Protein AF-A0A7T1HP18-F1 (afdb_monomer_lite)

Structure (mmCIF, N/CA/C/O backbone):
data_AF-A0A7T1HP18-F1
#
_entry.id   AF-A0A7T1HP18-F1
#
loop_
_atom_site.group_PDB
_atom_site.id
_atom_site.type_symbol
_atom_site.label_atom_id
_atom_site.label_alt_id
_atom_site.label_comp_id
_atom_site.label_asym_id
_atom_site.label_entity_id
_atom_site.label_seq_id
_atom_site.pdbx_PDB_ins_code
_atom_site.Cartn_x
_atom_site.Cartn_y
_atom_site.Cartn_z
_atom_site.occupancy
_atom_site.B_iso_or_equiv
_atom_site.auth_seq_id
_atom_site.auth_comp_id
_atom_site.auth_asym_id
_atom_site.auth_atom_id
_atom_site.pdbx_PDB_model_num
ATOM 1 N N . MET A 1 1 ? -36.687 12.611 22.194 1.00 41.66 1 MET A N 1
ATOM 2 C CA . MET A 1 1 ? -35.554 13.126 21.393 1.00 41.66 1 MET A CA 1
ATOM 3 C C . MET A 1 1 ? -35.924 12.974 19.929 1.00 41.66 1 MET A C 1
ATOM 5 O O . MET A 1 1 ? -36.266 11.857 19.557 1.00 41.66 1 MET A O 1
ATOM 9 N N . PRO A 1 2 ? -35.950 14.054 19.133 1.00 37.31 2 PRO A N 1
ATOM 10 C CA . PRO A 1 2 ? -36.311 13.960 17.723 1.00 37.31 2 PRO A CA 1
ATOM 11 C C . PRO A 1 2 ? -35.287 13.084 16.993 1.00 37.31 2 PRO A C 1
ATOM 13 O O . PRO A 1 2 ? -34.086 13.194 17.244 1.00 37.31 2 PRO A O 1
ATOM 16 N N . ALA A 1 3 ? -35.771 12.188 16.131 1.00 38.75 3 ALA A N 1
ATOM 17 C CA . ALA A 1 3 ? -34.933 11.403 15.236 1.00 38.75 3 ALA A CA 1
ATOM 18 C C . ALA A 1 3 ? -34.070 12.380 14.432 1.00 38.75 3 ALA A C 1
ATOM 20 O O . ALA A 1 3 ? -34.610 13.190 13.679 1.00 38.75 3 ALA A O 1
ATOM 21 N N . SER A 1 4 ? -32.748 12.368 14.642 1.00 44.75 4 SER A N 1
ATOM 22 C CA . SER A 1 4 ? -31.863 13.233 13.868 1.00 44.75 4 SER A CA 1
ATOM 23 C C . SER A 1 4 ? -32.033 12.839 12.408 1.00 44.75 4 SER A C 1
ATOM 25 O O . SER A 1 4 ? -31.750 11.691 12.048 1.00 44.75 4 SER A O 1
ATOM 27 N N . SER A 1 5 ? -32.545 13.760 11.595 1.00 47.03 5 SER A N 1
ATOM 28 C CA . SER A 1 5 ? -32.627 13.591 10.152 1.00 47.03 5 SER A CA 1
ATOM 29 C C . SER A 1 5 ? -31.270 13.105 9.657 1.00 47.03 5 SER A C 1
ATOM 31 O O . SER A 1 5 ? -30.233 13.679 9.999 1.00 47.03 5 SER A O 1
ATOM 33 N N . ALA A 1 6 ? -31.269 11.984 8.928 1.00 51.12 6 ALA A N 1
ATOM 34 C CA . ALA A 1 6 ? -30.048 11.459 8.339 1.00 51.12 6 ALA A CA 1
ATOM 35 C C . ALA A 1 6 ? -29.370 12.617 7.588 1.00 51.12 6 ALA A C 1
ATOM 37 O O . ALA A 1 6 ? -30.062 13.301 6.825 1.00 51.12 6 ALA A O 1
ATOM 38 N N . PRO A 1 7 ? -28.077 12.898 7.843 1.00 51.09 7 PRO A N 1
ATOM 39 C CA . PRO A 1 7 ? -27.404 14.030 7.230 1.00 51.09 7 PRO A CA 1
ATOM 40 C C . PRO A 1 7 ? -27.630 13.953 5.724 1.00 51.09 7 PRO A C 1
ATOM 42 O O . PRO A 1 7 ? -27.369 12.913 5.113 1.00 51.09 7 PRO A O 1
ATOM 45 N N . ALA A 1 8 ? -28.195 15.023 5.154 1.00 47.91 8 ALA A N 1
ATOM 46 C CA . ALA A 1 8 ? -28.461 15.105 3.728 1.00 47.91 8 ALA A CA 1
ATOM 47 C C . ALA A 1 8 ? -27.184 14.688 2.995 1.00 47.91 8 ALA A C 1
ATOM 49 O O . ALA A 1 8 ? -26.127 15.285 3.221 1.00 47.91 8 ALA A O 1
ATOM 50 N N . ARG A 1 9 ? -27.269 13.627 2.179 1.00 52.62 9 ARG A N 1
ATOM 51 C CA . ARG A 1 9 ? -26.153 13.151 1.359 1.00 52.62 9 ARG A CA 1
ATOM 52 C C . ARG A 1 9 ? -25.784 14.278 0.404 1.00 52.62 9 ARG A C 1
ATOM 54 O O . ARG A 1 9 ? -26.354 14.384 -0.676 1.00 52.62 9 ARG A O 1
ATOM 61 N N . LYS A 1 10 ? -24.864 15.151 0.806 1.00 51.88 10 LYS A N 1
ATOM 62 C CA . LYS A 1 10 ? -24.228 16.057 -0.141 1.00 51.88 10 LYS A CA 1
ATOM 63 C C . LYS A 1 10 ? -23.482 15.165 -1.119 1.00 51.88 10 LYS A C 1
ATOM 65 O O . LYS A 1 10 ? -22.699 14.314 -0.703 1.00 51.88 10 LYS A O 1
ATOM 70 N N . GLU A 1 11 ? -23.789 15.292 -2.404 1.00 58.47 11 GLU A N 1
ATOM 71 C CA . GLU A 1 11 ? -23.031 14.577 -3.417 1.00 58.47 11 GLU A CA 1
ATOM 72 C C . GLU A 1 11 ? -21.574 15.033 -3.302 1.00 58.47 11 GLU A C 1
ATOM 74 O O . GLU A 1 11 ? -21.262 16.220 -3.403 1.00 58.47 11 GLU A O 1
ATOM 79 N N . PHE A 1 12 ? -20.687 14.094 -2.980 1.00 59.53 12 PHE A N 1
ATOM 80 C CA . PHE A 1 12 ? -19.258 14.359 -2.950 1.00 59.53 12 PHE A CA 1
ATOM 81 C C . PHE A 1 12 ? -18.812 14.856 -4.338 1.00 59.53 12 PHE A C 1
ATOM 83 O O . PHE A 1 12 ? -19.384 14.422 -5.345 1.00 59.53 12 PHE A O 1
ATOM 90 N N . PRO A 1 13 ? -17.779 15.712 -4.437 1.00 70.69 13 PRO A N 1
ATOM 91 C CA . PRO A 1 13 ? -17.281 16.218 -5.711 1.00 70.69 13 PRO A CA 1
ATOM 92 C C . PRO A 1 13 ? -16.495 15.161 -6.515 1.00 70.69 13 PRO A C 1
ATOM 94 O O . PRO A 1 13 ? -15.445 15.474 -7.068 1.00 70.69 13 PRO A O 1
ATOM 97 N N . TYR A 1 14 ? -16.999 13.923 -6.634 1.00 81.12 14 TYR A N 1
ATOM 98 C CA . TYR A 1 14 ? -16.489 12.930 -7.592 1.00 81.12 14 TYR A CA 1
ATOM 99 C C . TYR A 1 14 ? -16.456 13.538 -8.995 1.00 81.12 14 TYR A C 1
ATOM 101 O O . TYR A 1 14 ? -15.504 13.361 -9.739 1.00 81.12 14 TYR A O 1
ATOM 109 N N . THR A 1 15 ? -17.458 14.354 -9.323 1.00 84.50 15 THR A N 1
ATOM 110 C CA . THR A 1 15 ? -17.498 15.121 -10.566 1.00 84.50 15 THR A CA 1
ATOM 111 C C . THR A 1 15 ? -16.289 16.046 -10.712 1.00 84.50 15 THR A C 1
ATOM 113 O O . THR A 1 15 ? -15.718 16.116 -11.791 1.00 84.50 15 THR A O 1
ATOM 116 N N . VAL A 1 16 ? -15.843 16.718 -9.644 1.00 85.75 16 VAL A N 1
ATOM 117 C CA . VAL A 1 16 ? -14.675 17.615 -9.710 1.00 85.75 16 VAL A CA 1
ATOM 118 C C . VAL A 1 16 ? -13.391 16.821 -9.910 1.00 85.75 16 VAL A C 1
ATOM 120 O O . VAL A 1 16 ? -12.572 17.224 -10.728 1.00 85.75 16 VAL A O 1
ATOM 123 N N . SER A 1 17 ? -13.204 15.694 -9.212 1.00 88.75 17 SER A N 1
ATOM 124 C CA . SER A 1 17 ? -12.006 14.869 -9.420 1.00 88.75 17 SER A CA 1
ATOM 125 C C . SER A 1 17 ? -11.976 14.245 -10.816 1.00 88.75 17 SER A C 1
ATOM 127 O O . SER A 1 17 ? -10.918 14.211 -11.438 1.00 88.75 17 SER A O 1
ATOM 129 N N . LEU A 1 18 ? -13.131 13.829 -11.345 1.00 93.00 18 LEU A N 1
ATOM 130 C CA . LEU A 1 18 ? -13.265 13.339 -12.717 1.00 93.00 18 LEU A CA 1
ATOM 131 C C . LEU A 1 18 ? -12.980 14.422 -13.756 1.00 93.00 18 LEU A C 1
ATOM 133 O O . LEU A 1 18 ? -12.258 14.154 -14.711 1.00 93.00 18 LEU A O 1
ATOM 137 N N . ILE A 1 19 ? -13.499 15.638 -13.567 1.00 93.06 19 ILE A N 1
ATOM 138 C CA . ILE A 1 19 ? -13.196 16.775 -14.447 1.00 93.06 19 ILE A CA 1
ATOM 139 C C . ILE A 1 19 ? -11.701 17.090 -14.393 1.00 93.06 19 ILE A C 1
ATOM 141 O O . ILE A 1 19 ? -11.073 17.247 -15.433 1.00 93.06 19 ILE A O 1
ATOM 145 N N . LEU A 1 20 ? -11.109 17.134 -13.198 1.00 92.69 20 LEU A N 1
ATOM 146 C CA . LEU A 1 20 ? -9.689 17.429 -13.032 1.00 92.69 20 LEU A CA 1
ATOM 147 C C . LEU A 1 20 ? -8.801 16.383 -13.724 1.00 92.69 20 LEU A C 1
ATOM 149 O O . LEU A 1 20 ? -7.872 16.748 -14.437 1.00 92.69 20 LEU A O 1
ATOM 153 N N . LEU A 1 21 ? -9.092 15.089 -13.561 1.00 94.75 21 LEU A N 1
ATOM 154 C CA . LEU A 1 21 ? -8.345 14.037 -14.257 1.00 94.75 21 LEU A CA 1
ATOM 155 C C . LEU A 1 21 ? -8.610 14.025 -15.764 1.00 94.75 21 LEU A C 1
ATOM 157 O O . LEU A 1 21 ? -7.696 13.706 -16.515 1.00 94.75 21 LEU A O 1
ATOM 161 N N . ALA A 1 22 ? -9.804 14.416 -16.219 1.00 97.12 22 ALA A N 1
ATOM 162 C CA . ALA A 1 22 ? -10.066 14.611 -17.644 1.00 97.12 22 ALA A CA 1
ATOM 163 C C . ALA A 1 22 ? -9.205 15.749 -18.213 1.00 97.12 22 ALA A C 1
ATOM 165 O O . ALA A 1 22 ? -8.637 15.601 -19.290 1.00 97.12 22 ALA A O 1
ATOM 166 N N . VAL A 1 23 ? -9.040 16.851 -17.471 1.00 96.75 23 VAL A N 1
ATOM 167 C CA . VAL A 1 23 ? -8.113 17.931 -17.845 1.00 96.75 23 VAL A CA 1
ATOM 168 C C . VAL A 1 23 ? -6.679 17.407 -17.917 1.00 96.75 23 VAL A C 1
ATOM 170 O O . VAL A 1 23 ? -6.012 17.650 -18.916 1.00 96.75 23 VAL A O 1
ATOM 173 N N . PHE A 1 24 ? -6.208 16.646 -16.923 1.00 97.25 24 PHE A N 1
ATOM 174 C CA . PHE A 1 24 ? -4.862 16.060 -16.974 1.00 97.25 24 PHE A CA 1
ATOM 175 C C . PHE A 1 24 ? -4.678 15.086 -18.144 1.00 97.25 24 PHE A C 1
ATOM 177 O O . PHE A 1 24 ? -3.639 15.125 -18.794 1.00 97.25 24 PHE A O 1
ATOM 184 N N . LEU A 1 25 ? -5.687 14.271 -18.468 1.00 97.62 25 LEU A N 1
ATOM 185 C CA . LEU A 1 25 ? -5.686 13.429 -19.668 1.00 97.62 25 LEU A CA 1
ATOM 186 C C . LEU A 1 25 ? -5.551 14.270 -20.940 1.00 97.62 25 LEU A C 1
ATOM 188 O O . LEU A 1 25 ? -4.722 13.957 -21.790 1.00 97.62 25 LEU A O 1
ATOM 192 N N . ILE A 1 26 ? -6.331 15.347 -21.068 1.00 98.12 26 ILE A N 1
ATOM 193 C CA . ILE A 1 26 ? -6.270 16.226 -22.242 1.00 98.12 26 ILE A CA 1
ATOM 194 C C . ILE A 1 26 ? -4.887 16.869 -22.345 1.00 98.12 26 ILE A C 1
ATOM 196 O O . ILE A 1 26 ? -4.305 16.861 -23.423 1.00 98.12 26 ILE A O 1
ATOM 200 N N . VAL A 1 27 ? -4.327 17.373 -21.242 1.00 98.00 27 VAL A N 1
ATOM 201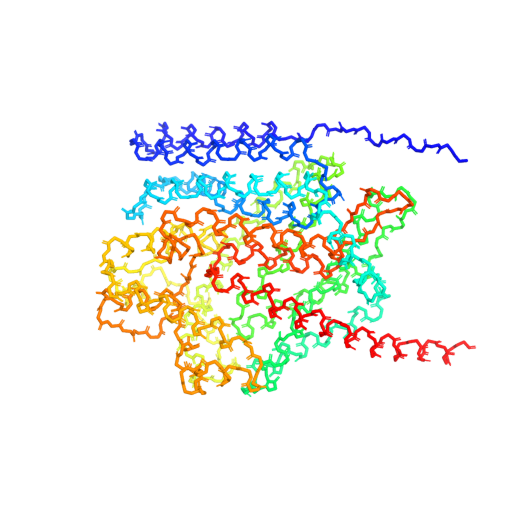 C CA . VAL A 1 27 ? -2.980 17.967 -21.230 1.00 98.00 27 VAL A CA 1
ATOM 202 C C . VAL A 1 27 ? -1.913 16.930 -21.603 1.00 98.00 27 VAL A C 1
ATOM 204 O O . VAL A 1 27 ? -1.035 17.241 -22.405 1.00 98.00 27 VAL A O 1
ATOM 207 N N . GLN A 1 28 ? -2.005 15.694 -21.100 1.00 97.75 28 GLN A N 1
ATOM 208 C CA . GLN A 1 28 ? -1.088 14.609 -21.476 1.00 97.75 28 GLN A CA 1
ATOM 209 C C . GLN A 1 28 ? -1.071 14.360 -22.980 1.00 97.75 28 GLN A C 1
ATOM 211 O O . GLN A 1 28 ? -0.004 14.316 -23.584 1.00 97.75 28 GLN A O 1
ATOM 216 N N . VAL A 1 29 ? -2.250 14.225 -23.583 1.00 97.75 29 VAL A N 1
ATOM 217 C CA . VAL A 1 29 ? -2.377 13.847 -24.994 1.00 97.75 29 VAL A CA 1
ATOM 218 C C . VAL A 1 29 ? -2.134 15.032 -25.928 1.00 97.75 29 VAL A C 1
ATOM 220 O O . VAL A 1 29 ? -1.494 14.877 -26.965 1.00 97.75 29 VAL A O 1
ATOM 223 N N . ALA A 1 30 ? -2.661 16.210 -25.594 1.00 97.44 30 ALA A N 1
ATOM 224 C CA . ALA A 1 30 ? -2.660 17.366 -26.487 1.00 97.44 30 ALA A CA 1
ATOM 225 C C . ALA A 1 30 ? -1.433 18.270 -26.319 1.00 97.44 30 ALA A C 1
ATOM 227 O O . ALA A 1 30 ? -1.046 18.934 -27.276 1.00 97.44 30 ALA A O 1
ATOM 228 N N . SER A 1 31 ? -0.849 18.346 -25.118 1.00 97.50 31 SER A N 1
ATOM 229 C CA . SER A 1 31 ? 0.230 19.299 -24.817 1.00 97.50 31 SER A CA 1
ATOM 230 C C . SER A 1 31 ? 1.579 18.645 -24.535 1.00 97.50 31 SER A C 1
ATOM 232 O O . SER A 1 31 ? 2.595 19.278 -24.798 1.00 97.50 31 SER A O 1
ATOM 234 N N . ILE A 1 32 ? 1.604 17.423 -23.994 1.00 97.56 32 ILE A N 1
ATOM 235 C CA . ILE A 1 32 ? 2.852 16.735 -23.629 1.00 97.56 32 ILE A CA 1
ATOM 236 C C . ILE A 1 32 ? 3.291 15.783 -24.743 1.00 97.56 32 ILE A C 1
ATOM 238 O O . ILE A 1 32 ? 4.333 16.004 -25.351 1.00 97.56 32 ILE A O 1
ATOM 242 N N . GLU A 1 33 ? 2.505 14.745 -25.043 1.00 97.56 33 GLU A N 1
ATOM 243 C CA . GLU A 1 33 ? 2.848 13.780 -26.091 1.00 97.56 33 GLU A CA 1
ATOM 244 C C . GLU A 1 33 ? 1.598 13.122 -26.698 1.00 97.56 33 GLU A C 1
ATOM 246 O O . GLU A 1 33 ? 0.823 12.460 -26.006 1.00 97.56 33 GLU A O 1
ATOM 251 N N . SER A 1 34 ? 1.430 13.240 -28.018 1.00 97.12 34 SER A N 1
ATOM 252 C CA . SER A 1 34 ? 0.269 12.705 -28.752 1.00 97.12 34 SER A CA 1
ATOM 253 C C . SER A 1 34 ? 0.467 11.287 -29.308 1.00 97.12 34 SER A C 1
ATOM 255 O O . SER A 1 34 ? -0.241 10.883 -30.232 1.00 97.12 34 SER A O 1
ATOM 257 N N . SER A 1 35 ? 1.434 10.520 -28.797 1.00 98.06 35 SER A N 1
ATOM 258 C CA . SER A 1 35 ? 1.666 9.149 -29.262 1.00 98.06 35 SER A CA 1
ATOM 259 C C . SER A 1 35 ? 0.503 8.220 -28.898 1.00 98.06 35 SER A C 1
ATOM 261 O O . SER A 1 35 ? -0.188 8.404 -27.892 1.00 98.06 35 SER A O 1
ATOM 263 N N . PHE A 1 36 ? 0.290 7.176 -29.709 1.00 98.00 36 PHE A N 1
ATOM 264 C CA . PHE A 1 36 ? -0.759 6.183 -29.454 1.00 98.00 36 PHE A CA 1
ATOM 265 C C . PHE A 1 36 ? -0.595 5.510 -28.084 1.00 98.00 36 PHE A C 1
ATOM 267 O O . PHE A 1 36 ? -1.580 5.306 -27.376 1.00 98.00 36 PHE A O 1
ATOM 274 N N . GLN A 1 37 ? 0.646 5.209 -27.685 1.00 98.25 37 GLN A N 1
ATOM 275 C CA . GLN A 1 37 ? 0.932 4.586 -26.394 1.00 98.25 37 GLN A CA 1
ATOM 276 C C . GLN A 1 37 ? 0.555 5.513 -25.230 1.00 98.25 37 GLN A C 1
ATOM 278 O O . GLN A 1 37 ? -0.096 5.057 -24.291 1.00 98.25 37 GLN A O 1
ATOM 283 N N . ASN A 1 38 ? 0.890 6.808 -25.312 1.00 98.31 38 ASN A N 1
ATOM 284 C CA . ASN A 1 38 ? 0.537 7.780 -24.276 1.00 98.31 38 ASN A CA 1
ATOM 285 C C . ASN A 1 38 ? -0.979 8.015 -24.200 1.00 98.31 38 ASN A C 1
ATOM 287 O O . ASN A 1 38 ? -1.551 8.017 -23.110 1.00 98.31 38 ASN A O 1
ATOM 291 N N . LEU A 1 39 ? -1.652 8.134 -25.351 1.00 98.31 39 LEU A N 1
ATOM 292 C CA . LEU A 1 39 ? -3.112 8.231 -25.423 1.00 98.31 39 LEU A CA 1
ATOM 293 C C . LEU A 1 39 ? -3.789 7.020 -24.778 1.00 98.31 39 LEU A C 1
ATOM 295 O O . LEU A 1 39 ? -4.707 7.186 -23.969 1.00 98.31 39 LEU A O 1
ATOM 299 N N . LEU A 1 40 ? -3.345 5.810 -25.122 1.00 98.44 40 LEU A N 1
ATOM 300 C CA . LEU A 1 40 ? -3.902 4.577 -24.577 1.00 98.44 40 LEU A CA 1
ATOM 301 C C . LEU A 1 40 ? -3.658 4.488 -23.066 1.00 98.44 40 LEU A C 1
ATOM 303 O O . LEU A 1 40 ? -4.603 4.248 -22.319 1.00 98.44 40 LEU A O 1
ATOM 307 N N . ALA A 1 41 ? -2.431 4.752 -22.610 1.00 98.38 41 ALA A N 1
ATOM 308 C CA . ALA A 1 41 ? -2.072 4.794 -21.195 1.00 98.38 41 ALA A CA 1
ATOM 309 C C . ALA A 1 41 ? -2.957 5.770 -20.405 1.00 98.38 41 ALA A C 1
ATOM 311 O O . ALA A 1 41 ? -3.615 5.374 -19.440 1.00 98.38 41 ALA A O 1
ATOM 312 N N . ALA A 1 42 ? -3.035 7.031 -20.846 1.00 98.31 42 ALA A N 1
ATOM 313 C CA . ALA A 1 42 ? -3.842 8.063 -20.199 1.00 98.31 42 ALA A CA 1
ATOM 314 C C . ALA A 1 42 ? -5.327 7.675 -20.155 1.00 98.31 42 ALA A C 1
ATOM 316 O O . ALA A 1 42 ? -5.979 7.818 -19.117 1.00 98.31 42 ALA A O 1
ATOM 317 N N . SER A 1 43 ? -5.847 7.135 -21.261 1.00 98.56 43 SER A N 1
ATOM 318 C CA . SER A 1 43 ? -7.242 6.703 -21.371 1.00 98.56 43 SER A CA 1
ATOM 319 C C . SER A 1 43 ? -7.553 5.542 -20.430 1.00 98.56 43 SER A C 1
ATOM 321 O O . SER A 1 43 ? -8.550 5.597 -19.715 1.00 98.56 43 SER A O 1
ATOM 323 N N . LEU A 1 44 ? -6.697 4.518 -20.369 1.00 98.56 44 LEU A N 1
ATOM 324 C CA . LEU A 1 44 ? -6.878 3.371 -19.476 1.00 98.56 44 LEU A CA 1
ATOM 325 C C . LEU A 1 44 ? -6.904 3.801 -18.005 1.00 98.56 44 LEU A C 1
ATOM 327 O O . LEU A 1 44 ? -7.814 3.408 -17.271 1.00 98.56 44 LEU A O 1
ATOM 331 N N . LEU A 1 45 ? -5.969 4.659 -17.581 1.00 98.25 45 LEU A N 1
ATOM 332 C CA . LEU A 1 45 ? -5.948 5.182 -16.212 1.00 98.25 45 LEU A CA 1
ATOM 333 C C . LEU A 1 45 ? -7.197 6.012 -15.889 1.00 98.25 45 LEU A C 1
ATOM 335 O O . LEU A 1 45 ? -7.792 5.853 -14.818 1.00 98.25 45 LEU A O 1
ATOM 339 N N . TYR A 1 46 ? -7.623 6.873 -16.817 1.00 98.31 46 TYR A N 1
ATOM 340 C CA . TYR A 1 46 ? -8.829 7.679 -16.651 1.00 98.31 46 TYR A CA 1
ATOM 341 C C . TYR A 1 46 ? -10.089 6.813 -16.559 1.00 98.31 46 TYR A C 1
ATOM 343 O O . TYR A 1 46 ? -10.895 7.006 -15.651 1.00 98.31 46 TYR A O 1
ATOM 351 N N . ILE A 1 47 ? -10.249 5.829 -17.448 1.00 98.44 47 ILE A N 1
ATOM 352 C CA . ILE A 1 47 ? -11.410 4.931 -17.465 1.00 98.44 47 ILE A CA 1
ATOM 353 C C . ILE A 1 47 ? -11.447 4.078 -16.187 1.00 98.44 47 ILE A C 1
ATOM 355 O O . ILE A 1 47 ? -12.507 3.960 -15.565 1.00 98.44 47 ILE A O 1
ATOM 359 N N . ALA A 1 48 ? -10.309 3.535 -15.736 1.00 98.12 48 ALA A N 1
ATOM 360 C CA . ALA A 1 48 ? -10.220 2.817 -14.460 1.00 98.12 48 ALA A CA 1
ATOM 361 C C . ALA A 1 48 ? -10.660 3.697 -13.279 1.00 98.12 48 ALA A C 1
ATOM 363 O O . ALA A 1 48 ? -11.464 3.278 -12.436 1.00 98.12 48 ALA A O 1
ATOM 364 N N . TYR A 1 49 ? -10.184 4.944 -13.230 1.00 97.38 49 TYR A N 1
ATOM 365 C CA . TYR A 1 49 ? -10.576 5.899 -12.196 1.00 97.38 49 TYR A CA 1
ATOM 366 C C . TYR A 1 49 ? -12.058 6.296 -12.295 1.00 97.38 49 TYR A C 1
ATOM 368 O O . TYR A 1 49 ? -12.735 6.439 -11.271 1.00 97.38 49 TYR A O 1
ATOM 376 N N . PHE A 1 50 ? -12.589 6.442 -13.511 1.00 97.25 50 PHE A N 1
ATOM 377 C CA . PHE A 1 50 ? -13.997 6.730 -13.768 1.00 97.25 50 PHE A CA 1
ATOM 378 C C . PHE A 1 50 ? -14.904 5.631 -13.209 1.00 97.25 50 PHE A C 1
ATOM 380 O O . PHE A 1 50 ? -15.779 5.923 -12.389 1.00 97.25 50 PHE A O 1
ATOM 387 N N . PHE A 1 51 ? -14.646 4.365 -13.554 1.00 97.62 51 PHE A N 1
ATOM 388 C CA . PHE A 1 51 ? -15.398 3.234 -13.004 1.00 97.62 51 PHE A CA 1
ATOM 389 C C . PHE A 1 51 ? -15.269 3.137 -11.483 1.00 97.62 51 PHE A C 1
ATOM 391 O O . PHE A 1 51 ? -16.269 2.924 -10.794 1.00 97.62 51 PHE A O 1
ATOM 398 N N . SER A 1 52 ? -14.071 3.373 -10.944 1.00 96.25 52 SER A N 1
ATOM 399 C CA . SER A 1 52 ? -13.845 3.408 -9.496 1.00 96.25 52 SER A CA 1
ATOM 400 C C . SER A 1 52 ? -14.681 4.494 -8.813 1.00 96.25 52 SER A C 1
ATOM 402 O O . SER A 1 52 ? -15.307 4.247 -7.785 1.00 96.25 52 SER A O 1
ATOM 404 N N . SER A 1 53 ? -14.761 5.686 -9.408 1.00 93.19 53 SER A N 1
ATOM 405 C CA . SER A 1 53 ? -15.541 6.812 -8.881 1.00 93.19 53 SER A CA 1
ATOM 406 C C . SER A 1 53 ? -17.046 6.546 -8.920 1.00 93.19 53 SER A C 1
ATOM 408 O O . SER A 1 53 ? -17.744 6.824 -7.942 1.00 93.19 53 SER A O 1
ATOM 410 N N . LEU A 1 54 ? -17.553 5.962 -10.012 1.00 93.44 54 LEU A N 1
ATOM 411 C CA . LEU A 1 54 ? -18.948 5.520 -10.099 1.00 93.44 54 LEU A CA 1
ATOM 412 C C . LEU A 1 54 ? -19.264 4.471 -9.029 1.00 93.44 54 LEU A C 1
ATOM 414 O O . LEU A 1 54 ? -20.281 4.568 -8.335 1.00 93.44 54 LEU A O 1
ATOM 418 N N . TYR A 1 55 ? -18.365 3.503 -8.852 1.00 94.50 55 TYR A N 1
ATOM 419 C CA . TYR A 1 55 ? -18.508 2.471 -7.838 1.00 94.50 55 TYR A CA 1
ATOM 420 C C . TYR A 1 55 ? -18.530 3.066 -6.424 1.00 94.50 55 TYR A C 1
ATOM 422 O O . TYR A 1 55 ? -19.472 2.813 -5.669 1.00 94.50 55 TYR A O 1
ATOM 430 N N . PHE A 1 56 ? -17.574 3.936 -6.083 1.00 91.25 56 PHE A N 1
ATOM 431 C CA . PHE A 1 56 ? -17.520 4.616 -4.787 1.00 91.25 56 PHE A CA 1
ATOM 432 C C . PHE A 1 56 ? -18.736 5.507 -4.519 1.00 91.25 56 PHE A C 1
ATOM 434 O O . PHE A 1 56 ? -19.206 5.548 -3.382 1.00 91.25 56 PHE A O 1
ATOM 441 N N . LYS A 1 57 ? -19.310 6.157 -5.545 1.00 88.12 57 LYS A N 1
ATOM 442 C CA . LYS A 1 57 ? -20.568 6.915 -5.411 1.00 88.12 57 LYS A CA 1
ATOM 443 C C . LYS A 1 57 ? -21.733 6.014 -4.978 1.00 88.12 57 LYS A C 1
ATOM 445 O O . LYS A 1 57 ? -22.589 6.447 -4.207 1.00 88.12 57 LYS A O 1
ATOM 450 N N . SER A 1 58 ? -21.769 4.769 -5.454 1.00 87.12 58 SER A N 1
ATOM 451 C CA . SER A 1 58 ? -22.817 3.797 -5.110 1.00 87.12 58 SER A CA 1
ATOM 452 C C . SER A 1 58 ? -22.584 3.067 -3.777 1.00 87.12 58 SER A C 1
ATOM 454 O O . SER A 1 58 ? -23.524 2.527 -3.184 1.00 87.12 58 SER A O 1
ATOM 456 N N . LEU A 1 59 ? -21.340 3.055 -3.290 1.00 87.31 59 LEU A N 1
ATOM 457 C CA . LEU A 1 59 ? -20.917 2.276 -2.133 1.00 87.31 59 LEU A CA 1
ATOM 458 C C . LEU A 1 59 ? -21.378 2.902 -0.809 1.00 87.31 59 LEU A C 1
ATOM 460 O O . LEU A 1 59 ? -21.274 4.105 -0.568 1.00 87.31 59 LEU A O 1
ATOM 464 N N . ARG A 1 60 ? -21.813 2.054 0.128 1.00 87.12 60 ARG A N 1
ATOM 465 C CA . ARG A 1 60 ? -22.015 2.449 1.529 1.00 87.12 60 ARG A CA 1
ATOM 466 C C . ARG A 1 60 ? -20.676 2.404 2.271 1.00 87.12 60 ARG A C 1
ATOM 468 O O . ARG A 1 60 ? -20.381 1.414 2.931 1.00 87.12 60 ARG A O 1
ATOM 475 N N . ILE A 1 61 ? -19.879 3.471 2.175 1.00 86.88 61 ILE A N 1
ATOM 476 C CA . ILE A 1 61 ? -18.507 3.540 2.726 1.00 86.88 61 ILE A CA 1
ATOM 477 C C . ILE A 1 61 ? -18.439 3.125 4.209 1.00 86.88 61 ILE A C 1
ATOM 479 O O . ILE A 1 61 ? -17.584 2.333 4.591 1.00 86.88 61 ILE A O 1
ATOM 483 N N . PHE A 1 62 ? -19.377 3.579 5.048 1.00 86.50 62 PHE A N 1
ATOM 484 C CA . PHE A 1 62 ? -19.413 3.214 6.475 1.00 86.50 62 PHE A CA 1
ATOM 485 C C . PHE A 1 62 ? -19.714 1.742 6.756 1.00 86.50 62 PHE A C 1
ATOM 487 O O . PHE A 1 62 ? -19.454 1.279 7.862 1.00 86.50 62 PHE A O 1
ATOM 494 N N . ALA A 1 63 ? -20.276 1.005 5.800 1.00 88.62 63 ALA A N 1
ATOM 495 C CA . ALA A 1 63 ? -20.504 -0.422 5.974 1.00 88.62 63 ALA A CA 1
ATOM 496 C C . ALA A 1 63 ? -19.219 -1.232 5.741 1.00 88.62 63 ALA A C 1
ATOM 498 O O . ALA A 1 63 ? -19.105 -2.325 6.293 1.00 88.62 63 ALA A O 1
ATOM 499 N N . TYR A 1 64 ? -18.261 -0.698 4.975 1.00 91.81 64 TYR A N 1
ATOM 500 C CA . TYR A 1 64 ? -17.052 -1.391 4.508 1.00 91.81 64 TYR A CA 1
ATOM 501 C C . TYR A 1 64 ? -15.836 -0.444 4.525 1.00 91.81 64 TYR A C 1
ATOM 503 O O . TYR A 1 64 ? -15.298 -0.088 3.476 1.00 91.81 64 TYR A O 1
ATOM 511 N N . PRO A 1 65 ? -15.452 0.083 5.702 1.00 91.12 65 PRO A N 1
ATOM 512 C CA . PRO A 1 65 ? -14.558 1.230 5.770 1.00 91.12 65 PRO A CA 1
ATOM 513 C C . PRO A 1 65 ? -13.095 0.894 5.448 1.00 91.12 65 PRO A C 1
ATOM 515 O O . PRO A 1 65 ? -12.415 1.713 4.834 1.00 91.12 65 PRO A O 1
ATOM 518 N N . ASN A 1 66 ? -12.592 -0.279 5.848 1.00 91.50 66 ASN A N 1
ATOM 519 C CA . ASN A 1 66 ? -11.182 -0.628 5.664 1.00 91.50 66 ASN A CA 1
ATOM 520 C C . ASN A 1 66 ? -10.937 -1.109 4.233 1.00 91.50 66 ASN A C 1
ATOM 522 O O . ASN A 1 66 ? -10.017 -0.626 3.582 1.00 91.50 66 ASN A O 1
ATOM 526 N N . SER A 1 67 ? -11.792 -1.989 3.713 1.00 94.12 67 SER A N 1
ATOM 527 C CA . SER A 1 67 ? -11.744 -2.427 2.310 1.00 94.12 67 SER A CA 1
ATOM 528 C C . SER A 1 67 ? -11.889 -1.259 1.326 1.00 94.12 67 SER A C 1
ATOM 530 O O . SER A 1 67 ? -11.152 -1.191 0.342 1.00 94.12 67 SER A O 1
ATOM 532 N N . PHE A 1 68 ? -12.748 -0.279 1.635 1.00 93.44 68 PHE A N 1
ATOM 533 C CA . PHE A 1 68 ? -12.831 0.973 0.884 1.00 93.44 68 PHE A CA 1
ATOM 534 C C . PHE A 1 68 ? -11.504 1.738 0.873 1.00 93.44 68 PHE A C 1
ATOM 536 O O . PHE A 1 68 ? -11.070 2.164 -0.191 1.00 93.44 68 PHE A O 1
ATOM 543 N N . LEU A 1 69 ? -10.852 1.917 2.028 1.00 91.88 69 LEU A N 1
ATOM 544 C CA . LEU A 1 69 ? -9.572 2.630 2.115 1.00 91.88 69 LEU A CA 1
ATOM 545 C C . LEU A 1 69 ? -8.462 1.928 1.333 1.00 91.88 69 LEU A C 1
ATOM 547 O O . LEU A 1 69 ? -7.664 2.592 0.676 1.00 91.88 69 LEU A O 1
ATOM 551 N N . ILE A 1 70 ? -8.448 0.598 1.372 1.00 92.56 70 ILE A N 1
ATOM 552 C CA . ILE A 1 70 ? -7.527 -0.227 0.591 1.00 92.56 70 ILE A CA 1
ATOM 553 C C . ILE A 1 70 ? -7.724 0.026 -0.907 1.00 92.56 70 ILE A C 1
ATOM 555 O O . ILE A 1 70 ? -6.781 0.390 -1.609 1.00 92.56 70 ILE A O 1
ATOM 559 N N . LEU A 1 71 ? -8.965 -0.106 -1.380 1.00 94.69 71 LEU A N 1
ATOM 560 C CA . LEU A 1 71 ? -9.315 0.088 -2.784 1.00 94.69 71 LEU A CA 1
ATOM 561 C C . LEU A 1 71 ? -9.067 1.534 -3.237 1.00 94.69 71 LEU A C 1
ATOM 563 O O . LEU A 1 71 ? -8.582 1.767 -4.340 1.00 94.69 71 LEU A O 1
ATOM 567 N N . LEU A 1 72 ? -9.347 2.512 -2.374 1.00 93.06 72 LEU A N 1
ATOM 568 C CA . LEU A 1 72 ? -9.062 3.920 -2.625 1.00 93.06 72 LEU A CA 1
ATOM 569 C C . LEU A 1 72 ? -7.559 4.166 -2.776 1.00 93.06 72 LEU A C 1
ATOM 571 O O . LEU A 1 72 ? -7.155 4.846 -3.714 1.00 93.06 72 LEU A O 1
ATOM 575 N N . GLY A 1 73 ? -6.733 3.615 -1.884 1.00 91.69 73 GLY A N 1
ATOM 576 C CA . GLY A 1 73 ? -5.279 3.727 -1.984 1.00 91.69 73 GLY A CA 1
ATOM 577 C C . GLY A 1 73 ? -4.740 3.101 -3.266 1.00 91.69 73 GLY A C 1
ATOM 578 O O . GLY A 1 73 ? -3.911 3.719 -3.927 1.00 91.69 73 GLY A O 1
ATOM 579 N N . PHE A 1 74 ? -5.274 1.943 -3.666 1.00 93.25 74 PHE A N 1
ATOM 580 C CA . PHE A 1 74 ? -4.926 1.295 -4.930 1.00 93.25 74 PHE A CA 1
ATOM 581 C C . PHE A 1 74 ? -5.258 2.178 -6.145 1.00 93.25 74 PHE A C 1
ATOM 583 O O . PHE A 1 74 ? -4.388 2.467 -6.965 1.00 93.25 74 PHE A O 1
ATOM 590 N N . VAL A 1 75 ? -6.488 2.697 -6.220 1.00 95.25 75 VAL A N 1
ATOM 591 C CA . VAL A 1 75 ? -6.938 3.579 -7.313 1.00 95.25 75 VAL A CA 1
ATOM 592 C C . VAL A 1 75 ? -6.147 4.889 -7.345 1.00 95.25 75 VAL A C 1
ATOM 594 O O . VAL A 1 75 ? -5.799 5.385 -8.416 1.00 95.25 75 VAL A O 1
ATOM 597 N N . ILE A 1 76 ? -5.837 5.471 -6.186 1.00 92.81 76 ILE A N 1
ATOM 598 C CA . ILE A 1 76 ? -5.040 6.698 -6.128 1.00 92.81 76 ILE A CA 1
ATOM 599 C C . ILE A 1 76 ? -3.606 6.421 -6.582 1.00 92.81 76 ILE A C 1
ATOM 601 O O . ILE A 1 76 ? -3.133 7.122 -7.472 1.00 92.81 76 ILE A O 1
ATOM 605 N N . GLY A 1 77 ? -2.944 5.405 -6.026 1.00 92.25 77 GLY A N 1
ATOM 606 C CA . GLY A 1 77 ? -1.543 5.096 -6.314 1.00 92.25 77 GLY A CA 1
ATOM 607 C C . GLY A 1 77 ? -1.292 4.656 -7.756 1.00 92.25 77 GLY A C 1
ATOM 608 O O . GLY A 1 77 ? -0.312 5.088 -8.350 1.00 92.25 77 GLY A O 1
ATOM 609 N N . PHE A 1 78 ? -2.192 3.860 -8.347 1.00 95.12 78 PHE A N 1
ATOM 610 C CA . PHE A 1 78 ? -1.992 3.295 -9.688 1.00 95.12 78 PHE A CA 1
ATOM 611 C C . PHE A 1 78 ? -2.760 3.993 -10.813 1.00 95.12 78 PHE A C 1
ATOM 613 O O . PHE A 1 78 ? -2.358 3.867 -11.963 1.00 95.12 78 PHE A O 1
ATOM 620 N N . CYS A 1 79 ? -3.845 4.724 -10.528 1.00 95.81 79 CYS A N 1
ATOM 621 C CA . CYS A 1 79 ? -4.625 5.400 -11.575 1.00 95.81 79 CYS A CA 1
ATOM 622 C C . CYS A 1 79 ? -4.490 6.921 -11.519 1.00 95.81 79 CYS A C 1
ATOM 624 O O . CYS A 1 79 ? -4.097 7.548 -12.501 1.00 95.81 79 CYS A O 1
ATOM 626 N N . ALA A 1 80 ? -4.796 7.535 -10.373 1.00 95.50 80 ALA A N 1
ATOM 627 C CA . ALA A 1 80 ? -4.827 8.994 -10.278 1.00 95.50 80 ALA A CA 1
ATOM 628 C C . ALA A 1 80 ? -3.421 9.611 -10.241 1.00 95.50 80 ALA A C 1
ATOM 630 O O . ALA A 1 80 ? -3.134 10.546 -10.986 1.00 95.50 80 ALA A O 1
ATOM 631 N N . MET A 1 81 ? -2.538 9.101 -9.377 1.00 93.94 81 MET A N 1
ATOM 632 C CA . MET A 1 81 ? -1.209 9.674 -9.160 1.00 93.94 81 MET A CA 1
ATOM 633 C C . MET A 1 81 ? -0.324 9.646 -10.407 1.00 93.94 81 MET A C 1
ATOM 635 O O . MET A 1 81 ? 0.281 10.683 -10.670 1.00 93.94 81 MET A O 1
ATOM 639 N N . PRO A 1 82 ? -0.256 8.570 -11.217 1.00 95.94 82 PRO A N 1
ATOM 640 C CA . PRO A 1 82 ? 0.548 8.601 -12.431 1.00 95.94 82 PRO A CA 1
ATOM 641 C C . PRO A 1 82 ? 0.123 9.685 -13.399 1.00 95.94 82 PRO A C 1
ATOM 643 O O . PRO A 1 82 ? 0.979 10.435 -13.861 1.00 95.94 82 PRO A O 1
ATOM 646 N N . LEU A 1 83 ? -1.185 9.817 -13.626 1.00 96.19 83 LEU A N 1
ATOM 647 C CA . LEU A 1 83 ? -1.732 10.826 -14.519 1.00 96.19 83 LEU A CA 1
ATOM 648 C C . LEU A 1 83 ? -1.450 12.242 -14.004 1.00 96.19 83 LEU A C 1
ATOM 650 O O . LEU A 1 83 ? -0.971 13.085 -14.755 1.00 96.19 83 LEU A O 1
ATOM 654 N N . VAL A 1 84 ? -1.676 12.508 -12.715 1.00 95.38 84 VAL A N 1
ATOM 655 C CA . VAL A 1 84 ? -1.432 13.834 -12.124 1.00 95.38 84 VAL A CA 1
ATOM 656 C C . VAL A 1 84 ? 0.058 14.172 -12.117 1.00 95.38 84 VAL A C 1
ATOM 658 O O . VAL A 1 84 ? 0.457 15.215 -12.627 1.00 95.38 84 VAL A O 1
ATOM 661 N N . LEU A 1 85 ? 0.893 13.301 -11.549 1.00 94.19 85 LEU A N 1
ATOM 662 C CA . LEU A 1 85 ? 2.303 13.598 -11.306 1.00 94.19 85 LEU A CA 1
ATOM 663 C C . LEU A 1 85 ? 3.099 13.719 -12.603 1.00 94.19 85 LEU A C 1
ATOM 665 O O . LEU A 1 85 ? 3.873 14.662 -12.730 1.00 94.19 85 LEU A O 1
ATOM 669 N N . ARG A 1 86 ? 2.871 12.843 -13.593 1.00 95.50 86 ARG A N 1
ATOM 670 C CA . ARG A 1 86 ? 3.534 12.979 -14.899 1.00 95.50 86 ARG A CA 1
ATOM 671 C C . ARG A 1 86 ? 3.165 14.275 -15.600 1.00 95.50 86 ARG A C 1
ATOM 673 O O . ARG A 1 86 ? 4.036 14.947 -16.144 1.00 95.50 86 ARG A O 1
ATOM 680 N N . THR A 1 87 ? 1.896 14.669 -15.514 1.00 96.44 87 THR A N 1
ATOM 681 C CA . THR A 1 87 ? 1.440 15.917 -16.133 1.00 96.44 87 THR A CA 1
ATOM 682 C C . THR A 1 87 ? 2.057 17.136 -15.469 1.00 96.44 87 THR A C 1
ATOM 684 O O . THR A 1 87 ? 2.499 18.045 -16.162 1.00 96.44 87 THR A O 1
ATOM 687 N N . LEU A 1 88 ? 2.142 17.142 -14.136 1.00 93.62 88 LEU A N 1
ATOM 688 C CA . LEU A 1 88 ? 2.804 18.217 -13.394 1.00 93.62 88 LEU A CA 1
ATOM 689 C C . LEU A 1 88 ? 4.314 18.280 -13.664 1.00 93.62 88 LEU A C 1
ATOM 691 O O . LEU A 1 88 ? 4.890 19.362 -13.617 1.00 93.62 88 LEU A O 1
ATOM 695 N N . GLU A 1 89 ? 4.951 17.147 -13.963 1.00 92.44 89 GLU A N 1
ATOM 696 C CA . GLU A 1 89 ? 6.351 17.094 -14.399 1.00 92.44 89 GLU A CA 1
ATOM 697 C C . GLU A 1 89 ? 6.551 17.505 -15.865 1.00 92.44 89 GLU A C 1
ATOM 699 O O . GLU A 1 89 ? 7.697 17.661 -16.285 1.00 92.44 89 GLU A O 1
ATOM 704 N N . GLY A 1 90 ? 5.472 17.662 -16.642 1.00 96.31 90 GLY A N 1
ATOM 705 C CA . GLY A 1 90 ? 5.541 17.921 -18.080 1.00 96.31 90 GLY A CA 1
ATOM 706 C C . GLY A 1 90 ? 6.140 16.759 -18.878 1.00 96.31 90 GLY A C 1
ATOM 707 O O . GLY A 1 90 ? 6.744 16.992 -19.919 1.00 96.31 90 GLY A O 1
ATOM 708 N N . LYS A 1 91 ? 6.019 15.525 -18.371 1.00 96.88 91 LYS A N 1
ATOM 709 C CA . LYS A 1 91 ? 6.544 14.297 -18.991 1.00 96.88 91 LYS A CA 1
ATOM 710 C C . LYS A 1 91 ? 5.407 13.376 -19.403 1.00 96.88 91 LYS A C 1
ATOM 712 O O . LYS A 1 91 ? 4.339 13.401 -18.777 1.00 96.88 91 LYS A O 1
ATOM 717 N N . SER A 1 92 ? 5.629 12.565 -20.432 1.00 97.75 92 SER A N 1
ATOM 718 C CA . SER A 1 92 ? 4.609 11.621 -20.877 1.00 97.75 92 SER A CA 1
ATOM 719 C C . SER A 1 92 ? 4.472 10.453 -19.898 1.00 97.75 92 SER A C 1
ATOM 721 O O . SER A 1 92 ? 5.336 10.202 -19.047 1.00 97.75 92 SER A O 1
ATOM 723 N N . LEU A 1 93 ? 3.355 9.726 -19.982 1.00 97.81 93 LEU A N 1
ATOM 724 C CA . LEU A 1 93 ? 3.161 8.500 -19.202 1.00 97.81 93 LEU A CA 1
ATOM 725 C C . LEU A 1 93 ? 4.021 7.338 -19.706 1.00 97.81 93 LEU A C 1
ATOM 727 O O . LEU A 1 93 ? 4.143 6.331 -19.019 1.00 97.81 93 LEU A O 1
ATOM 731 N N . VAL A 1 94 ? 4.582 7.435 -20.906 1.00 98.00 94 VAL A N 1
ATOM 732 C CA . VAL A 1 94 ? 5.361 6.345 -21.506 1.00 98.00 94 VAL A CA 1
ATOM 733 C C . VAL A 1 94 ? 6.861 6.573 -21.371 1.00 98.00 94 VAL A C 1
ATOM 735 O O . VAL A 1 94 ? 7.631 5.617 -21.420 1.00 98.00 94 VAL A O 1
ATOM 738 N N . ASP A 1 95 ? 7.272 7.814 -21.098 1.00 96.00 95 ASP A N 1
ATOM 739 C CA . ASP A 1 95 ? 8.664 8.184 -20.875 1.00 96.00 95 ASP A CA 1
ATOM 740 C C . ASP A 1 95 ? 9.328 7.306 -19.810 1.00 96.00 95 ASP A C 1
ATOM 742 O O . ASP A 1 95 ? 8.905 7.244 -18.649 1.00 96.00 95 ASP A O 1
ATOM 746 N N . GLY A 1 96 ? 10.427 6.661 -20.199 1.00 92.44 96 GLY A N 1
ATOM 747 C CA . GLY A 1 96 ? 11.239 5.835 -19.312 1.00 92.44 96 GLY A CA 1
ATOM 748 C C . GLY A 1 96 ? 10.618 4.487 -18.941 1.00 92.44 96 GLY A C 1
ATOM 749 O O . GLY A 1 96 ? 11.163 3.830 -18.054 1.00 92.44 96 GLY A O 1
ATOM 750 N N . LEU A 1 97 ? 9.521 4.064 -19.577 1.00 96.06 97 LEU A N 1
ATOM 751 C CA . LEU A 1 97 ? 8.967 2.711 -19.463 1.00 96.06 97 LEU A CA 1
ATOM 752 C C . LEU A 1 97 ? 9.461 1.821 -20.610 1.00 96.06 97 LEU A C 1
ATOM 754 O O . LEU A 1 97 ? 9.658 2.300 -21.724 1.00 96.06 97 LEU A O 1
ATOM 758 N N . TYR A 1 98 ? 9.669 0.537 -20.329 1.00 95.50 98 TYR A N 1
ATOM 759 C CA . TYR A 1 98 ? 10.025 -0.465 -21.335 1.00 95.50 98 TYR A CA 1
ATOM 760 C C . TYR A 1 98 ? 8.775 -0.999 -22.042 1.00 95.50 98 TYR A C 1
ATOM 762 O O . TYR A 1 98 ? 8.757 -1.125 -23.261 1.00 95.50 98 TYR A O 1
ATOM 770 N N . GLU A 1 99 ? 7.711 -1.256 -21.278 1.00 95.81 99 GLU A N 1
ATOM 771 C CA . GLU A 1 99 ? 6.485 -1.924 -21.711 1.00 95.81 99 GLU A CA 1
ATOM 772 C C . GLU A 1 99 ? 5.234 -1.134 -21.279 1.00 95.81 99 GLU A C 1
ATOM 774 O O . GLU A 1 99 ? 4.401 -1.624 -20.501 1.00 95.81 99 GLU A O 1
ATOM 779 N N . PRO A 1 100 ? 5.050 0.109 -21.769 1.00 97.50 100 PRO A N 1
ATOM 780 C CA . PRO A 1 100 ? 3.988 0.996 -21.299 1.00 97.50 100 PRO A CA 1
ATOM 781 C C . PRO A 1 100 ? 2.583 0.413 -21.504 1.00 97.50 100 PRO A C 1
ATOM 783 O O . PRO A 1 100 ? 1.742 0.498 -20.609 1.00 97.50 100 PRO A O 1
ATOM 786 N N . ILE A 1 101 ? 2.316 -0.221 -22.653 1.00 98.00 101 ILE A N 1
ATOM 787 C CA . ILE A 1 101 ? 0.993 -0.796 -22.948 1.00 98.00 101 ILE A CA 1
ATOM 788 C C . ILE A 1 101 ? 0.670 -1.929 -21.967 1.00 98.00 101 ILE A C 1
ATOM 790 O O . ILE A 1 101 ? -0.417 -1.942 -21.387 1.00 98.00 101 ILE A O 1
ATOM 794 N N . SER A 1 102 ? 1.613 -2.851 -21.748 1.00 97.75 102 SER A N 1
ATOM 795 C CA . SER A 1 102 ? 1.439 -3.968 -20.813 1.00 97.75 102 SER A CA 1
ATOM 796 C C . SER A 1 102 ? 1.272 -3.470 -19.374 1.00 97.75 102 SER A C 1
ATOM 798 O O . SER A 1 102 ? 0.381 -3.921 -18.651 1.00 97.75 102 SER A O 1
ATOM 800 N N . THR A 1 103 ? 2.056 -2.459 -18.989 1.00 97.94 103 THR A N 1
ATOM 801 C CA . THR A 1 103 ? 2.001 -1.809 -17.675 1.00 97.94 103 THR A CA 1
ATOM 802 C C . THR A 1 103 ? 0.627 -1.212 -17.387 1.00 97.94 103 THR A C 1
ATOM 804 O O . THR A 1 103 ? -0.036 -1.601 -16.420 1.00 97.94 103 THR A O 1
ATOM 807 N N . PHE A 1 104 ? 0.150 -0.297 -18.232 1.00 98.38 104 PHE A N 1
ATOM 808 C CA . PHE A 1 104 ? -1.132 0.372 -17.998 1.00 98.38 104 PHE A CA 1
ATOM 809 C C . PHE A 1 104 ? -2.334 -0.539 -18.267 1.00 98.38 104 PHE A C 1
ATOM 811 O O . PHE A 1 104 ? -3.357 -0.409 -17.591 1.00 98.38 104 PHE A O 1
ATOM 818 N N . GLY A 1 105 ? -2.204 -1.508 -19.179 1.00 98.44 105 GLY A N 1
ATOM 819 C CA . GLY A 1 105 ? -3.194 -2.565 -19.390 1.00 98.44 105 GLY A CA 1
ATOM 820 C C . GLY A 1 105 ? -3.378 -3.447 -18.154 1.00 98.44 105 GLY A C 1
ATOM 821 O O . GLY A 1 105 ? -4.509 -3.676 -17.721 1.00 98.44 105 GLY A O 1
ATOM 822 N N . SER A 1 106 ? -2.277 -3.866 -17.526 1.00 98.00 106 SER A N 1
ATOM 823 C CA . SER A 1 106 ? -2.304 -4.658 -16.291 1.00 98.00 106 SER A CA 1
ATOM 824 C C . SER A 1 106 ? -2.899 -3.864 -15.126 1.00 98.00 106 SER A C 1
ATOM 826 O O . SER A 1 106 ? -3.762 -4.375 -14.413 1.00 98.00 106 SER A O 1
ATOM 828 N N . ILE A 1 107 ? -2.526 -2.589 -14.965 1.00 97.69 107 ILE A N 1
ATOM 829 C CA . ILE A 1 107 ? -3.120 -1.703 -13.947 1.00 97.69 107 ILE A CA 1
ATOM 830 C C . ILE A 1 107 ? -4.640 -1.594 -14.121 1.00 97.69 107 ILE A C 1
ATOM 832 O O . ILE A 1 107 ? -5.392 -1.743 -13.151 1.00 97.69 107 ILE A O 1
ATOM 836 N N . PHE A 1 108 ? -5.092 -1.341 -15.352 1.00 98.50 108 PHE A N 1
ATOM 837 C CA . PHE A 1 108 ? -6.510 -1.247 -15.686 1.00 98.50 108 PHE A CA 1
ATOM 838 C C . PHE A 1 108 ? -7.252 -2.540 -15.331 1.00 98.50 108 PHE A C 1
ATOM 840 O O . PHE A 1 108 ? -8.235 -2.503 -14.586 1.00 98.50 108 PHE A O 1
ATOM 847 N N . LEU A 1 109 ? -6.741 -3.686 -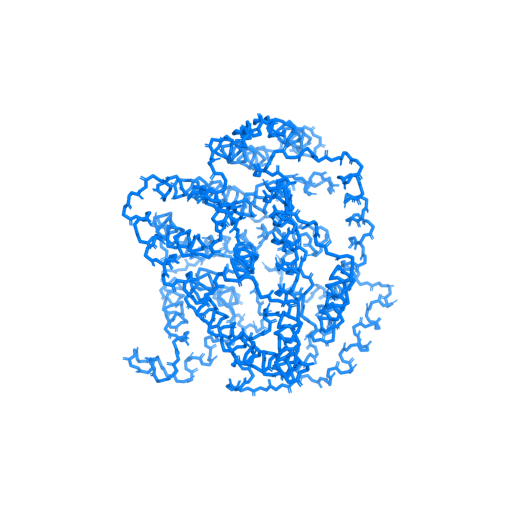15.792 1.00 98.19 109 LEU A N 1
ATOM 848 C CA . LEU A 1 109 ? -7.334 -4.998 -15.545 1.00 98.19 109 LEU A CA 1
ATOM 849 C C . LEU A 1 109 ? -7.428 -5.311 -14.044 1.00 98.19 109 LEU A C 1
ATOM 851 O O . LEU A 1 109 ? -8.508 -5.631 -13.546 1.00 98.19 109 LEU A O 1
ATOM 855 N N . PHE A 1 110 ? -6.331 -5.160 -13.298 1.00 97.62 110 PHE A N 1
ATOM 856 C CA . PHE A 1 110 ? -6.299 -5.446 -11.859 1.00 97.62 110 PHE A CA 1
ATOM 857 C C . PHE A 1 110 ? -7.146 -4.459 -11.043 1.00 97.62 110 PHE A C 1
ATOM 859 O O . PHE A 1 110 ? -7.709 -4.837 -10.011 1.00 97.62 110 PHE A O 1
ATOM 866 N N . THR A 1 111 ? -7.341 -3.227 -11.521 1.00 97.75 111 THR A N 1
ATOM 867 C CA . THR A 1 111 ? -8.315 -2.298 -10.927 1.00 97.75 111 THR A CA 1
ATOM 868 C C . THR A 1 111 ? -9.741 -2.785 -11.134 1.00 97.75 111 THR A C 1
ATOM 870 O O . THR A 1 111 ? -10.491 -2.866 -10.162 1.00 97.75 111 THR A O 1
ATOM 873 N N . LEU A 1 112 ? -10.120 -3.187 -12.350 1.00 98.25 112 LEU A N 1
ATOM 874 C CA . LEU A 1 112 ? -11.456 -3.739 -12.594 1.00 98.25 112 LEU A CA 1
ATOM 875 C C . LEU A 1 112 ? -11.725 -4.994 -11.758 1.00 98.25 112 LEU A C 1
ATOM 877 O O . LEU A 1 112 ? -12.802 -5.118 -11.173 1.00 98.25 112 LEU A O 1
ATOM 881 N N . ILE A 1 113 ? -10.739 -5.886 -11.635 1.00 98.31 113 ILE A N 1
ATOM 882 C CA . ILE A 1 113 ? -10.845 -7.086 -10.797 1.00 98.31 113 ILE A CA 1
ATOM 883 C C . ILE A 1 113 ? -11.012 -6.707 -9.324 1.00 98.31 113 ILE A C 1
ATOM 885 O O . ILE A 1 113 ? -11.873 -7.262 -8.649 1.00 98.31 113 ILE A O 1
ATOM 889 N N . SER A 1 114 ? -10.264 -5.719 -8.827 1.00 97.44 114 SER A N 1
ATOM 890 C CA . SER A 1 114 ? -10.413 -5.227 -7.450 1.00 97.44 114 SER A CA 1
ATOM 891 C C . SER A 1 114 ? -11.815 -4.680 -7.179 1.00 97.44 114 SER A C 1
ATOM 893 O O . SER A 1 114 ? -12.408 -4.976 -6.138 1.00 97.44 114 SER A O 1
ATOM 895 N N . LEU A 1 115 ? -12.370 -3.907 -8.122 1.00 98.06 115 LEU A N 1
ATOM 896 C CA . LEU A 1 115 ? -13.739 -3.392 -8.042 1.00 98.06 115 LEU A CA 1
ATOM 897 C C . LEU A 1 115 ? -14.760 -4.536 -8.049 1.00 98.06 115 LEU A C 1
ATOM 899 O O . LEU A 1 115 ? -15.669 -4.545 -7.218 1.00 98.06 115 LEU A O 1
ATOM 903 N N . ALA A 1 116 ? -14.590 -5.516 -8.940 1.00 98.31 116 ALA A N 1
ATOM 904 C CA . ALA A 1 116 ? -15.460 -6.684 -9.042 1.00 98.31 116 ALA A CA 1
ATOM 905 C C . ALA A 1 116 ? -15.412 -7.546 -7.770 1.00 98.31 116 ALA A C 1
ATOM 907 O O . ALA A 1 116 ? -16.462 -7.875 -7.218 1.00 98.31 116 ALA A O 1
ATOM 908 N N . SER A 1 117 ? -14.222 -7.840 -7.239 1.00 98.19 117 SER A N 1
ATOM 909 C CA . SER A 1 117 ? -14.055 -8.546 -5.965 1.00 98.19 117 SER A CA 1
ATOM 910 C C . SER A 1 117 ? -14.698 -7.785 -4.815 1.00 98.19 117 SER A C 1
ATOM 912 O O . SER A 1 117 ? -15.403 -8.386 -4.007 1.00 98.19 117 SER A O 1
ATOM 914 N N . HIS A 1 118 ? -14.531 -6.460 -4.747 1.00 97.75 118 HIS A N 1
ATOM 915 C CA . HIS A 1 118 ? -15.184 -5.668 -3.708 1.00 97.75 118 HIS A CA 1
ATOM 916 C C . HIS A 1 118 ? -16.711 -5.718 -3.855 1.00 97.75 118 HIS A C 1
ATOM 918 O O . HIS A 1 118 ? -17.427 -5.877 -2.868 1.00 97.75 118 HIS A O 1
ATOM 924 N N . TYR A 1 119 ? -17.227 -5.633 -5.082 1.00 97.62 119 TYR A N 1
ATOM 925 C CA . TYR A 1 119 ? -18.659 -5.744 -5.350 1.00 97.62 119 TYR A CA 1
ATOM 926 C C . TYR A 1 119 ? -19.209 -7.104 -4.898 1.00 97.62 119 TYR A C 1
ATOM 928 O O . TYR A 1 119 ? -20.177 -7.149 -4.137 1.00 97.62 119 TYR A O 1
ATOM 936 N N . LEU A 1 120 ? -18.555 -8.203 -5.286 1.00 97.88 120 LEU A N 1
ATOM 937 C CA . LEU A 1 120 ? -18.919 -9.559 -4.866 1.00 97.88 120 LEU A CA 1
ATOM 938 C C . LEU A 1 120 ? -18.874 -9.708 -3.343 1.00 97.88 120 LEU A C 1
ATOM 940 O O . LEU A 1 120 ? -19.815 -10.230 -2.747 1.00 97.88 120 LEU A O 1
ATOM 944 N N . TYR A 1 121 ? -17.827 -9.193 -2.703 1.00 97.38 121 TYR A N 1
ATOM 945 C CA . TYR A 1 121 ? -17.685 -9.183 -1.252 1.00 97.38 121 TYR A CA 1
ATOM 946 C C . TYR A 1 121 ? -18.847 -8.457 -0.555 1.00 97.38 121 TYR A C 1
ATOM 948 O O . TYR A 1 121 ? -19.460 -9.014 0.355 1.00 97.38 121 TYR A O 1
ATOM 956 N N . THR A 1 122 ? -19.217 -7.257 -1.012 1.00 95.62 122 THR A N 1
ATOM 957 C CA . THR A 1 122 ? -20.314 -6.482 -0.400 1.00 95.62 122 THR A CA 1
ATOM 958 C C . THR A 1 122 ? -21.704 -7.089 -0.625 1.00 95.62 122 THR A C 1
ATOM 960 O O . THR A 1 122 ? -22.636 -6.778 0.118 1.00 95.62 122 THR A O 1
ATOM 963 N N . ARG A 1 123 ? -21.869 -7.955 -1.634 1.00 96.62 123 ARG A N 1
ATOM 964 C CA . ARG A 1 123 ? -23.143 -8.619 -1.964 1.00 96.62 123 ARG A CA 1
ATOM 965 C C . ARG A 1 123 ? -23.249 -10.053 -1.453 1.00 96.62 123 ARG A C 1
ATOM 967 O O . ARG A 1 123 ? -24.359 -10.570 -1.346 1.00 96.62 123 ARG A O 1
ATOM 974 N N . SER A 1 124 ? -22.130 -10.691 -1.130 1.00 97.19 124 SER A N 1
ATOM 975 C CA . SER A 1 124 ? -22.098 -12.081 -0.684 1.00 97.19 124 SER A CA 1
ATOM 976 C C . SER A 1 124 ? -22.562 -12.223 0.764 1.00 97.19 124 SER A C 1
ATOM 978 O O . SER A 1 124 ? -21.943 -11.703 1.696 1.00 97.19 124 SER A O 1
ATOM 980 N N . ARG A 1 125 ? -23.633 -12.999 0.967 1.00 96.25 125 ARG A N 1
ATOM 981 C CA . ARG A 1 125 ? -24.132 -13.339 2.305 1.00 96.25 125 ARG A CA 1
ATOM 982 C C . ARG A 1 125 ? -23.105 -14.147 3.098 1.00 96.25 125 ARG A C 1
ATOM 984 O O . ARG A 1 125 ? -22.836 -13.804 4.241 1.00 96.25 125 ARG A O 1
ATOM 991 N N . SER A 1 126 ?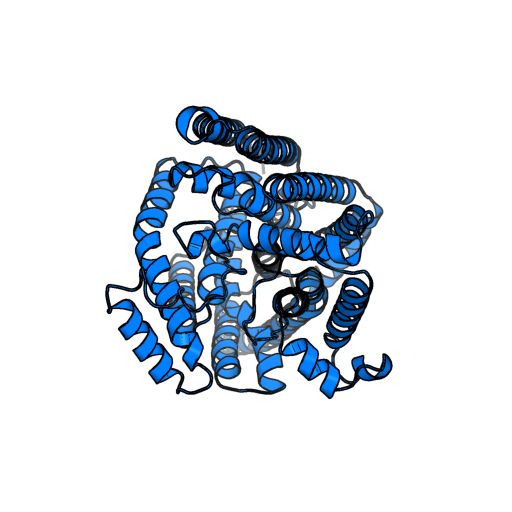 -22.473 -15.144 2.479 1.00 96.81 126 SER A N 1
ATOM 992 C CA . SER A 1 126 ? -21.486 -16.002 3.146 1.00 96.81 126 SER A CA 1
ATOM 993 C C . SER A 1 126 ? -20.277 -15.213 3.654 1.00 96.81 126 SER A C 1
ATOM 995 O O . SER A 1 126 ? -19.824 -15.430 4.776 1.00 96.81 126 SER A O 1
ATOM 997 N N . LEU A 1 127 ? -19.777 -14.256 2.862 1.00 95.88 127 LEU A N 1
ATOM 998 C CA . LEU A 1 127 ? -18.665 -13.396 3.284 1.00 95.88 127 LEU A CA 1
ATOM 999 C C . LEU A 1 127 ? -19.100 -12.394 4.359 1.00 95.88 127 LEU A C 1
ATOM 1001 O O . LEU A 1 127 ? -18.339 -12.130 5.288 1.00 95.88 127 LEU A O 1
ATOM 1005 N N . SER A 1 128 ? -20.332 -11.884 4.288 1.00 93.44 128 SER A N 1
ATOM 1006 C CA . SER A 1 128 ? -20.909 -11.054 5.350 1.00 93.44 128 SER A CA 1
ATOM 1007 C C . SER A 1 128 ? -21.053 -11.820 6.671 1.00 93.44 128 SER A C 1
ATOM 1009 O O . SER A 1 128 ? -20.738 -11.275 7.729 1.00 93.44 128 SER A O 1
ATOM 1011 N N . ASP A 1 129 ? -21.493 -13.078 6.627 1.00 94.94 129 ASP A N 1
ATOM 1012 C CA . ASP A 1 129 ? -21.630 -13.935 7.807 1.00 94.94 129 ASP A CA 1
ATOM 1013 C C . ASP A 1 129 ? -20.254 -14.256 8.410 1.00 94.94 129 ASP A C 1
ATOM 1015 O O . ASP A 1 129 ? -20.054 -14.090 9.616 1.00 94.94 129 ASP A O 1
ATOM 1019 N N . LEU A 1 130 ? -19.270 -14.607 7.572 1.00 95.00 130 LEU A N 1
ATOM 1020 C CA . LEU A 1 130 ? -17.882 -14.808 7.996 1.00 95.00 130 LEU A CA 1
ATOM 1021 C C . LEU A 1 130 ? -17.305 -13.542 8.640 1.00 95.00 130 LEU A C 1
ATOM 1023 O O . LEU A 1 130 ? -16.772 -13.593 9.750 1.00 95.00 130 LEU A O 1
ATOM 1027 N N . ARG A 1 131 ? -17.470 -12.384 7.993 1.00 93.38 131 ARG A N 1
ATOM 1028 C CA . ARG A 1 131 ? -17.083 -11.087 8.554 1.00 93.38 131 ARG A CA 1
ATOM 1029 C C . ARG A 1 131 ? -17.756 -10.850 9.903 1.00 93.38 131 ARG A C 1
ATOM 1031 O O . ARG A 1 131 ? -17.091 -10.406 10.830 1.00 93.38 131 ARG A O 1
ATOM 1038 N N . ALA A 1 132 ? -19.049 -11.136 10.051 1.00 91.00 132 ALA A N 1
ATOM 1039 C CA . ALA A 1 132 ? -19.757 -10.944 11.314 1.00 91.00 132 ALA A CA 1
ATOM 1040 C C . ALA A 1 132 ? -19.200 -11.839 12.434 1.00 91.00 132 ALA A C 1
ATOM 1042 O O . ALA A 1 132 ? -19.076 -11.379 13.571 1.00 91.00 132 ALA A O 1
ATOM 1043 N N . VAL A 1 133 ? -18.826 -13.084 12.125 1.00 92.94 133 VAL A N 1
ATOM 1044 C CA . VAL A 1 133 ? -18.135 -13.984 13.064 1.00 92.94 133 VAL A CA 1
ATOM 1045 C C . VAL A 1 133 ? -16.789 -13.392 13.481 1.00 92.94 133 VAL A C 1
ATOM 1047 O O . VAL A 1 133 ? -16.525 -13.272 14.679 1.00 92.94 133 VAL A O 1
ATOM 1050 N N . LEU A 1 134 ? -15.980 -12.937 12.521 1.00 90.94 134 LEU A N 1
ATOM 1051 C CA . LEU A 1 134 ? -14.692 -12.298 12.800 1.00 90.94 134 LEU A CA 1
ATOM 1052 C C . LEU A 1 134 ? -14.856 -11.007 13.613 1.00 90.94 134 LEU A C 1
ATOM 1054 O O . LEU A 1 134 ? -14.131 -10.798 14.580 1.00 90.94 134 LEU A O 1
ATOM 1058 N N . ILE A 1 135 ? -15.853 -10.171 13.304 1.00 88.88 135 ILE A N 1
ATOM 1059 C CA . ILE A 1 135 ? -16.177 -8.985 14.106 1.00 88.88 135 ILE A CA 1
ATOM 1060 C C . ILE A 1 135 ? -16.515 -9.394 15.532 1.00 88.88 135 ILE A C 1
ATOM 1062 O O . ILE A 1 135 ? -16.062 -8.725 16.446 1.00 88.88 135 ILE A O 1
ATOM 1066 N N . ARG A 1 136 ? -17.300 -10.451 15.775 1.00 87.19 136 ARG A N 1
ATOM 1067 C CA . ARG A 1 136 ? -17.612 -10.884 17.152 1.00 87.19 136 ARG A CA 1
ATOM 1068 C C . ARG A 1 136 ? -16.352 -11.329 17.890 1.00 87.19 136 ARG A C 1
ATOM 1070 O O . ARG A 1 136 ? -16.135 -10.868 19.011 1.00 87.19 136 ARG A O 1
ATOM 1077 N N . LEU A 1 137 ? -15.519 -12.140 17.235 1.00 85.81 137 LEU A N 1
ATOM 1078 C CA . LEU A 1 137 ? -14.237 -12.608 17.761 1.00 85.81 137 LEU A CA 1
ATOM 1079 C C . LEU A 1 137 ? -13.324 -11.428 18.128 1.00 85.81 137 LEU A C 1
ATOM 1081 O O . LEU A 1 137 ? -12.765 -11.379 19.224 1.00 85.81 137 LEU A O 1
ATOM 1085 N N . PHE A 1 138 ? -13.224 -10.436 17.238 1.00 81.69 138 PHE A N 1
ATOM 1086 C CA . PHE A 1 138 ? -12.373 -9.275 17.461 1.00 81.69 138 PHE A CA 1
ATOM 1087 C C . PHE A 1 138 ? -13.020 -8.212 18.361 1.00 81.69 138 PHE A C 1
ATOM 1089 O O . PHE A 1 138 ? -12.334 -7.479 19.065 1.00 81.69 138 PHE A O 1
ATOM 1096 N N . ARG A 1 139 ? -14.347 -8.104 18.413 1.00 76.19 139 ARG A N 1
ATOM 1097 C CA . ARG A 1 139 ? -15.035 -7.051 19.174 1.00 76.19 139 ARG A CA 1
ATOM 1098 C C . ARG A 1 139 ? -14.929 -7.253 20.673 1.00 76.19 139 ARG A C 1
ATOM 1100 O O . ARG A 1 139 ? -14.798 -6.263 21.389 1.00 76.19 139 ARG A O 1
ATOM 1107 N N . GLN A 1 140 ? -14.987 -8.499 21.132 1.00 67.94 140 GLN A N 1
ATOM 1108 C CA . GLN A 1 140 ? -14.869 -8.809 22.556 1.00 67.94 140 GLN A CA 1
ATOM 1109 C C . GLN A 1 140 ? -13.488 -8.427 23.114 1.00 67.94 140 GLN A C 1
ATOM 1111 O O . GLN A 1 140 ? -13.399 -8.072 24.284 1.00 67.94 140 GLN A O 1
ATOM 1116 N N . ASN A 1 141 ? -12.452 -8.389 22.263 1.00 63.19 141 ASN A N 1
ATOM 1117 C CA . ASN A 1 141 ? -11.058 -8.294 22.703 1.00 63.19 141 ASN A CA 1
ATOM 1118 C C . ASN A 1 141 ? -10.268 -7.078 22.154 1.00 63.19 141 ASN A C 1
ATOM 1120 O O . ASN A 1 141 ? -9.329 -6.638 22.808 1.00 63.19 141 ASN A O 1
ATOM 1124 N N . PHE A 1 142 ? -10.625 -6.505 20.993 1.00 59.84 142 PHE A N 1
ATOM 1125 C CA . PHE A 1 142 ? -9.755 -5.578 20.232 1.00 59.84 142 PHE A CA 1
ATOM 1126 C C . PHE A 1 142 ? -10.374 -4.207 19.900 1.00 59.84 142 PHE A C 1
ATOM 1128 O O . PHE A 1 142 ? -9.650 -3.249 19.638 1.00 59.84 142 PHE A O 1
ATOM 1135 N N . ASN A 1 143 ? -11.704 -4.074 19.909 1.00 61.75 143 ASN A N 1
ATOM 1136 C CA . ASN A 1 143 ? -12.395 -2.901 19.343 1.00 61.75 143 ASN A CA 1
ATOM 1137 C C . ASN A 1 143 ? -12.800 -1.826 20.370 1.00 61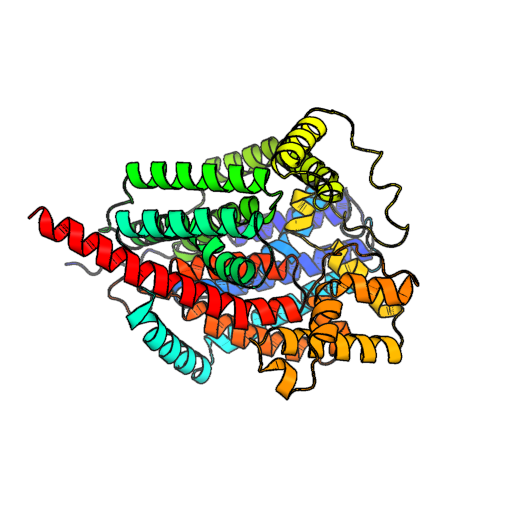.75 143 ASN A C 1
ATOM 1139 O O . ASN A 1 143 ? -13.608 -0.944 20.065 1.00 61.75 143 ASN A O 1
ATOM 1143 N N . GLN A 1 144 ? -12.257 -1.870 21.588 1.00 66.62 144 GLN A N 1
ATOM 1144 C CA . GLN A 1 144 ? -12.450 -0.799 22.566 1.00 66.62 144 GLN A CA 1
ATOM 1145 C C . GLN A 1 144 ? -11.393 0.287 22.359 1.00 66.62 144 GLN A C 1
ATOM 1147 O O . GLN A 1 144 ? -10.209 -0.007 22.240 1.00 66.62 144 GLN A O 1
ATOM 1152 N N . THR A 1 145 ? -11.807 1.557 22.306 1.00 67.94 145 THR A N 1
ATOM 1153 C CA . THR A 1 145 ? -10.853 2.674 22.272 1.00 67.94 145 THR A CA 1
ATOM 1154 C C . THR A 1 145 ? -10.214 2.794 23.662 1.00 67.94 145 THR A C 1
ATOM 1156 O O . THR A 1 145 ? -10.948 3.086 24.611 1.00 67.94 145 THR A O 1
ATOM 1159 N N . PRO A 1 146 ? -8.895 2.566 23.822 1.00 69.69 146 PRO A N 1
ATOM 1160 C CA . PRO A 1 146 ? -8.254 2.657 25.129 1.00 69.69 146 PRO A CA 1
ATOM 1161 C C . PRO A 1 146 ? -8.324 4.088 25.673 1.00 69.69 146 PRO A C 1
ATOM 1163 O O . PRO A 1 146 ? -8.419 5.057 24.914 1.00 69.69 146 PRO A O 1
ATOM 1166 N N . ARG A 1 147 ? -8.251 4.231 27.001 1.00 78.56 147 ARG A N 1
ATOM 1167 C CA . ARG A 1 147 ? -8.085 5.545 27.643 1.00 78.56 147 ARG A CA 1
ATOM 1168 C C . ARG A 1 147 ? -6.743 6.167 27.228 1.00 78.56 147 ARG A C 1
ATOM 1170 O O . ARG A 1 147 ? -5.822 5.461 26.819 1.00 78.56 147 ARG A O 1
ATOM 1177 N N . THR A 1 148 ? -6.616 7.484 27.386 1.00 79.94 148 THR A N 1
ATOM 1178 C CA . THR A 1 148 ? -5.419 8.245 26.988 1.00 79.94 148 THR A CA 1
ATOM 1179 C C . THR A 1 148 ? -4.121 7.680 27.571 1.00 79.94 148 THR A C 1
ATOM 1181 O O . THR A 1 148 ? -3.155 7.520 26.836 1.00 79.94 148 THR A O 1
ATOM 1184 N N . VAL A 1 149 ? -4.098 7.330 28.863 1.00 82.75 149 VAL A N 1
ATOM 1185 C CA . VAL A 1 149 ? -2.889 6.809 29.528 1.00 82.75 149 VAL A CA 1
ATOM 1186 C C . VAL A 1 149 ? -2.447 5.454 28.942 1.00 82.75 149 VAL A C 1
ATOM 1188 O O . VAL A 1 149 ? -1.315 5.378 28.467 1.00 82.75 149 VAL A O 1
ATOM 1191 N N . PRO A 1 150 ? -3.307 4.415 28.857 1.00 84.38 150 PRO A N 1
ATOM 1192 C CA . PRO A 1 150 ? -2.970 3.175 28.156 1.00 84.38 150 PRO A CA 1
ATOM 1193 C C . PRO A 1 150 ? -2.495 3.373 26.712 1.00 84.38 150 PRO A C 1
ATOM 1195 O O . PRO A 1 150 ? -1.550 2.710 26.303 1.00 84.38 150 PRO A O 1
ATOM 1198 N N . LEU A 1 151 ? -3.100 4.291 25.942 1.00 82.06 151 LEU A N 1
ATOM 1199 C CA . LEU A 1 151 ? -2.649 4.579 24.571 1.00 82.06 151 LEU A CA 1
ATOM 1200 C C . LEU A 1 151 ? -1.194 5.044 24.528 1.00 82.06 151 LEU A C 1
ATOM 1202 O O . LEU A 1 151 ? -0.432 4.576 23.686 1.00 82.06 151 LEU A O 1
ATOM 1206 N N . ILE A 1 152 ? -0.821 5.955 25.427 1.00 83.88 152 ILE A N 1
ATOM 1207 C CA . ILE A 1 152 ? 0.544 6.482 25.506 1.00 83.88 152 ILE A CA 1
ATOM 1208 C C . ILE A 1 152 ? 1.509 5.361 25.881 1.00 83.88 152 ILE A C 1
ATOM 1210 O O . ILE A 1 152 ? 2.508 5.185 25.195 1.00 83.88 152 ILE A O 1
ATOM 1214 N N . LEU A 1 153 ? 1.179 4.553 26.894 1.00 88.38 153 LEU A N 1
ATOM 1215 C CA . LEU A 1 153 ? 2.022 3.429 27.310 1.00 88.38 153 LEU A CA 1
ATOM 1216 C C . LEU A 1 153 ? 2.221 2.410 26.177 1.00 88.38 153 LEU A C 1
ATOM 1218 O O . LEU A 1 153 ? 3.339 1.956 25.949 1.00 88.38 153 LEU A O 1
ATOM 1222 N N . ILE A 1 154 ? 1.162 2.080 25.431 1.00 88.50 154 ILE A N 1
ATOM 1223 C CA . ILE A 1 154 ? 1.249 1.162 24.286 1.00 88.50 154 ILE A CA 1
ATOM 1224 C C . ILE A 1 154 ? 2.149 1.748 23.188 1.00 88.50 154 ILE A C 1
ATOM 1226 O O . ILE A 1 154 ? 2.967 1.034 22.610 1.00 88.50 154 ILE A O 1
ATOM 1230 N N . ALA A 1 155 ? 2.045 3.049 22.918 1.00 87.00 155 ALA A N 1
ATOM 1231 C CA . ALA A 1 155 ? 2.915 3.707 21.951 1.00 87.00 155 ALA A CA 1
ATOM 1232 C C . ALA A 1 155 ? 4.370 3.762 22.412 1.00 87.00 155 ALA A C 1
ATOM 1234 O O . ALA A 1 155 ? 5.262 3.558 21.595 1.00 87.00 155 ALA A O 1
ATOM 1235 N N . SER A 1 156 ? 4.618 3.963 23.709 1.00 88.56 156 SER A N 1
ATOM 1236 C CA . SER A 1 156 ? 5.954 3.866 24.299 1.00 88.56 156 SER A CA 1
ATOM 1237 C C . SER A 1 156 ? 6.540 2.461 24.149 1.00 88.56 156 SER A C 1
ATOM 1239 O O . SER A 1 156 ? 7.722 2.338 23.839 1.00 88.56 156 SER A O 1
ATOM 1241 N N . VAL A 1 157 ? 5.729 1.402 24.282 1.00 91.69 157 VAL A N 1
ATOM 1242 C CA . VAL A 1 157 ? 6.162 0.028 23.969 1.00 91.69 157 VAL A CA 1
ATOM 1243 C C . VAL A 1 157 ? 6.525 -0.103 22.492 1.00 91.69 157 VAL A C 1
ATOM 1245 O O . VAL A 1 157 ? 7.577 -0.652 22.181 1.00 91.69 157 VAL A O 1
ATOM 1248 N N . GLY A 1 158 ? 5.711 0.434 21.578 1.00 90.62 158 GLY A N 1
ATOM 1249 C CA . GLY A 1 158 ? 6.029 0.427 20.147 1.00 90.62 158 GLY A CA 1
ATOM 1250 C C . GLY A 1 158 ? 7.319 1.183 19.810 1.00 90.62 158 GLY A C 1
ATOM 1251 O O . GLY A 1 158 ? 8.142 0.685 19.043 1.00 90.62 158 GLY A O 1
ATOM 1252 N N . LEU A 1 159 ? 7.529 2.342 20.439 1.00 87.19 159 LEU A N 1
ATOM 1253 C CA . LEU A 1 159 ? 8.742 3.157 20.332 1.00 87.19 159 LEU A CA 1
ATOM 1254 C C . LEU A 1 159 ? 9.978 2.385 20.817 1.00 87.19 159 LEU A C 1
ATOM 1256 O O . LEU A 1 159 ? 10.964 2.271 20.091 1.00 87.19 159 LEU A O 1
ATOM 1260 N N . GLY A 1 160 ? 9.905 1.810 22.021 1.00 89.38 160 GLY A N 1
ATOM 1261 C CA . GLY A 1 160 ? 10.983 1.010 22.600 1.00 89.38 160 GLY A CA 1
ATOM 1262 C C . GLY A 1 160 ? 11.276 -0.240 21.775 1.00 89.38 160 GLY A C 1
ATOM 1263 O O . GLY A 1 160 ? 12.433 -0.558 21.522 1.00 89.38 160 GLY A O 1
ATOM 1264 N N . ALA A 1 161 ? 10.240 -0.909 21.271 1.00 90.19 161 ALA A N 1
ATOM 1265 C CA . ALA A 1 161 ? 10.396 -2.076 20.417 1.00 90.19 161 ALA A CA 1
ATOM 1266 C C . ALA A 1 161 ? 11.049 -1.731 19.072 1.00 90.19 161 ALA A C 1
ATOM 1268 O O . ALA A 1 161 ? 11.915 -2.472 18.612 1.00 90.19 161 ALA A O 1
ATOM 1269 N N . LEU A 1 162 ? 10.691 -0.600 18.453 1.00 85.94 162 LEU A N 1
ATOM 1270 C CA . LEU A 1 162 ? 11.361 -0.100 17.249 1.00 85.94 162 LEU A CA 1
ATOM 1271 C C . LEU A 1 162 ? 12.845 0.194 17.511 1.00 85.94 162 LEU A C 1
ATOM 1273 O O . LEU A 1 162 ? 13.686 -0.205 16.709 1.00 85.94 162 LEU A O 1
ATOM 1277 N N . PHE A 1 163 ? 13.165 0.823 18.643 1.00 84.50 163 PHE A N 1
ATOM 1278 C CA . PHE A 1 163 ? 14.544 1.122 19.029 1.00 84.50 163 PHE A CA 1
ATOM 1279 C C . PHE A 1 163 ? 15.368 -0.150 19.266 1.00 84.50 163 PHE A C 1
ATOM 1281 O O . PHE A 1 163 ? 16.373 -0.378 18.596 1.00 84.50 163 PHE A O 1
ATOM 1288 N N . ILE A 1 164 ? 14.899 -1.034 20.151 1.00 85.88 164 ILE A N 1
ATOM 1289 C CA . ILE A 1 164 ? 15.615 -2.261 20.526 1.00 85.88 164 ILE A CA 1
ATOM 1290 C C . ILE A 1 164 ? 15.737 -3.212 19.331 1.00 85.88 164 ILE A C 1
ATOM 1292 O O . ILE A 1 164 ? 16.804 -3.774 19.103 1.00 85.88 164 ILE A O 1
ATOM 1296 N N . SER A 1 165 ? 14.680 -3.385 18.530 1.00 85.50 165 SER A N 1
ATOM 1297 C CA . SER A 1 165 ? 14.735 -4.272 17.357 1.00 85.50 165 SER A CA 1
ATOM 1298 C C . SER A 1 165 ? 15.601 -3.748 16.214 1.00 85.50 165 SER A C 1
ATOM 1300 O O . SER A 1 165 ? 15.977 -4.511 15.326 1.00 85.50 165 SER A O 1
ATOM 1302 N N . SER A 1 166 ? 15.906 -2.453 16.206 1.00 78.00 166 SER A N 1
ATOM 1303 C CA . SER A 1 166 ? 16.832 -1.881 15.232 1.00 78.00 166 SER A CA 1
ATOM 1304 C C . SER A 1 166 ? 18.285 -1.951 15.705 1.00 78.00 166 SER A C 1
ATOM 1306 O O . SER A 1 166 ? 19.175 -1.925 14.862 1.00 78.00 166 SER A O 1
ATOM 1308 N N . ALA A 1 167 ? 18.510 -2.079 17.019 1.00 76.81 167 ALA A N 1
ATOM 1309 C CA . ALA A 1 167 ? 19.824 -2.223 17.650 1.00 76.81 167 ALA A CA 1
ATOM 1310 C C . ALA A 1 167 ? 20.225 -3.683 17.947 1.00 76.81 167 ALA A C 1
ATOM 1312 O O . ALA A 1 167 ? 21.332 -3.932 18.412 1.00 76.81 167 ALA A O 1
ATOM 1313 N N . SER A 1 168 ? 19.331 -4.650 17.729 1.00 78.69 168 SER A N 1
ATOM 1314 C CA . SER A 1 168 ? 19.579 -6.069 18.001 1.00 78.69 168 SER A CA 1
ATOM 1315 C C . SER A 1 168 ? 19.208 -6.941 16.810 1.00 78.69 168 SER A C 1
ATOM 1317 O O . SER A 1 168 ? 18.244 -6.658 16.093 1.00 78.69 168 SER A O 1
ATOM 1319 N N . ASP A 1 169 ? 19.937 -8.043 16.656 1.00 75.75 169 ASP A N 1
ATOM 1320 C CA . ASP A 1 169 ? 19.649 -9.096 15.689 1.00 75.75 169 ASP A CA 1
ATOM 1321 C C . ASP A 1 169 ? 19.087 -10.354 16.368 1.00 75.75 169 ASP A C 1
ATOM 1323 O O . ASP A 1 169 ? 19.065 -10.498 17.591 1.00 75.75 169 ASP A O 1
ATOM 1327 N N . GLY A 1 170 ? 18.555 -11.269 15.558 1.00 79.56 170 GLY A N 1
ATOM 1328 C CA . GLY A 1 170 ? 18.025 -12.551 16.024 1.00 79.56 170 GLY A CA 1
ATOM 1329 C C . GLY A 1 170 ? 16.514 -12.585 16.285 1.00 79.56 170 GLY A C 1
ATOM 1330 O O . GLY A 1 170 ? 15.741 -11.715 15.871 1.00 79.56 170 GLY A O 1
ATOM 1331 N N . ALA A 1 171 ? 16.062 -13.667 16.925 1.00 80.56 171 ALA A N 1
ATOM 1332 C CA . ALA A 1 171 ? 14.639 -13.977 17.087 1.00 80.56 171 ALA A CA 1
ATOM 1333 C C . ALA A 1 171 ? 13.893 -12.951 17.955 1.00 80.56 171 ALA A C 1
ATOM 1335 O O . ALA A 1 171 ? 12.759 -12.587 17.638 1.00 80.56 171 ALA A O 1
ATOM 1336 N N . PHE A 1 172 ? 14.539 -12.440 19.007 1.00 82.00 172 PHE A N 1
ATOM 1337 C CA . PHE A 1 172 ? 13.946 -11.441 19.897 1.00 82.00 172 PHE A CA 1
ATOM 1338 C C . PHE A 1 172 ? 13.703 -10.104 19.183 1.00 82.00 172 PHE A C 1
ATOM 1340 O O . PHE A 1 172 ? 12.612 -9.546 19.272 1.00 82.00 172 PHE A O 1
ATOM 1347 N N . SER A 1 173 ? 14.659 -9.646 18.371 1.00 83.50 173 SER A N 1
ATOM 1348 C CA . SER A 1 173 ? 14.481 -8.478 17.499 1.00 83.50 173 SER A CA 1
ATOM 1349 C C . SER A 1 173 ? 13.298 -8.654 16.541 1.00 83.50 173 SER A C 1
ATOM 1351 O O . SER A 1 173 ? 12.445 -7.773 16.419 1.00 83.50 173 SER A O 1
ATOM 1353 N N . LYS A 1 174 ? 13.174 -9.833 15.911 1.00 81.56 174 LYS A N 1
ATOM 1354 C CA . LYS A 1 174 ? 12.036 -10.166 15.032 1.00 81.56 174 LYS A CA 1
ATOM 1355 C C . LYS A 1 174 ? 10.694 -10.143 15.776 1.00 81.56 174 LYS A C 1
ATOM 1357 O O . LYS A 1 174 ? 9.704 -9.712 15.189 1.00 81.56 174 LYS A O 1
ATOM 1362 N N . LEU A 1 175 ? 10.658 -10.575 17.039 1.00 84.69 175 LEU A N 1
ATOM 1363 C CA . LEU A 1 175 ? 9.472 -10.482 17.894 1.00 84.69 175 LEU A CA 1
ATOM 1364 C C . LEU A 1 175 ? 9.124 -9.018 18.198 1.00 84.69 175 LEU A C 1
ATOM 1366 O O . LEU A 1 175 ? 7.978 -8.613 18.032 1.00 84.69 175 LEU A O 1
ATOM 1370 N N . LEU A 1 176 ? 10.109 -8.207 18.585 1.00 88.94 176 LEU A N 1
ATOM 1371 C CA . LEU A 1 176 ? 9.907 -6.791 18.896 1.00 88.94 176 LEU A CA 1
ATOM 1372 C C . LEU A 1 176 ? 9.437 -5.974 17.683 1.00 88.94 176 LEU A C 1
ATOM 1374 O O . LEU A 1 176 ? 8.600 -5.085 17.838 1.00 88.94 176 LEU A O 1
ATOM 1378 N N . LYS A 1 177 ? 9.856 -6.324 16.460 1.00 86.12 177 LYS A N 1
ATOM 1379 C CA . LYS A 1 177 ? 9.343 -5.692 15.226 1.00 86.12 177 LYS A CA 1
ATOM 1380 C C . LYS A 1 177 ? 7.819 -5.785 15.084 1.00 86.12 177 LYS A C 1
ATOM 1382 O O . LYS A 1 177 ? 7.221 -4.914 14.459 1.00 86.12 177 LYS A O 1
ATOM 1387 N N . ALA A 1 178 ? 7.170 -6.784 15.692 1.00 86.94 178 ALA A N 1
ATOM 1388 C CA . ALA A 1 178 ? 5.708 -6.889 15.709 1.00 86.94 178 ALA A CA 1
ATOM 1389 C C . ALA A 1 178 ? 5.022 -5.791 16.544 1.00 86.94 178 ALA A C 1
ATOM 1391 O O . ALA A 1 178 ? 3.861 -5.468 16.286 1.00 86.94 178 ALA A O 1
ATOM 1392 N N . PHE A 1 179 ? 5.731 -5.218 17.524 1.00 91.19 179 PHE A N 1
ATOM 1393 C CA . PHE A 1 179 ? 5.244 -4.151 18.403 1.00 91.19 179 PHE A CA 1
ATOM 1394 C C . PHE A 1 179 ? 5.517 -2.754 17.839 1.00 91.19 179 PHE A C 1
ATOM 1396 O O . PHE A 1 179 ? 4.785 -1.822 18.165 1.00 91.19 179 PHE A O 1
ATOM 1403 N N . SER A 1 180 ? 6.504 -2.587 16.953 1.00 88.19 180 SER A N 1
ATOM 1404 C CA . SER A 1 180 ? 6.817 -1.302 16.305 1.00 88.19 180 SER A CA 1
ATOM 1405 C C . SER A 1 180 ? 5.607 -0.541 15.731 1.00 88.19 180 SER A C 1
ATOM 1407 O O . SER A 1 180 ? 5.551 0.673 15.905 1.00 88.19 180 SER A O 1
ATOM 1409 N N . PRO A 1 181 ? 4.593 -1.183 15.113 1.00 88.19 181 PRO A N 1
ATOM 1410 C CA . PRO A 1 181 ? 3.450 -0.474 14.524 1.00 88.19 181 PRO A CA 1
ATOM 1411 C C . PRO A 1 181 ? 2.571 0.226 15.566 1.00 88.19 181 PRO A C 1
ATOM 1413 O O . PRO A 1 181 ? 1.841 1.161 15.235 1.00 88.19 181 PRO A O 1
ATOM 1416 N N . LEU A 1 182 ? 2.656 -0.200 16.832 1.00 90.19 182 LEU A N 1
ATOM 1417 C CA . LEU A 1 182 ? 1.900 0.368 17.947 1.00 90.19 182 LEU A CA 1
ATOM 1418 C C . LEU A 1 182 ? 2.289 1.820 18.243 1.00 90.19 182 LEU A C 1
ATOM 1420 O O . LEU A 1 182 ? 1.496 2.544 18.841 1.00 90.19 182 LEU A O 1
ATOM 1424 N N . ILE A 1 183 ? 3.449 2.280 17.762 1.00 88.62 183 ILE A N 1
ATOM 1425 C CA . ILE A 1 183 ? 3.860 3.689 17.838 1.00 88.62 183 ILE A CA 1
ATOM 1426 C C . ILE A 1 183 ? 2.817 4.633 17.215 1.00 88.62 183 ILE A C 1
ATOM 1428 O O . ILE A 1 183 ? 2.584 5.735 17.707 1.00 88.62 183 ILE A O 1
ATOM 1432 N N . ASN A 1 184 ? 2.118 4.161 16.179 1.00 87.31 184 ASN A N 1
ATOM 1433 C CA . ASN A 1 184 ? 1.121 4.923 15.433 1.00 87.31 184 ASN A CA 1
ATOM 1434 C C . ASN A 1 184 ? -0.297 4.794 16.008 1.00 87.31 184 ASN A C 1
ATOM 1436 O O . ASN A 1 184 ? -1.237 5.433 15.525 1.00 87.31 184 ASN A O 1
ATOM 1440 N N . LEU A 1 185 ? -0.475 3.982 17.050 1.00 87.88 185 LEU A N 1
ATOM 1441 C CA . LEU A 1 185 ? -1.776 3.716 17.645 1.00 87.88 185 LEU A CA 1
ATOM 1442 C C . LEU A 1 185 ? -2.440 4.970 18.250 1.00 87.88 185 LEU A C 1
ATOM 1444 O O . LEU A 1 185 ? -3.642 5.135 18.037 1.00 87.88 185 LEU A O 1
ATOM 1448 N N . PRO A 1 186 ? -1.740 5.886 18.954 1.00 85.50 186 PRO A N 1
ATOM 1449 C CA . PRO A 1 186 ? -2.377 7.089 19.497 1.00 85.50 186 PRO A CA 1
ATOM 1450 C C . PRO A 1 186 ? -2.882 8.024 18.408 1.00 85.50 186 PRO A C 1
ATOM 1452 O O . PRO A 1 186 ? -3.950 8.611 18.560 1.00 85.50 186 PRO A O 1
ATOM 1455 N N . LEU A 1 187 ? -2.153 8.119 17.292 1.00 85.06 187 LEU A N 1
ATOM 1456 C CA . LEU A 1 187 ? -2.598 8.860 16.118 1.00 85.06 187 LEU A CA 1
ATOM 1457 C C . LEU A 1 187 ? -3.874 8.233 15.546 1.00 85.06 187 LEU A C 1
ATOM 1459 O O . LEU A 1 187 ? -4.871 8.930 15.371 1.00 85.06 187 LEU A O 1
ATOM 1463 N N . ALA A 1 188 ? -3.890 6.914 15.337 1.00 86.31 188 ALA A N 1
ATOM 1464 C CA . ALA A 1 188 ? -5.081 6.203 14.870 1.00 86.31 188 ALA A CA 1
ATOM 1465 C C . ALA A 1 188 ? -6.277 6.371 15.832 1.00 86.31 188 ALA A C 1
ATOM 1467 O O . ALA A 1 188 ? -7.405 6.617 15.404 1.00 86.31 188 ALA A O 1
ATOM 1468 N N . ALA A 1 189 ? -6.042 6.316 17.145 1.00 83.88 189 ALA A N 1
ATOM 1469 C CA . ALA A 1 189 ? -7.072 6.529 18.156 1.00 83.88 189 ALA A CA 1
ATOM 1470 C C . ALA A 1 189 ? -7.596 7.975 18.169 1.00 83.88 189 ALA A C 1
ATOM 1472 O O . ALA A 1 189 ? -8.807 8.187 18.256 1.00 83.88 189 ALA A O 1
ATOM 1473 N N . TYR A 1 190 ? -6.717 8.970 18.036 1.00 84.19 190 TYR A N 1
ATOM 1474 C CA . TYR A 1 190 ? -7.104 10.375 17.903 1.00 84.19 190 TYR A CA 1
ATOM 1475 C C . TYR A 1 190 ? -7.983 10.596 16.669 1.00 84.19 190 TYR A C 1
ATOM 1477 O O . TYR A 1 190 ? -9.040 11.224 16.760 1.00 84.19 190 TYR A O 1
ATOM 1485 N N . LEU A 1 191 ? -7.585 10.025 15.530 1.00 83.00 191 LEU A N 1
ATOM 1486 C CA . LEU A 1 191 ? -8.336 10.108 14.280 1.00 83.00 191 LEU A CA 1
ATOM 1487 C C . LEU A 1 191 ? -9.707 9.433 14.406 1.00 83.00 191 LEU A C 1
ATOM 1489 O O . LEU A 1 191 ? -10.705 10.005 13.973 1.00 83.00 191 LEU A O 1
ATOM 1493 N N . LEU A 1 192 ? -9.799 8.287 15.085 1.00 83.56 192 LEU A N 1
ATOM 1494 C CA . LEU A 1 192 ? -11.079 7.652 15.405 1.00 83.56 192 LEU A CA 1
ATOM 1495 C C . LEU A 1 192 ? -11.980 8.538 16.277 1.00 83.56 192 LEU A C 1
ATOM 1497 O O . LEU A 1 192 ? -13.180 8.636 16.017 1.00 83.56 192 LEU A O 1
ATOM 1501 N N . LEU A 1 193 ? -11.439 9.179 17.316 1.00 82.81 193 LEU A N 1
ATOM 1502 C CA . LEU A 1 193 ? -12.216 10.101 18.153 1.00 82.81 193 LEU A CA 1
ATOM 1503 C C . LEU A 1 193 ? -12.717 11.297 17.339 1.00 82.81 193 LEU A C 1
ATOM 1505 O O . LEU A 1 193 ? -13.861 11.721 17.509 1.00 82.81 193 LEU A O 1
ATOM 1509 N N . HIS A 1 194 ? -11.896 11.798 16.417 1.00 82.25 194 HIS A N 1
ATOM 1510 C CA . HIS A 1 194 ? -12.304 12.837 15.481 1.00 82.25 194 HIS A CA 1
ATOM 1511 C C . HIS A 1 194 ? -13.431 12.356 14.552 1.00 82.25 194 HIS A C 1
ATOM 1513 O O . HIS A 1 194 ? -14.450 13.037 14.444 1.00 82.25 194 HIS A O 1
ATOM 1519 N N . ILE A 1 195 ? -13.313 11.157 13.966 1.00 82.00 195 ILE A N 1
ATOM 1520 C CA . ILE A 1 195 ? -14.370 10.526 13.155 1.00 82.00 195 ILE A CA 1
ATOM 1521 C C . ILE A 1 195 ? -15.674 10.427 13.961 1.00 82.00 195 ILE A C 1
ATOM 1523 O O . ILE A 1 195 ? -16.724 10.848 13.481 1.00 82.00 195 ILE A O 1
ATOM 1527 N N . LYS A 1 196 ? -15.618 9.921 15.201 1.00 82.00 196 LYS A N 1
ATOM 1528 C CA . LYS A 1 196 ? -16.788 9.798 16.089 1.00 82.00 196 LYS A CA 1
ATOM 1529 C C . LYS A 1 196 ? -17.424 11.151 16.412 1.00 82.00 196 LYS A C 1
ATOM 1531 O O . LYS A 1 196 ? -18.647 11.243 16.437 1.00 82.00 196 LYS A O 1
ATOM 1536 N N . SER A 1 197 ? -16.612 12.183 16.645 1.00 81.75 197 SER A N 1
ATOM 1537 C CA . SER A 1 197 ? -17.081 13.552 16.893 1.00 81.75 197 SER A CA 1
ATOM 1538 C C . SER A 1 197 ? -17.787 14.158 15.681 1.00 81.75 197 SER A C 1
ATOM 1540 O O . SER A 1 197 ? -18.808 14.817 15.842 1.00 81.75 197 SER A O 1
ATOM 1542 N N . GLN A 1 198 ? -17.291 13.898 14.469 1.00 79.38 198 GLN A N 1
ATOM 1543 C CA . GLN A 1 198 ? -17.938 14.362 13.239 1.00 79.38 198 GLN A CA 1
ATOM 1544 C C . GLN A 1 198 ? -19.207 13.561 12.907 1.00 79.38 198 GLN A C 1
ATOM 1546 O O . GLN A 1 198 ? -20.173 14.129 12.407 1.00 79.38 198 GLN A O 1
ATOM 1551 N N . ALA A 1 199 ? -19.218 12.255 13.190 1.00 75.44 199 ALA A N 1
ATOM 1552 C CA . ALA A 1 199 ? -20.361 11.386 12.916 1.00 75.44 199 ALA A CA 1
ATOM 1553 C C . ALA A 1 199 ? -21.520 11.580 13.912 1.00 75.44 199 ALA A C 1
ATOM 1555 O O . ALA A 1 199 ? -22.679 11.482 13.520 1.00 75.44 199 ALA A O 1
ATOM 1556 N N . ASN A 1 200 ? -21.225 11.872 15.185 1.00 75.94 200 ASN A N 1
ATOM 1557 C CA . ASN A 1 200 ? -22.227 12.065 16.233 1.00 75.94 200 ASN A CA 1
ATOM 1558 C C . ASN A 1 200 ? -22.177 13.489 16.789 1.00 75.94 200 ASN A C 1
ATOM 1560 O O . ASN A 1 200 ? -21.257 13.825 17.534 1.00 75.94 200 ASN A O 1
ATOM 1564 N N . SER A 1 201 ? -23.233 14.276 16.561 1.00 61.22 201 SER A N 1
ATOM 1565 C CA . SER A 1 201 ? -23.345 15.675 17.014 1.00 61.22 201 SER A CA 1
ATOM 1566 C C . SER A 1 201 ? -23.236 15.891 18.537 1.00 61.22 201 SER A C 1
ATOM 1568 O O . SER A 1 201 ? -23.139 17.030 18.978 1.00 61.22 201 SER A O 1
ATOM 1570 N N . GLY A 1 202 ? -23.239 14.826 19.349 1.00 63.75 202 GLY A N 1
ATOM 1571 C CA . GLY A 1 202 ? -23.049 14.882 20.805 1.00 63.75 202 GLY A CA 1
ATOM 1572 C C . GLY A 1 202 ? -21.679 14.408 21.311 1.00 63.75 202 GLY A C 1
ATOM 1573 O O . GLY A 1 202 ? -21.420 14.480 22.511 1.00 63.75 202 GLY A O 1
ATOM 1574 N N . SER A 1 203 ? -20.797 13.896 20.445 1.00 71.00 203 SER A N 1
ATOM 1575 C CA . SER A 1 203 ? -19.484 13.413 20.881 1.00 71.00 203 SER A CA 1
ATOM 1576 C C . SER A 1 203 ? -18.499 14.575 20.986 1.00 71.00 203 SER A C 1
ATOM 1578 O O . SER A 1 203 ? -18.249 15.288 20.011 1.00 71.00 203 SER A O 1
ATOM 1580 N N . LYS A 1 204 ? -17.896 14.738 22.170 1.00 73.81 204 LYS A N 1
ATOM 1581 C CA . LYS A 1 204 ? -16.870 15.760 22.411 1.00 73.81 204 LYS A CA 1
ATOM 1582 C C . LYS A 1 204 ? -15.723 15.581 21.412 1.00 73.81 204 LYS A C 1
ATOM 1584 O O . LYS A 1 204 ? -15.243 14.465 21.211 1.00 73.81 204 LYS A O 1
ATOM 1589 N N . SER A 1 205 ? -15.290 16.686 20.804 1.00 75.31 205 SER A N 1
ATOM 1590 C CA . SER A 1 205 ? -14.049 16.722 20.026 1.00 75.31 205 SER A CA 1
ATOM 1591 C C . SER A 1 205 ? -12.894 16.217 20.894 1.00 75.31 205 SER A C 1
ATOM 1593 O O . SER A 1 205 ? -12.891 16.485 22.102 1.00 75.31 205 SER A O 1
ATOM 1595 N N . PRO A 1 206 ? -11.898 15.521 20.315 1.00 76.81 206 PRO A N 1
ATOM 1596 C CA . PRO A 1 206 ? -10.698 15.171 21.059 1.00 76.81 206 PRO A CA 1
ATOM 1597 C C . PRO A 1 206 ? -10.059 16.427 21.671 1.00 76.81 206 PRO A C 1
ATOM 1599 O O . PRO A 1 206 ? -10.109 17.520 21.095 1.00 76.81 206 PRO A O 1
ATOM 1602 N N . SER A 1 207 ? -9.499 16.272 22.871 1.00 79.69 207 SER A N 1
ATOM 1603 C CA . SER A 1 207 ? -8.932 17.377 23.641 1.00 79.69 207 SER A CA 1
ATOM 1604 C C . SER A 1 207 ? -7.630 17.890 23.007 1.00 79.69 207 SER A C 1
ATOM 1606 O O . SER A 1 207 ? -6.867 17.126 22.412 1.00 79.69 207 SER A O 1
ATOM 1608 N N . ARG A 1 208 ? -7.346 19.195 23.148 1.00 81.06 208 ARG A N 1
ATOM 1609 C CA . ARG A 1 208 ? -6.081 19.797 22.678 1.00 81.06 208 ARG A CA 1
ATOM 1610 C C . ARG A 1 208 ? -4.827 19.108 23.252 1.00 81.06 208 ARG A C 1
ATOM 1612 O O . ARG A 1 208 ? -3.905 18.886 22.474 1.00 81.06 208 ARG A O 1
ATOM 1619 N N . PRO A 1 209 ? -4.779 18.703 24.539 1.00 79.25 209 PRO A N 1
ATOM 1620 C CA . PRO A 1 209 ? -3.634 17.967 25.077 1.00 79.25 209 PRO A CA 1
ATOM 1621 C C . PRO A 1 209 ? -3.350 16.654 24.341 1.00 79.25 209 PRO A C 1
ATOM 1623 O O . PRO A 1 209 ? -2.193 16.343 24.082 1.00 79.25 209 PRO A O 1
ATOM 1626 N N . LEU A 1 210 ? -4.387 15.909 23.938 1.00 76.94 210 LEU A N 1
ATOM 1627 C CA . LEU A 1 210 ? -4.198 14.670 23.181 1.00 76.94 210 LEU A CA 1
ATOM 1628 C C . LEU A 1 210 ? -3.563 14.941 21.810 1.00 76.94 210 LEU A C 1
ATOM 1630 O O . LEU A 1 210 ? -2.687 14.190 21.396 1.00 76.94 210 LEU A O 1
ATOM 1634 N N . LEU A 1 211 ? -3.959 16.025 21.135 1.00 79.94 211 LEU A N 1
ATOM 1635 C CA . LEU A 1 211 ? -3.341 16.437 19.870 1.00 79.94 211 LEU A CA 1
ATOM 1636 C C . LEU A 1 211 ? -1.851 16.760 20.050 1.00 79.94 211 LEU A C 1
ATOM 1638 O O . LEU A 1 211 ? -1.040 16.333 19.235 1.00 79.94 211 LEU A O 1
ATOM 1642 N N . ILE A 1 212 ? -1.489 17.476 21.121 1.00 81.12 212 ILE A N 1
ATOM 1643 C CA . ILE A 1 212 ? -0.088 17.798 21.431 1.00 81.12 212 ILE A CA 1
ATOM 1644 C C . ILE A 1 212 ? 0.714 16.512 21.659 1.00 81.12 212 ILE A C 1
ATOM 1646 O O . ILE A 1 212 ? 1.773 16.341 21.065 1.00 81.12 212 ILE A O 1
ATOM 1650 N N . ILE A 1 213 ? 0.188 15.578 22.457 1.00 79.38 213 ILE A N 1
ATOM 1651 C CA . ILE A 1 213 ? 0.844 14.291 22.738 1.00 79.38 213 ILE A CA 1
ATOM 1652 C C . ILE A 1 213 ? 1.039 13.476 21.456 1.00 79.38 213 ILE A C 1
ATOM 1654 O O . ILE A 1 213 ? 2.124 12.954 21.216 1.00 79.38 213 ILE A O 1
ATOM 1658 N N . VAL A 1 214 ? 0.014 13.397 20.604 1.00 78.12 214 VAL A N 1
ATOM 1659 C CA . VAL A 1 214 ? 0.115 12.739 19.294 1.00 78.12 214 VAL A CA 1
ATOM 1660 C C . VAL A 1 214 ? 1.169 13.420 18.420 1.00 78.12 214 VAL A C 1
ATOM 1662 O O . VAL A 1 214 ? 1.948 12.729 17.770 1.00 78.12 214 VAL A O 1
ATOM 1665 N N . GLY A 1 215 ? 1.241 14.754 18.444 1.00 78.50 215 GLY A N 1
ATOM 1666 C CA . GLY A 1 215 ? 2.272 15.522 17.746 1.00 78.50 215 GLY A CA 1
ATOM 1667 C C . GLY A 1 215 ? 3.688 15.195 18.227 1.00 78.50 215 GLY A C 1
ATOM 1668 O O . GLY A 1 215 ? 4.573 14.982 17.402 1.00 78.50 215 GLY A O 1
ATOM 1669 N N . ILE A 1 216 ? 3.893 15.078 19.542 1.00 82.44 216 ILE A N 1
ATOM 1670 C CA . ILE A 1 216 ? 5.185 14.698 20.136 1.00 82.44 216 ILE A CA 1
ATOM 1671 C C . ILE A 1 216 ? 5.576 13.273 19.728 1.00 82.44 216 ILE A C 1
ATOM 1673 O O . ILE A 1 216 ? 6.702 13.046 19.293 1.00 82.44 216 ILE A O 1
ATOM 1677 N N . LEU A 1 217 ? 4.653 12.311 19.820 1.00 78.94 217 LEU A N 1
ATOM 1678 C CA . LEU A 1 217 ? 4.916 10.921 19.428 1.00 78.94 217 LEU A CA 1
ATOM 1679 C C . LEU A 1 217 ? 5.210 10.790 17.932 1.00 78.94 217 LEU A C 1
ATOM 1681 O O . LEU A 1 217 ? 6.086 10.021 17.533 1.00 78.94 217 LEU A O 1
ATOM 1685 N N . TYR A 1 218 ? 4.518 11.568 17.102 1.00 80.12 218 TYR A N 1
ATOM 1686 C CA . TYR A 1 218 ? 4.808 11.640 15.678 1.00 80.12 218 TYR A CA 1
ATOM 1687 C C . TYR A 1 218 ? 6.210 12.205 15.422 1.00 80.12 218 TYR A C 1
ATOM 1689 O O . TYR A 1 218 ? 6.986 11.583 14.703 1.00 80.12 218 TYR A O 1
ATOM 1697 N N . ALA A 1 219 ? 6.581 13.313 16.070 1.00 81.38 219 ALA A N 1
ATOM 1698 C CA . ALA A 1 219 ? 7.930 13.871 15.971 1.00 81.38 219 ALA A CA 1
ATOM 1699 C C . ALA A 1 219 ? 9.009 12.867 16.420 1.00 81.38 219 ALA A C 1
ATOM 1701 O O . ALA A 1 219 ? 10.021 12.709 15.740 1.00 81.38 219 ALA A O 1
ATOM 1702 N N . ALA A 1 220 ? 8.765 12.122 17.503 1.00 79.44 220 ALA A N 1
ATOM 1703 C CA . ALA A 1 220 ? 9.655 11.053 17.955 1.00 79.44 220 ALA A CA 1
ATOM 1704 C C . ALA A 1 220 ? 9.773 9.920 16.921 1.00 79.44 220 ALA A C 1
ATOM 1706 O O . ALA A 1 220 ? 10.870 9.430 16.666 1.00 79.44 220 ALA A O 1
ATOM 1707 N N . THR A 1 221 ? 8.667 9.538 16.275 1.00 76.38 221 THR A N 1
ATOM 1708 C CA . THR A 1 221 ? 8.662 8.532 15.197 1.00 76.38 221 THR A CA 1
ATOM 1709 C C . THR A 1 221 ? 9.497 8.989 14.006 1.00 76.38 221 THR A C 1
ATOM 1711 O O . THR A 1 221 ? 10.271 8.200 13.472 1.00 76.38 221 THR A O 1
ATOM 1714 N N . LEU A 1 222 ? 9.382 10.261 13.611 1.00 75.88 222 LEU A N 1
ATOM 1715 C CA . LEU A 1 222 ? 10.199 10.841 12.543 1.00 75.88 222 LEU A CA 1
ATOM 1716 C C . LEU A 1 222 ? 11.683 10.830 12.917 1.00 75.88 222 LEU A C 1
ATOM 1718 O O . LEU A 1 222 ? 12.510 10.408 12.113 1.00 75.88 222 LEU A O 1
ATOM 1722 N N . PHE A 1 223 ? 12.019 11.229 14.145 1.00 76.75 223 PHE A N 1
ATOM 1723 C CA . PHE A 1 223 ? 13.399 11.238 14.627 1.00 76.75 223 PHE A CA 1
ATOM 1724 C C . PHE A 1 223 ? 14.010 9.831 14.655 1.00 76.75 223 PHE A C 1
ATOM 1726 O O . PHE A 1 223 ? 15.110 9.620 14.154 1.00 76.75 223 PHE A O 1
ATOM 1733 N N . ILE A 1 224 ? 13.278 8.838 15.163 1.00 74.94 224 ILE A N 1
ATOM 1734 C CA . ILE A 1 224 ? 13.713 7.433 15.156 1.00 74.94 224 ILE A CA 1
ATOM 1735 C C . ILE A 1 224 ? 13.781 6.881 13.728 1.00 74.94 224 ILE A C 1
ATOM 1737 O O . ILE A 1 224 ? 14.688 6.119 13.393 1.00 74.94 224 ILE A O 1
ATOM 1741 N N . GLY A 1 225 ? 12.851 7.298 12.868 1.00 72.31 225 GLY A N 1
ATOM 1742 C CA . GLY A 1 225 ? 12.874 7.022 11.439 1.00 72.31 225 GLY A CA 1
ATOM 1743 C C . GLY A 1 225 ? 14.174 7.492 10.792 1.00 72.31 225 GLY A C 1
ATOM 1744 O O . GLY A 1 225 ? 14.785 6.730 10.039 1.00 72.31 225 GLY A O 1
ATOM 1745 N N . MET A 1 226 ? 14.619 8.710 11.124 1.00 69.06 226 MET A N 1
ATOM 1746 C CA . MET A 1 226 ? 15.908 9.255 10.684 1.00 69.06 226 MET A CA 1
ATOM 1747 C C . MET A 1 226 ? 17.057 8.435 11.268 1.00 69.06 226 MET A C 1
ATOM 1749 O O . MET A 1 226 ? 17.930 8.009 10.517 1.00 69.06 226 MET A O 1
ATOM 1753 N N . TYR A 1 227 ? 17.008 8.157 12.574 1.00 68.69 227 TYR A N 1
ATOM 1754 C CA . TYR A 1 227 ? 18.064 7.459 13.305 1.00 68.69 227 TYR A CA 1
ATOM 1755 C C . TYR A 1 227 ? 18.360 6.065 12.737 1.00 68.69 227 TYR A C 1
ATOM 1757 O O . TYR A 1 227 ? 19.506 5.726 12.465 1.00 68.69 227 TYR A O 1
ATOM 1765 N N . PHE A 1 228 ? 17.319 5.273 12.474 1.00 68.44 228 PHE A N 1
ATOM 1766 C CA . PHE A 1 228 ? 17.468 3.913 11.946 1.00 68.44 228 PHE A CA 1
ATOM 1767 C C . PHE A 1 228 ? 17.333 3.806 10.430 1.00 68.44 228 PHE A C 1
ATOM 1769 O O . PHE A 1 228 ? 17.247 2.690 9.905 1.00 68.44 228 PHE A O 1
ATOM 1776 N N . ASN A 1 229 ? 17.287 4.936 9.715 1.00 67.81 229 ASN A N 1
ATOM 1777 C CA . ASN A 1 229 ? 17.151 4.947 8.259 1.00 67.81 229 ASN A CA 1
ATOM 1778 C C . ASN A 1 229 ? 15.886 4.169 7.803 1.00 67.81 229 ASN A C 1
ATOM 1780 O O . ASN A 1 229 ? 15.875 3.417 6.829 1.00 67.81 229 ASN A O 1
ATOM 1784 N N . THR A 1 230 ? 14.782 4.291 8.549 1.00 69.75 230 THR A N 1
ATOM 1785 C CA . THR A 1 230 ? 13.531 3.579 8.248 1.00 69.75 230 THR A CA 1
ATOM 1786 C C . THR A 1 230 ? 12.541 4.508 7.556 1.00 69.75 230 THR A C 1
ATOM 1788 O O . THR A 1 230 ? 11.663 5.103 8.170 1.00 69.75 230 THR A O 1
ATOM 1791 N N . ARG A 1 231 ? 12.637 4.597 6.223 1.00 68.81 231 ARG A N 1
ATOM 1792 C CA . ARG A 1 231 ? 11.721 5.404 5.385 1.00 68.81 231 ARG A CA 1
ATOM 1793 C C . ARG A 1 231 ? 10.238 5.121 5.655 1.00 68.81 231 ARG A C 1
ATOM 1795 O O . ARG A 1 231 ? 9.413 6.030 5.634 1.00 68.81 231 ARG A O 1
ATOM 1802 N N . PHE A 1 232 ? 9.911 3.864 5.960 1.00 72.12 232 PHE A N 1
ATOM 1803 C CA . PHE A 1 232 ? 8.555 3.433 6.296 1.00 72.12 232 PHE A CA 1
ATOM 1804 C C . PHE A 1 232 ? 7.976 4.171 7.516 1.00 72.12 232 PHE A C 1
ATOM 1806 O O . PHE A 1 232 ? 6.797 4.524 7.506 1.00 72.12 232 PHE A O 1
ATOM 1813 N N . ALA A 1 233 ? 8.800 4.475 8.526 1.00 74.50 233 ALA A N 1
ATOM 1814 C CA . ALA A 1 233 ? 8.363 5.171 9.736 1.00 74.50 233 ALA A CA 1
ATOM 1815 C C . ALA A 1 233 ? 7.885 6.610 9.456 1.00 74.50 233 ALA A C 1
ATOM 1817 O O . ALA A 1 233 ? 7.026 7.114 10.174 1.00 74.50 233 ALA A O 1
ATOM 1818 N N . PHE A 1 234 ? 8.377 7.249 8.387 1.00 73.44 234 PHE A N 1
ATOM 1819 C CA . PHE A 1 234 ? 7.940 8.588 7.968 1.00 73.44 234 PHE A CA 1
ATOM 1820 C C . PHE A 1 234 ? 6.627 8.565 7.196 1.00 73.44 234 PHE A C 1
ATOM 1822 O O . PHE A 1 234 ? 5.777 9.435 7.370 1.00 73.44 234 PHE A O 1
ATOM 1829 N N . ILE A 1 235 ? 6.477 7.584 6.307 1.00 77.56 235 ILE A N 1
ATOM 1830 C CA . ILE A 1 235 ? 5.359 7.532 5.366 1.00 77.56 235 ILE A CA 1
ATOM 1831 C C . ILE A 1 235 ? 4.090 7.015 6.050 1.00 77.56 235 ILE A C 1
ATOM 1833 O O . ILE A 1 235 ? 2.999 7.526 5.800 1.00 77.56 235 ILE A O 1
ATOM 1837 N N . GLN A 1 236 ? 4.213 6.034 6.947 1.00 82.81 236 GLN A N 1
ATOM 1838 C CA . GLN A 1 236 ? 3.052 5.383 7.553 1.00 82.81 236 GLN A CA 1
ATOM 1839 C C . GLN A 1 236 ? 2.102 6.357 8.290 1.00 82.81 236 GLN A C 1
ATOM 1841 O O . GLN A 1 236 ? 0.893 6.282 8.053 1.00 82.81 236 GLN A O 1
ATOM 1846 N N . PRO A 1 237 ? 2.573 7.307 9.125 1.00 81.88 237 PRO A N 1
ATOM 1847 C CA . PRO A 1 237 ? 1.684 8.269 9.778 1.00 81.88 237 PRO A CA 1
ATOM 1848 C C . PRO A 1 237 ? 0.986 9.210 8.789 1.00 81.88 237 PRO A C 1
ATOM 1850 O O . PRO A 1 237 ? -0.184 9.544 8.984 1.00 81.88 237 PRO A O 1
ATOM 1853 N N . LEU A 1 238 ? 1.667 9.605 7.706 1.00 81.50 238 LEU A N 1
ATOM 1854 C CA . LEU A 1 238 ? 1.069 10.423 6.647 1.00 81.50 238 LEU A CA 1
ATOM 1855 C C . LEU A 1 238 ? -0.078 9.672 5.968 1.00 81.50 238 LEU A C 1
ATOM 1857 O O . LEU A 1 238 ? -1.160 10.233 5.796 1.00 81.50 238 LEU A O 1
ATOM 1861 N N . ILE A 1 239 ? 0.119 8.386 5.666 1.00 84.00 239 ILE A N 1
ATOM 1862 C CA . ILE A 1 239 ? -0.929 7.528 5.098 1.00 84.00 239 ILE A CA 1
ATOM 1863 C C . ILE A 1 239 ? -2.088 7.355 6.075 1.00 84.00 239 ILE A C 1
ATOM 1865 O O . ILE A 1 239 ? -3.239 7.366 5.646 1.00 84.00 239 ILE A O 1
ATOM 1869 N N . LEU A 1 240 ? -1.831 7.236 7.379 1.00 85.25 240 LEU A N 1
ATOM 1870 C CA . LEU A 1 240 ? -2.890 7.149 8.389 1.00 85.25 240 LEU A CA 1
ATOM 1871 C C . LEU A 1 240 ? -3.747 8.414 8.439 1.00 85.25 240 LEU A C 1
ATOM 1873 O O . LEU A 1 240 ? -4.977 8.323 8.414 1.00 85.25 240 LEU A O 1
ATOM 1877 N N . VAL A 1 241 ? -3.113 9.589 8.478 1.00 82.88 241 VAL A N 1
ATOM 1878 C CA . VAL A 1 241 ? -3.817 10.878 8.449 1.00 82.88 241 VAL A CA 1
ATOM 1879 C C . VAL A 1 241 ? -4.603 11.018 7.152 1.00 82.88 241 VAL A C 1
ATOM 1881 O O . VAL A 1 241 ? -5.791 11.339 7.191 1.00 82.88 241 VAL A O 1
ATOM 1884 N N . PHE A 1 242 ? -3.975 10.723 6.013 1.00 82.56 242 PHE A N 1
ATOM 1885 C CA . PHE A 1 242 ? -4.622 10.758 4.707 1.00 82.56 242 PHE A CA 1
ATOM 1886 C C . PHE A 1 242 ? -5.842 9.830 4.654 1.00 82.56 242 PHE A C 1
ATOM 1888 O O . PHE A 1 242 ? -6.937 10.272 4.317 1.00 82.56 242 PHE A O 1
ATOM 1895 N N . SER A 1 243 ? -5.688 8.580 5.093 1.00 84.12 243 SER A N 1
ATOM 1896 C CA . SER A 1 243 ? -6.761 7.582 5.139 1.00 84.12 243 SER A CA 1
ATOM 1897 C C . SER A 1 243 ? -7.921 8.042 6.019 1.00 84.12 243 SER A C 1
ATOM 1899 O O . SER A 1 243 ? -9.079 7.955 5.618 1.00 84.12 243 SER A O 1
ATOM 1901 N N . ALA A 1 244 ? -7.636 8.595 7.199 1.00 82.38 244 ALA A N 1
ATOM 1902 C CA . ALA A 1 244 ? -8.666 9.127 8.085 1.00 82.38 244 ALA A CA 1
ATOM 1903 C C . ALA A 1 244 ? -9.413 10.311 7.468 1.00 82.38 244 ALA A C 1
ATOM 1905 O O . ALA A 1 244 ? -10.641 10.374 7.541 1.00 82.38 244 ALA A O 1
ATOM 1906 N N . LEU A 1 245 ? -8.685 11.244 6.849 1.00 80.25 245 LEU A N 1
ATOM 1907 C CA . LEU A 1 245 ? -9.278 12.389 6.167 1.00 80.25 245 LEU A CA 1
ATOM 1908 C C . LEU A 1 245 ? -10.162 11.925 5.011 1.00 80.25 245 LEU A C 1
ATOM 1910 O O . LEU A 1 245 ? -11.317 12.338 4.942 1.00 80.25 245 LEU A O 1
ATOM 1914 N N . CYS A 1 246 ? -9.669 11.032 4.155 1.00 79.19 246 CYS A N 1
ATOM 1915 C CA . CYS A 1 246 ? -10.451 10.430 3.082 1.00 79.19 246 CYS A CA 1
ATOM 1916 C C . CYS A 1 246 ? -11.704 9.745 3.629 1.00 79.19 246 CYS A C 1
ATOM 1918 O O . CYS A 1 246 ? -12.795 10.019 3.142 1.00 79.19 246 CYS A O 1
ATOM 1920 N N . PHE A 1 247 ? -11.584 8.942 4.687 1.00 83.25 247 PHE A N 1
ATOM 1921 C CA . PHE A 1 247 ? -12.720 8.261 5.302 1.00 83.25 247 PHE A CA 1
ATOM 1922 C C . PHE A 1 247 ? -13.789 9.233 5.822 1.00 83.25 247 PHE A C 1
ATOM 1924 O O . PHE A 1 247 ? -14.961 9.104 5.474 1.00 83.25 247 PHE A O 1
ATOM 1931 N N . VAL A 1 248 ? -13.397 10.240 6.612 1.00 77.44 248 VAL A N 1
ATOM 1932 C CA . VAL A 1 248 ? -14.320 11.263 7.138 1.00 77.44 248 VAL A CA 1
ATOM 1933 C C . VAL A 1 248 ? -14.993 12.012 5.996 1.00 77.44 248 VAL A C 1
ATOM 1935 O O . VAL A 1 248 ? -16.201 12.218 6.013 1.00 77.44 248 VAL A O 1
ATOM 1938 N N . ARG A 1 249 ? -14.216 12.450 5.007 1.00 75.62 249 ARG A N 1
ATOM 1939 C CA . ARG A 1 249 ? -14.683 13.369 3.966 1.00 75.62 249 ARG A CA 1
ATOM 1940 C C . ARG A 1 249 ? -15.540 12.665 2.923 1.00 75.62 249 ARG A C 1
ATOM 1942 O O . ARG A 1 249 ? -16.580 13.204 2.555 1.00 75.62 249 ARG A O 1
ATOM 1949 N N . LEU A 1 250 ? -15.130 11.475 2.490 1.00 72.69 250 LEU A N 1
ATOM 1950 C CA . LEU A 1 250 ? -15.864 10.656 1.522 1.00 72.69 250 LEU A CA 1
ATOM 1951 C C . LEU A 1 250 ? -17.072 9.993 2.184 1.00 72.69 250 LEU A C 1
ATOM 1953 O O . LEU A 1 250 ? -18.153 9.986 1.606 1.00 72.69 250 LEU A O 1
ATOM 1957 N N . GLY A 1 251 ? -16.919 9.507 3.419 1.00 69.38 251 GLY A N 1
ATOM 1958 C CA . GLY A 1 251 ? -18.007 8.903 4.180 1.00 69.38 251 GLY A CA 1
ATOM 1959 C C . GLY A 1 251 ? -19.075 9.922 4.584 1.00 69.38 251 GLY A C 1
ATOM 1960 O O . GLY A 1 251 ? -20.240 9.759 4.236 1.00 69.38 251 GLY A O 1
ATOM 1961 N N . LEU A 1 252 ? -18.701 10.985 5.308 1.00 68.31 252 LEU A N 1
ATOM 1962 C CA . LEU A 1 252 ? -19.654 11.977 5.839 1.00 68.31 252 LEU A CA 1
ATOM 1963 C C . LEU A 1 252 ? -20.004 13.093 4.839 1.00 68.31 252 LEU A C 1
ATOM 1965 O O . LEU A 1 252 ? -20.718 14.025 5.204 1.00 68.31 252 LEU A O 1
ATOM 1969 N N . ALA A 1 253 ? -19.487 13.040 3.607 1.00 64.75 253 ALA A N 1
ATOM 1970 C CA . ALA A 1 253 ? -19.674 14.073 2.584 1.00 64.75 253 ALA A CA 1
ATOM 1971 C C . ALA A 1 253 ? -19.337 15.505 3.061 1.00 64.75 253 ALA A C 1
ATOM 1973 O O . ALA A 1 253 ? -19.966 16.489 2.658 1.00 64.75 253 ALA A O 1
ATOM 1974 N N . VAL A 1 254 ? -18.340 15.647 3.944 1.00 67.06 254 VAL A N 1
ATOM 1975 C CA . VAL A 1 254 ? -17.927 16.962 4.453 1.00 67.06 254 VAL A CA 1
ATOM 1976 C C . VAL A 1 254 ? -17.038 17.634 3.399 1.00 67.06 254 VAL A C 1
ATOM 1978 O O . VAL A 1 254 ? -15.941 17.136 3.133 1.00 67.06 254 VAL A O 1
ATOM 1981 N N . PRO A 1 255 ? -17.436 18.786 2.826 1.00 64.38 255 PRO A N 1
ATOM 1982 C CA . PRO A 1 255 ? -16.717 19.397 1.713 1.00 64.38 255 PRO A CA 1
ATOM 1983 C C . PRO A 1 255 ? -15.301 19.795 2.125 1.00 64.38 255 PRO A C 1
ATOM 1985 O O . PRO A 1 255 ? -15.095 20.389 3.190 1.00 64.38 255 PRO A O 1
ATOM 1988 N N . PHE A 1 256 ? -14.315 19.484 1.282 1.00 65.00 256 PHE A N 1
ATOM 1989 C CA . PHE A 1 256 ? -12.975 20.031 1.451 1.00 65.00 256 PHE A CA 1
ATOM 1990 C C . PHE A 1 256 ? -13.041 21.553 1.326 1.00 65.00 256 PHE A C 1
ATOM 1992 O O . PHE A 1 256 ? -13.579 22.090 0.360 1.00 65.00 256 PHE A O 1
ATOM 1999 N N . ARG A 1 257 ? -12.492 22.262 2.314 1.00 72.00 257 ARG A N 1
ATOM 2000 C CA . ARG A 1 257 ? -12.285 23.704 2.174 1.00 72.00 257 ARG A CA 1
ATOM 2001 C C . ARG A 1 257 ? -11.149 23.893 1.173 1.00 72.00 257 ARG A C 1
ATOM 2003 O O . ARG A 1 257 ? -10.089 23.305 1.381 1.00 72.00 257 ARG A O 1
ATOM 2010 N N . ALA A 1 258 ? -11.355 24.703 0.134 1.00 68.06 258 ALA A N 1
ATOM 2011 C CA . ALA A 1 258 ? -10.345 24.961 -0.898 1.00 68.06 258 ALA A CA 1
ATOM 2012 C C . ALA A 1 258 ? -8.988 25.342 -0.283 1.00 68.06 258 ALA A C 1
ATOM 2014 O O . ALA A 1 258 ? -7.964 24.790 -0.661 1.00 68.06 258 ALA A O 1
ATOM 2015 N N . ASN A 1 259 ? -8.998 26.162 0.771 1.00 66.06 259 ASN A N 1
ATOM 2016 C CA . ASN A 1 259 ? -7.793 26.586 1.489 1.00 66.06 259 ASN A CA 1
ATOM 2017 C C . ASN A 1 259 ? -6.995 25.414 2.084 1.00 66.06 259 ASN A C 1
ATOM 2019 O O . ASN A 1 259 ? -5.778 25.493 2.157 1.00 66.06 259 ASN A O 1
ATOM 2023 N N . VAL A 1 260 ? -7.654 24.324 2.498 1.00 68.38 260 VAL A N 1
ATOM 2024 C CA . VAL A 1 260 ? -6.968 23.123 3.009 1.00 68.38 260 VAL A CA 1
ATOM 2025 C C . VAL A 1 260 ? -6.306 22.365 1.865 1.00 68.38 260 VAL A C 1
ATOM 2027 O O . VAL A 1 260 ? -5.173 21.932 2.017 1.00 68.38 260 VAL A O 1
ATOM 2030 N N . ILE A 1 261 ? -6.980 22.232 0.718 1.00 64.00 261 ILE A N 1
ATOM 2031 C CA . ILE A 1 261 ? -6.391 21.606 -0.475 1.00 64.00 261 ILE A CA 1
ATOM 2032 C C . ILE A 1 261 ? -5.188 22.425 -0.946 1.00 64.00 261 ILE A C 1
ATOM 2034 O O . ILE A 1 261 ? -4.118 21.868 -1.148 1.00 64.00 261 ILE A O 1
ATOM 2038 N N . ILE A 1 262 ? -5.341 23.746 -1.051 1.00 68.88 262 ILE A N 1
ATOM 2039 C CA . ILE A 1 262 ? -4.263 24.659 -1.439 1.00 68.88 262 ILE A CA 1
ATOM 2040 C C . ILE A 1 262 ? -3.099 24.563 -0.447 1.00 68.88 262 ILE A C 1
ATOM 2042 O O . ILE A 1 262 ? -1.961 24.400 -0.869 1.00 68.88 262 ILE A O 1
ATOM 2046 N N . ALA A 1 263 ? -3.365 24.584 0.863 1.00 71.50 263 ALA A N 1
ATOM 2047 C CA . ALA A 1 263 ? -2.325 24.428 1.879 1.00 71.50 263 ALA A CA 1
ATOM 2048 C C . ALA A 1 263 ? -1.621 23.064 1.798 1.00 71.50 263 ALA A C 1
ATOM 2050 O O . ALA A 1 263 ? -0.408 23.004 1.966 1.00 71.50 263 ALA A O 1
ATOM 2051 N N . LEU A 1 264 ? -2.349 21.979 1.510 1.00 65.56 264 LEU A N 1
ATOM 2052 C CA . LEU A 1 264 ? -1.759 20.655 1.299 1.00 65.56 264 LEU A CA 1
ATOM 2053 C C . LEU A 1 264 ? -0.905 20.611 0.031 1.00 65.56 264 LEU A C 1
ATOM 2055 O O . LEU A 1 264 ? 0.172 20.026 0.068 1.00 65.56 264 LEU A O 1
ATOM 2059 N N . LEU A 1 265 ? -1.344 21.233 -1.066 1.00 65.31 265 LEU A N 1
ATOM 2060 C CA . LEU A 1 265 ? -0.583 21.305 -2.316 1.00 65.31 265 LEU A CA 1
ATOM 2061 C C . LEU A 1 265 ? 0.694 22.133 -2.143 1.00 65.31 265 LEU A C 1
ATOM 2063 O O . LEU A 1 265 ? 1.775 21.648 -2.461 1.00 65.31 265 LEU A O 1
ATOM 2067 N N . ILE A 1 266 ? 0.585 23.338 -1.573 1.00 71.88 266 ILE A N 1
ATOM 2068 C CA . ILE A 1 266 ? 1.734 24.205 -1.276 1.00 71.88 266 ILE A CA 1
ATOM 2069 C C . ILE A 1 266 ? 2.669 23.510 -0.286 1.00 71.88 266 ILE A C 1
ATOM 2071 O O . ILE A 1 266 ? 3.869 23.441 -0.521 1.00 71.88 266 ILE A O 1
ATOM 2075 N N . GLY A 1 267 ? 2.129 22.946 0.796 1.00 73.25 267 GLY A N 1
ATOM 2076 C CA . GLY A 1 267 ? 2.910 22.212 1.786 1.00 73.25 267 GLY A CA 1
ATOM 2077 C C . GLY A 1 267 ? 3.639 21.019 1.173 1.00 73.25 267 GLY A C 1
ATOM 2078 O O . GLY A 1 267 ? 4.829 20.853 1.411 1.00 73.25 267 GLY A O 1
ATOM 2079 N N . SER A 1 268 ? 2.968 20.231 0.329 1.00 64.50 268 SER A N 1
ATOM 2080 C CA . SER A 1 268 ? 3.591 19.099 -0.370 1.00 64.50 268 SER A CA 1
ATOM 2081 C C . SER A 1 268 ? 4.680 19.564 -1.330 1.00 64.50 268 SER A C 1
ATOM 2083 O O . SER A 1 268 ? 5.745 18.962 -1.363 1.00 64.50 268 SER A O 1
ATOM 2085 N N . PHE A 1 269 ? 4.452 20.653 -2.068 1.00 71.69 269 PHE A N 1
ATOM 2086 C CA . PHE A 1 269 ? 5.443 21.233 -2.974 1.00 71.69 269 PHE A CA 1
ATOM 2087 C C . PHE A 1 269 ? 6.689 21.725 -2.222 1.00 71.69 269 PHE A C 1
ATOM 2089 O O . PHE A 1 269 ? 7.805 21.349 -2.576 1.00 71.69 269 PHE A O 1
ATOM 2096 N N . LEU A 1 270 ? 6.502 22.491 -1.141 1.00 74.06 270 LEU A N 1
ATOM 2097 C CA . LEU A 1 270 ? 7.596 23.002 -0.307 1.00 74.06 270 LEU A CA 1
ATOM 2098 C C . LEU A 1 270 ? 8.372 21.871 0.379 1.00 74.06 270 LEU A C 1
ATOM 2100 O O . LEU A 1 270 ? 9.599 21.908 0.448 1.00 74.06 270 LEU A O 1
ATOM 2104 N N . LEU A 1 271 ? 7.668 20.845 0.861 1.00 74.75 271 LEU A N 1
ATOM 2105 C CA . LEU A 1 271 ? 8.291 19.697 1.515 1.00 74.75 271 LEU A CA 1
ATOM 2106 C C . LEU A 1 271 ? 8.918 18.715 0.524 1.00 74.75 271 LEU A C 1
ATOM 2108 O O . LEU A 1 271 ? 9.790 17.955 0.928 1.00 74.75 271 LEU A O 1
ATOM 2112 N N . ASN A 1 272 ? 8.531 18.710 -0.754 1.00 72.81 272 ASN A N 1
ATOM 2113 C CA . ASN A 1 272 ? 9.020 17.722 -1.718 1.00 72.81 272 ASN A CA 1
ATOM 2114 C C . ASN A 1 272 ? 10.544 17.779 -1.891 1.00 72.81 272 ASN A C 1
ATOM 2116 O O . ASN A 1 272 ? 11.182 16.729 -1.911 1.00 72.81 272 ASN A O 1
ATOM 2120 N N . SER A 1 273 ? 11.133 18.978 -1.967 1.00 75.06 273 SER A N 1
ATOM 2121 C CA . SER A 1 273 ? 12.595 19.135 -2.060 1.00 75.06 273 SER A CA 1
ATOM 2122 C C . SER A 1 273 ? 13.290 18.578 -0.813 1.00 75.06 273 SER A C 1
ATOM 2124 O O . SER A 1 273 ? 14.154 17.706 -0.909 1.00 75.06 273 SER A O 1
ATOM 2126 N N . PHE A 1 274 ? 12.815 18.973 0.372 1.00 80.94 274 PHE A N 1
ATOM 2127 C CA . PHE A 1 274 ? 13.322 18.474 1.651 1.00 80.94 274 PHE A CA 1
ATOM 2128 C C . PHE A 1 274 ? 13.217 16.945 1.762 1.00 80.94 274 PHE A C 1
ATOM 2130 O O . PHE A 1 274 ? 14.195 16.277 2.088 1.00 80.94 274 PHE A O 1
ATOM 2137 N N . LEU A 1 275 ? 12.048 16.376 1.455 1.00 75.81 275 LEU A N 1
ATOM 2138 C CA . LEU A 1 275 ? 11.794 14.936 1.524 1.00 75.81 275 LEU A CA 1
ATOM 2139 C C . LEU A 1 275 ? 12.611 14.154 0.492 1.00 75.81 275 LEU A C 1
ATOM 2141 O O . LEU A 1 275 ? 13.053 13.046 0.788 1.00 75.81 275 LEU A O 1
ATOM 2145 N N . THR A 1 276 ? 12.828 14.716 -0.699 1.00 74.56 276 THR A N 1
ATOM 2146 C CA . THR A 1 276 ? 13.646 14.090 -1.748 1.00 74.56 276 THR A CA 1
ATOM 2147 C C . THR A 1 276 ? 15.108 14.044 -1.328 1.00 74.56 276 THR A C 1
ATOM 2149 O O . THR A 1 276 ? 15.697 12.964 -1.347 1.00 74.56 276 THR A O 1
ATOM 2152 N N . ASN A 1 277 ? 15.659 15.168 -0.860 1.00 78.25 277 ASN A N 1
ATOM 2153 C CA . ASN A 1 277 ? 17.032 15.236 -0.359 1.00 78.25 277 ASN A CA 1
ATOM 2154 C C . ASN A 1 277 ? 17.219 14.298 0.833 1.00 78.25 277 ASN A C 1
ATOM 2156 O O . ASN A 1 277 ? 18.131 13.481 0.832 1.00 78.25 277 ASN A O 1
ATOM 2160 N N . LEU A 1 278 ? 16.294 14.317 1.797 1.00 78.94 278 LEU A N 1
ATOM 2161 C CA . LEU A 1 278 ? 16.333 13.413 2.943 1.00 78.94 278 LEU A CA 1
ATOM 2162 C C . LEU A 1 278 ? 16.289 11.944 2.504 1.00 78.94 278 LEU A C 1
ATOM 2164 O O . LEU A 1 278 ? 17.091 11.137 2.969 1.00 78.94 278 LEU A O 1
ATOM 2168 N N . SER A 1 279 ? 15.385 11.585 1.587 1.00 74.81 279 SER A N 1
ATOM 2169 C CA . SER A 1 279 ? 15.280 10.219 1.062 1.00 74.81 279 SER A CA 1
ATOM 2170 C C . SER A 1 279 ? 16.565 9.778 0.359 1.00 74.81 279 SER A C 1
ATOM 2172 O O . SER A 1 279 ? 17.010 8.641 0.555 1.00 74.81 279 SER A O 1
ATOM 2174 N N . TYR A 1 280 ? 17.185 10.675 -0.414 1.00 75.69 280 TYR A N 1
ATOM 2175 C CA . TYR A 1 280 ? 18.454 10.435 -1.091 1.00 75.69 280 TYR A CA 1
ATOM 2176 C C . TYR A 1 280 ? 19.596 10.214 -0.095 1.00 75.69 280 TYR A C 1
ATOM 2178 O O . TYR A 1 280 ? 20.277 9.191 -0.164 1.00 75.69 280 TYR A O 1
ATOM 2186 N N . SER A 1 281 ? 19.766 11.109 0.877 1.00 79.50 281 SER A N 1
ATOM 2187 C CA . SER A 1 281 ? 20.830 11.007 1.882 1.00 79.50 281 SER A CA 1
ATOM 2188 C C . SER A 1 281 ? 20.699 9.729 2.710 1.00 79.50 281 SER A C 1
ATOM 2190 O O . SER A 1 281 ? 21.692 9.051 2.964 1.00 79.50 281 SER A O 1
ATOM 2192 N N . ILE A 1 282 ? 19.460 9.344 3.039 1.00 77.31 282 ILE A N 1
ATOM 2193 C CA . ILE A 1 282 ? 19.111 8.057 3.654 1.00 77.31 282 ILE A CA 1
ATOM 2194 C C . ILE A 1 282 ? 19.477 6.884 2.724 1.00 77.31 282 ILE A C 1
ATOM 2196 O O . ILE A 1 282 ? 20.003 5.876 3.187 1.00 77.31 282 ILE A O 1
ATOM 2200 N N . ALA A 1 283 ? 19.229 6.982 1.413 1.00 74.69 283 ALA A N 1
ATOM 2201 C CA . ALA A 1 283 ? 19.613 5.939 0.448 1.00 74.69 283 ALA A CA 1
ATOM 2202 C C . ALA A 1 283 ? 21.119 5.687 0.473 1.00 74.69 283 ALA A C 1
ATOM 2204 O O . ALA A 1 283 ? 21.565 4.546 0.539 1.00 74.69 283 ALA A O 1
ATOM 2205 N N . MET A 1 284 ? 21.872 6.783 0.410 1.00 75.44 284 MET A N 1
ATOM 2206 C CA . MET A 1 284 ? 23.317 6.777 0.280 1.00 75.44 284 MET A CA 1
ATOM 2207 C C . MET A 1 284 ? 23.985 6.272 1.557 1.00 75.44 284 MET A C 1
ATOM 2209 O O . MET A 1 284 ? 24.878 5.434 1.490 1.00 75.44 284 MET A O 1
ATOM 2213 N N . SER A 1 285 ? 23.512 6.706 2.729 1.00 78.00 285 SER A N 1
ATOM 2214 C CA . SER A 1 285 ? 24.052 6.228 4.002 1.00 78.00 285 SER A CA 1
ATOM 2215 C C . SER A 1 285 ? 23.741 4.748 4.242 1.00 78.00 285 SER A C 1
ATOM 2217 O O . SER A 1 285 ? 24.567 4.028 4.796 1.00 78.00 285 SER A O 1
ATOM 2219 N N . ARG A 1 286 ? 22.598 4.243 3.752 1.00 72.19 286 ARG A N 1
ATOM 2220 C CA . ARG A 1 286 ? 22.191 2.840 3.932 1.00 72.19 286 ARG A CA 1
ATOM 2221 C C . ARG A 1 286 ? 23.178 1.830 3.341 1.00 72.19 286 ARG A C 1
ATOM 2223 O O . ARG A 1 286 ? 23.245 0.721 3.868 1.00 72.19 286 ARG A O 1
ATOM 2230 N N . ALA A 1 287 ? 23.947 2.203 2.316 1.00 71.38 287 ALA A N 1
ATOM 2231 C CA . ALA A 1 287 ? 25.004 1.355 1.757 1.00 71.38 287 ALA A CA 1
ATOM 2232 C C . ALA A 1 287 ? 26.076 0.973 2.797 1.00 71.38 287 ALA A C 1
ATOM 2234 O O . ALA A 1 287 ? 26.689 -0.081 2.684 1.00 71.38 287 ALA A O 1
ATOM 2235 N N . TYR A 1 288 ? 26.242 1.787 3.842 1.00 77.75 288 TYR A N 1
ATOM 2236 C CA . TYR A 1 288 ? 27.221 1.590 4.912 1.00 77.75 288 TYR A CA 1
ATOM 2237 C C . TYR A 1 288 ? 26.610 1.012 6.194 1.00 77.75 288 TYR A C 1
ATOM 2239 O O . TYR A 1 288 ? 27.304 0.848 7.192 1.00 77.75 288 TYR A O 1
ATOM 2247 N N . ARG A 1 289 ? 25.308 0.689 6.208 1.00 73.81 289 ARG A N 1
ATOM 2248 C CA . ARG A 1 289 ? 24.585 0.289 7.430 1.00 73.81 289 ARG A CA 1
ATOM 2249 C C . ARG A 1 289 ? 25.192 -0.929 8.139 1.00 73.81 289 ARG A C 1
ATOM 2251 O O . ARG A 1 289 ? 25.045 -1.039 9.348 1.00 73.81 289 ARG A O 1
ATOM 2258 N N . SER A 1 290 ? 25.802 -1.856 7.403 1.00 72.31 290 SER A N 1
ATOM 2259 C CA . SER A 1 290 ? 26.449 -3.045 7.974 1.00 72.31 290 SER A CA 1
ATOM 2260 C C . SER A 1 290 ? 27.860 -2.777 8.504 1.00 72.31 290 SER A C 1
ATOM 2262 O O . SER A 1 290 ? 28.403 -3.628 9.200 1.00 72.31 290 SER A O 1
ATOM 2264 N N . THR A 1 291 ? 28.459 -1.629 8.174 1.00 80.56 291 THR A N 1
ATOM 2265 C CA . THR A 1 291 ? 29.875 -1.337 8.440 1.00 80.56 291 THR A CA 1
ATOM 2266 C C . THR A 1 291 ? 30.105 -0.240 9.474 1.00 80.56 291 THR A C 1
ATOM 2268 O O . THR A 1 291 ? 31.214 -0.148 9.986 1.00 80.56 291 THR A O 1
ATOM 2271 N N . ILE A 1 292 ? 29.105 0.600 9.761 1.00 83.38 292 ILE A N 1
ATOM 2272 C CA . ILE A 1 292 ? 29.240 1.747 10.676 1.00 83.38 292 ILE A CA 1
ATOM 2273 C C . ILE A 1 292 ? 28.201 1.713 11.796 1.00 83.38 292 ILE A C 1
ATOM 2275 O O . ILE A 1 292 ? 27.124 1.129 11.646 1.00 83.38 292 ILE A O 1
ATOM 2279 N N . ASP A 1 293 ? 28.518 2.375 12.909 1.00 80.69 293 ASP A N 1
ATOM 2280 C CA . ASP A 1 293 ? 27.607 2.501 14.047 1.00 80.69 293 ASP A CA 1
ATOM 2281 C C . ASP A 1 293 ? 26.360 3.342 13.679 1.00 80.69 293 ASP A C 1
ATOM 2283 O O . ASP A 1 293 ? 26.457 4.279 12.877 1.00 80.69 293 ASP A O 1
ATOM 2287 N N . PRO A 1 294 ? 25.166 3.076 14.247 1.00 76.00 294 PRO A N 1
ATOM 2288 C CA . PRO A 1 294 ? 23.971 3.869 13.962 1.00 76.00 294 PRO A CA 1
ATOM 2289 C C . PRO A 1 294 ? 24.125 5.380 14.207 1.00 76.00 294 PRO A C 1
ATOM 2291 O O . PRO A 1 294 ? 23.538 6.168 13.464 1.00 76.00 294 PRO A O 1
ATOM 2294 N N . ALA A 1 295 ? 24.915 5.822 15.195 1.00 81.38 295 ALA A N 1
ATOM 2295 C CA . ALA A 1 295 ? 25.152 7.255 15.410 1.00 81.38 295 ALA A CA 1
ATOM 2296 C C . ALA A 1 295 ? 25.994 7.881 14.280 1.00 81.38 295 ALA A C 1
ATOM 2298 O O . ALA A 1 295 ? 25.725 9.005 13.834 1.00 81.38 295 ALA A O 1
ATOM 2299 N N . GLU A 1 296 ? 26.973 7.136 13.765 1.00 84.88 296 GLU A N 1
ATOM 2300 C CA . GLU A 1 296 ? 27.759 7.527 12.591 1.00 84.88 296 GLU A CA 1
ATOM 2301 C C . GLU A 1 296 ? 26.890 7.542 11.330 1.00 84.88 296 GLU A C 1
ATOM 2303 O O . GLU A 1 296 ? 26.989 8.469 10.529 1.00 84.88 296 GLU A O 1
ATOM 2308 N N . LEU A 1 297 ? 25.958 6.593 11.189 1.00 80.12 297 LEU A N 1
ATOM 2309 C CA . LEU A 1 297 ? 25.002 6.548 10.079 1.00 80.12 297 LEU A CA 1
ATOM 2310 C C . LEU A 1 297 ? 24.114 7.801 10.024 1.00 80.12 297 LEU A C 1
ATOM 2312 O O . LEU A 1 297 ? 23.829 8.313 8.937 1.00 80.12 297 LEU A O 1
ATOM 2316 N N . VAL A 1 298 ? 23.686 8.320 11.179 1.00 81.69 298 VAL A N 1
ATOM 2317 C CA . VAL A 1 298 ? 22.943 9.589 11.264 1.00 81.69 298 VAL A CA 1
ATOM 2318 C C . VAL A 1 298 ? 23.815 10.760 10.857 1.00 81.69 298 VAL A C 1
ATOM 2320 O O . VAL A 1 298 ? 23.382 11.581 10.050 1.00 81.69 298 VAL A O 1
ATOM 2323 N N . SER A 1 299 ? 25.040 10.816 11.375 1.00 87.00 299 SER A N 1
ATOM 2324 C CA . SER A 1 299 ? 25.992 11.880 11.053 1.00 87.00 299 SER A CA 1
ATOM 2325 C C . SER A 1 299 ? 26.284 11.908 9.551 1.00 87.00 299 SER A C 1
ATOM 2327 O O . SER A 1 299 ? 26.154 12.957 8.926 1.00 87.00 299 SER A O 1
ATOM 2329 N N . LEU A 1 300 ? 26.517 10.739 8.947 1.00 85.19 300 LEU A N 1
ATOM 2330 C CA . LEU A 1 300 ? 26.684 10.560 7.505 1.00 85.19 300 LEU A CA 1
ATOM 2331 C C . LEU A 1 300 ? 25.421 10.949 6.724 1.00 85.19 300 LEU A C 1
ATOM 2333 O O . LEU A 1 300 ? 25.506 11.533 5.649 1.00 85.19 300 LEU A O 1
ATOM 2337 N N . THR A 1 301 ? 24.229 10.648 7.247 1.00 83.62 301 THR A N 1
ATOM 2338 C CA . THR A 1 301 ? 22.962 11.054 6.616 1.00 83.62 301 THR A CA 1
ATOM 2339 C C . THR A 1 301 ? 22.798 12.575 6.630 1.00 83.62 301 THR A C 1
ATOM 2341 O O . THR A 1 301 ? 22.395 13.139 5.618 1.00 83.62 301 THR A O 1
ATOM 2344 N N . ILE A 1 302 ? 23.127 13.245 7.739 1.00 85.81 302 ILE A N 1
ATOM 2345 C CA . ILE A 1 302 ? 23.089 14.712 7.850 1.00 85.81 302 ILE A CA 1
ATOM 2346 C C . ILE A 1 302 ? 24.146 15.339 6.938 1.00 85.81 302 ILE A C 1
ATOM 2348 O O . ILE A 1 302 ? 23.841 16.283 6.217 1.00 85.81 302 ILE A O 1
ATOM 2352 N N . GLU A 1 303 ? 25.359 14.791 6.910 1.00 87.69 303 GLU A N 1
ATOM 2353 C CA . GLU A 1 303 ? 26.436 15.240 6.026 1.00 87.69 303 GLU A CA 1
ATOM 2354 C C . GLU A 1 303 ? 26.050 15.096 4.547 1.00 87.69 303 GLU A C 1
ATOM 2356 O O . GLU A 1 303 ? 26.202 16.029 3.762 1.00 87.69 303 GLU A O 1
ATOM 2361 N N . ASN A 1 304 ? 25.473 13.958 4.160 1.00 83.94 304 ASN A N 1
ATOM 2362 C CA . ASN A 1 304 ? 24.959 13.745 2.807 1.00 83.94 304 ASN A CA 1
ATOM 2363 C C . ASN A 1 304 ? 23.736 14.617 2.492 1.00 83.94 304 ASN A C 1
ATOM 2365 O O . ASN A 1 304 ? 23.398 14.786 1.325 1.00 83.94 304 ASN A O 1
ATOM 2369 N N . PHE A 1 305 ? 23.019 15.113 3.502 1.00 83.88 305 PHE A N 1
ATOM 2370 C CA . PHE A 1 305 ? 21.896 16.034 3.322 1.00 83.88 305 PHE A CA 1
ATOM 2371 C C . PHE A 1 305 ? 22.374 17.472 3.105 1.00 83.88 305 PHE A C 1
ATOM 2373 O O . PHE A 1 305 ? 21.760 18.209 2.337 1.00 83.88 305 PHE A O 1
ATOM 2380 N N . THR A 1 306 ? 23.475 17.870 3.749 1.00 83.56 306 THR A N 1
ATOM 2381 C CA . THR A 1 306 ? 24.064 19.211 3.619 1.00 83.56 306 THR A CA 1
ATOM 2382 C C . THR A 1 306 ? 25.027 19.342 2.443 1.00 83.56 306 THR A C 1
ATOM 2384 O O . THR A 1 306 ? 25.188 20.446 1.923 1.00 83.56 306 THR A O 1
ATOM 2387 N N . LYS A 1 307 ? 25.649 18.245 1.985 1.00 81.88 307 LYS A N 1
ATOM 2388 C CA . LYS A 1 307 ? 26.445 18.208 0.748 1.00 81.88 307 LYS A CA 1
ATOM 2389 C C . LYS A 1 307 ? 25.531 18.352 -0.470 1.00 81.88 307 LYS A C 1
ATOM 2391 O O . LYS A 1 307 ? 25.110 17.390 -1.107 1.00 81.88 307 LYS A O 1
ATOM 2396 N N . GLU A 1 308 ? 25.232 19.600 -0.788 1.00 59.72 308 GLU A N 1
ATOM 2397 C CA . GLU A 1 308 ? 24.477 20.037 -1.953 1.00 59.72 308 GLU A CA 1
ATOM 2398 C C . GLU A 1 308 ? 25.262 19.715 -3.240 1.00 59.72 308 GLU A C 1
ATOM 2400 O O . GLU A 1 308 ? 26.103 20.498 -3.674 1.00 59.72 308 GLU A O 1
ATOM 2405 N N . LYS A 1 309 ? 25.058 18.506 -3.789 1.00 56.62 309 LYS A N 1
ATOM 2406 C CA . LYS A 1 309 ? 25.230 18.092 -5.204 1.00 56.62 309 LYS A CA 1
ATOM 2407 C C . LYS A 1 309 ? 25.263 16.571 -5.286 1.00 56.62 309 LYS A C 1
ATOM 2409 O O . LYS A 1 309 ? 26.320 15.945 -5.288 1.00 56.62 309 LYS A O 1
ATOM 2414 N N . ALA A 1 310 ? 24.087 15.976 -5.406 1.00 45.84 310 ALA A N 1
ATOM 2415 C CA . ALA A 1 310 ? 23.961 14.540 -5.592 1.00 45.84 310 ALA A CA 1
ATOM 2416 C C . ALA A 1 310 ? 23.100 14.169 -6.806 1.00 45.84 310 ALA A C 1
ATOM 2418 O O . ALA A 1 310 ? 22.612 13.049 -6.907 1.00 45.84 310 ALA A O 1
ATOM 2419 N N . ASP A 1 311 ? 22.956 15.091 -7.761 1.00 47.72 311 ASP A N 1
ATOM 2420 C CA . ASP A 1 311 ? 22.182 14.822 -8.973 1.00 47.72 311 ASP A CA 1
ATOM 2421 C C . ASP A 1 311 ? 22.875 13.835 -9.931 1.00 47.72 311 ASP A C 1
ATOM 2423 O O . ASP A 1 311 ? 22.192 13.263 -10.774 1.00 47.72 311 ASP A O 1
ATOM 2427 N N . ASN A 1 312 ? 24.184 13.555 -9.787 1.00 47.81 312 ASN A N 1
ATOM 2428 C CA . ASN A 1 312 ? 24.930 12.807 -10.817 1.00 47.81 312 ASN A CA 1
ATOM 2429 C C . ASN A 1 312 ? 25.808 11.618 -10.369 1.00 47.81 312 ASN A C 1
ATOM 2431 O O . ASN A 1 312 ? 26.172 10.820 -11.227 1.00 47.81 312 ASN A O 1
ATOM 2435 N N . ILE A 1 313 ? 26.177 11.452 -9.092 1.00 45.16 313 ILE A N 1
ATOM 2436 C CA . ILE A 1 313 ? 27.344 10.594 -8.767 1.00 45.16 313 ILE A CA 1
ATOM 2437 C C . ILE A 1 313 ? 26.988 9.149 -8.357 1.00 45.16 313 ILE A C 1
ATOM 2439 O O . ILE A 1 313 ? 27.755 8.240 -8.648 1.00 45.16 313 ILE A O 1
ATOM 2443 N N . VAL A 1 314 ? 25.828 8.872 -7.748 1.00 46.31 314 VAL A N 1
ATOM 2444 C CA . VAL A 1 314 ? 25.576 7.530 -7.158 1.00 46.31 314 VAL A CA 1
ATOM 2445 C C . VAL A 1 314 ? 24.815 6.563 -8.082 1.00 46.31 314 VAL A C 1
ATOM 2447 O O . VAL A 1 314 ? 24.843 5.355 -7.869 1.00 46.31 314 VAL A O 1
ATOM 2450 N N . TYR A 1 315 ? 24.178 7.041 -9.156 1.00 48.53 315 TYR A N 1
ATOM 2451 C CA . TYR A 1 315 ? 23.361 6.179 -10.029 1.00 48.53 315 TYR A CA 1
ATOM 2452 C C . TYR A 1 315 ? 24.069 5.650 -11.281 1.00 48.53 315 TYR A C 1
ATOM 2454 O O . TYR A 1 315 ? 23.527 4.759 -11.928 1.00 48.53 315 TYR A O 1
ATOM 2462 N N . GLN A 1 316 ? 25.291 6.104 -11.580 1.00 40.53 316 GLN A N 1
ATOM 2463 C CA . GLN A 1 316 ? 26.103 5.533 -12.667 1.00 40.53 316 GLN A CA 1
ATOM 2464 C C . GLN A 1 316 ? 26.560 4.086 -12.389 1.00 40.53 316 GLN A C 1
ATOM 2466 O O . GLN A 1 316 ? 27.028 3.413 -13.300 1.00 40.53 316 GLN A O 1
ATOM 2471 N N . GLY A 1 317 ? 26.391 3.590 -11.156 1.00 42.53 317 GLY A N 1
ATOM 2472 C CA . GLY A 1 317 ? 26.681 2.203 -10.776 1.00 42.53 317 GLY A CA 1
ATOM 2473 C C . GLY A 1 317 ? 25.486 1.242 -10.820 1.00 42.53 317 GLY A C 1
ATOM 2474 O O . GLY A 1 317 ? 25.678 0.046 -10.619 1.00 42.53 317 GLY A O 1
ATOM 2475 N N . LYS A 1 318 ? 24.249 1.708 -11.069 1.00 49.03 318 LYS A N 1
ATOM 2476 C CA . LYS A 1 318 ? 23.128 0.779 -11.291 1.00 49.03 318 LYS A CA 1
ATOM 2477 C C . LYS A 1 318 ? 23.238 0.247 -12.713 1.00 49.03 318 LYS A C 1
ATOM 2479 O O . LYS A 1 318 ? 23.302 1.033 -13.653 1.00 49.03 318 LYS A O 1
ATOM 2484 N N . SER A 1 319 ? 23.285 -1.079 -12.859 1.00 53.78 319 SER A N 1
ATOM 2485 C CA . SER A 1 319 ? 23.313 -1.753 -14.163 1.00 53.78 319 SER A CA 1
ATOM 2486 C C . SER A 1 319 ? 22.323 -1.097 -15.123 1.00 53.78 319 SER A C 1
ATOM 2488 O O . SER A 1 319 ? 21.184 -0.866 -14.713 1.00 53.78 319 SER A O 1
ATOM 2490 N N . LEU A 1 320 ? 22.734 -0.882 -16.379 1.00 57.94 320 LEU A N 1
ATOM 2491 C CA . LEU A 1 320 ? 21.944 -0.300 -17.483 1.00 57.94 320 LEU A CA 1
ATOM 2492 C C . LEU A 1 320 ? 20.481 -0.796 -17.568 1.00 57.94 320 LEU A C 1
ATOM 2494 O O . LEU A 1 320 ? 19.637 -0.118 -18.137 1.00 57.94 320 LEU A O 1
ATOM 2498 N N . TRP A 1 321 ? 20.189 -1.956 -16.978 1.00 66.81 321 TRP A N 1
ATOM 2499 C CA . TRP A 1 321 ? 18.945 -2.704 -17.077 1.00 66.81 321 TRP A CA 1
ATOM 2500 C C . TRP A 1 321 ? 17.903 -2.425 -15.973 1.00 66.81 321 TRP A C 1
ATOM 2502 O O . TRP A 1 321 ? 16.716 -2.602 -16.235 1.00 66.81 321 TRP A O 1
ATOM 2512 N N . TRP A 1 322 ? 18.274 -1.953 -14.767 1.00 77.25 322 TRP A N 1
ATOM 2513 C CA . TRP A 1 322 ? 17.306 -1.733 -13.668 1.00 77.25 322 TRP A CA 1
ATOM 2514 C C . TRP A 1 322 ? 17.342 -0.317 -13.089 1.00 77.25 322 TRP A C 1
ATOM 2516 O O . TRP A 1 322 ? 18.304 0.103 -12.440 1.00 77.25 322 TRP A O 1
ATOM 2526 N N . ASN A 1 323 ? 16.222 0.390 -13.236 1.00 83.88 323 ASN A N 1
ATOM 2527 C CA . ASN A 1 323 ? 15.999 1.715 -12.671 1.00 83.88 323 ASN A CA 1
ATOM 2528 C C . ASN A 1 323 ? 14.608 1.774 -12.025 1.00 83.88 323 ASN A C 1
ATOM 2530 O O . ASN A 1 323 ? 13.633 1.443 -12.683 1.00 83.88 323 ASN A O 1
ATOM 2534 N N . GLU A 1 324 ? 14.502 2.220 -10.768 1.00 83.75 324 GLU A N 1
ATOM 2535 C CA . GLU A 1 324 ? 13.214 2.419 -10.067 1.00 83.75 324 GLU A CA 1
ATOM 2536 C C . GLU A 1 324 ? 12.642 3.842 -10.272 1.00 83.75 324 GLU A C 1
ATOM 2538 O O . GLU A 1 324 ? 11.554 4.163 -9.792 1.00 83.75 324 GLU A O 1
ATOM 2543 N N . ARG A 1 325 ? 13.377 4.731 -10.954 1.00 87.94 325 ARG A N 1
ATOM 2544 C CA . ARG A 1 325 ? 13.017 6.143 -11.116 1.00 87.94 325 ARG A CA 1
ATOM 2545 C C . ARG A 1 325 ? 12.067 6.332 -12.294 1.00 87.94 325 ARG A C 1
ATOM 2547 O O . ARG A 1 325 ? 12.501 6.412 -13.440 1.00 87.94 325 ARG A O 1
ATOM 2554 N N . TYR A 1 326 ? 10.784 6.474 -11.987 1.00 91.88 326 TYR A N 1
ATOM 2555 C CA . TYR A 1 326 ? 9.778 6.959 -12.923 1.00 91.88 326 TYR A CA 1
ATOM 2556 C C . TYR A 1 326 ? 9.689 8.489 -12.860 1.00 91.88 326 TYR A C 1
ATOM 2558 O O . TYR A 1 326 ? 9.949 9.176 -13.842 1.00 91.88 326 TYR A O 1
ATOM 2566 N N . TYR A 1 327 ? 9.406 9.027 -11.674 1.00 90.88 327 TYR A N 1
ATOM 2567 C CA . TYR A 1 327 ? 9.276 10.451 -11.372 1.00 90.88 327 TYR A CA 1
ATOM 2568 C C . TYR A 1 327 ? 10.616 11.100 -11.035 1.00 90.88 327 TYR A C 1
ATOM 2570 O O . TYR A 1 327 ? 11.574 10.446 -10.607 1.00 90.88 327 TYR A O 1
ATOM 2578 N N . ASN A 1 328 ? 10.662 12.425 -11.140 1.00 86.06 328 ASN A N 1
ATOM 2579 C CA . ASN A 1 328 ? 11.802 13.226 -10.712 1.00 86.06 328 ASN A CA 1
ATOM 2580 C C . ASN A 1 328 ? 12.021 13.129 -9.195 1.00 86.06 328 ASN A C 1
ATOM 2582 O O . ASN A 1 328 ? 13.173 13.129 -8.760 1.00 86.06 328 ASN A O 1
ATOM 2586 N N . SER A 1 329 ? 10.938 13.005 -8.418 1.00 81.06 329 SER A N 1
ATOM 2587 C CA . SER A 1 329 ? 10.950 12.876 -6.955 1.00 81.06 329 SER A CA 1
ATOM 2588 C C . SER A 1 329 ? 10.949 11.412 -6.504 1.00 81.06 329 SER A C 1
ATOM 2590 O O . SER A 1 329 ? 10.051 10.640 -6.844 1.00 81.06 329 SER A O 1
ATOM 2592 N N . GLU A 1 330 ? 11.911 11.046 -5.652 1.00 77.31 330 GLU A N 1
ATOM 2593 C CA . GLU A 1 330 ? 11.968 9.721 -5.018 1.00 77.31 330 GLU A CA 1
ATOM 2594 C C . GLU A 1 330 ? 10.736 9.454 -4.148 1.00 77.31 330 GLU A C 1
ATOM 2596 O O . GLU A 1 330 ? 10.265 8.323 -4.075 1.00 77.31 330 GLU A O 1
ATOM 2601 N N . PHE A 1 331 ? 10.169 10.490 -3.521 1.00 77.19 331 PHE A N 1
ATOM 2602 C CA . PHE A 1 331 ? 8.935 10.352 -2.749 1.00 77.19 331 PHE A CA 1
ATOM 2603 C C . PHE A 1 331 ? 7.784 9.895 -3.652 1.00 77.19 331 PHE A C 1
ATOM 2605 O O . PHE A 1 331 ? 7.091 8.935 -3.329 1.00 77.19 331 PHE A O 1
ATOM 2612 N N . SER A 1 332 ? 7.640 10.509 -4.829 1.00 82.88 332 SER A N 1
ATOM 2613 C CA . SER A 1 332 ? 6.606 10.145 -5.807 1.00 82.88 332 SER A CA 1
ATOM 2614 C C . SER A 1 332 ? 6.744 8.702 -6.306 1.00 82.88 332 SER A C 1
ATOM 2616 O O . SER A 1 332 ? 5.743 7.990 -6.383 1.00 82.88 332 SER A O 1
ATOM 2618 N N . ASN A 1 333 ? 7.978 8.233 -6.541 1.00 84.19 333 ASN A N 1
ATOM 2619 C CA . ASN A 1 333 ? 8.261 6.845 -6.946 1.00 84.19 333 ASN A CA 1
ATOM 2620 C C . ASN A 1 333 ? 7.794 5.802 -5.919 1.00 84.19 333 ASN A C 1
ATOM 2622 O O . ASN A 1 333 ? 7.566 4.650 -6.276 1.00 84.19 333 ASN A O 1
ATOM 2626 N N . ARG A 1 334 ? 7.621 6.187 -4.648 1.00 79.12 334 ARG A N 1
ATOM 2627 C CA . ARG A 1 334 ? 7.179 5.273 -3.583 1.00 79.12 334 ARG A CA 1
ATOM 2628 C C . ARG A 1 334 ? 5.666 5.172 -3.445 1.00 79.12 334 ARG A C 1
ATOM 2630 O O . ARG A 1 334 ? 5.189 4.133 -3.010 1.00 79.12 334 ARG A O 1
ATOM 2637 N N . PHE A 1 335 ? 4.914 6.213 -3.799 1.00 80.50 335 PHE A N 1
ATOM 2638 C CA . PHE A 1 335 ? 3.443 6.159 -3.777 1.00 80.50 335 PHE A CA 1
ATOM 2639 C C . PHE A 1 335 ? 2.846 5.629 -5.077 1.00 80.50 335 PHE A C 1
ATOM 2641 O O . PHE A 1 335 ? 1.699 5.191 -5.091 1.00 80.50 335 PHE A O 1
ATOM 2648 N N . SER A 1 336 ? 3.621 5.685 -6.157 1.00 88.12 336 SER A N 1
ATOM 2649 C CA . SER A 1 336 ? 3.202 5.267 -7.483 1.00 88.12 336 SER A CA 1
ATOM 2650 C C . SER A 1 336 ? 4.318 4.425 -8.123 1.00 88.12 336 SER A C 1
ATOM 2652 O O . SER A 1 336 ? 5.195 4.951 -8.811 1.00 88.12 336 SER A O 1
ATOM 2654 N N . PRO A 1 337 ? 4.344 3.105 -7.869 1.00 89.62 337 PRO A N 1
ATOM 2655 C CA . PRO A 1 337 ? 5.459 2.223 -8.230 1.00 89.62 337 PRO A CA 1
ATOM 2656 C C . PRO A 1 337 ? 5.403 1.744 -9.689 1.00 89.62 337 PRO A C 1
ATOM 2658 O O . PRO A 1 337 ? 5.654 0.572 -9.978 1.00 89.62 337 PRO A O 1
ATOM 2661 N N . ILE A 1 338 ? 5.049 2.632 -10.621 1.00 95.19 338 ILE A N 1
ATOM 2662 C CA . ILE A 1 338 ? 4.812 2.281 -12.031 1.00 95.19 338 ILE A CA 1
ATOM 2663 C C . ILE A 1 338 ? 6.061 1.681 -12.669 1.00 95.19 338 ILE A C 1
ATOM 2665 O O . ILE A 1 338 ? 5.965 0.686 -13.378 1.00 95.19 338 ILE A O 1
ATOM 2669 N N . LYS A 1 339 ? 7.245 2.223 -12.362 1.00 93.88 339 LYS A N 1
ATOM 2670 C CA . LYS A 1 339 ? 8.490 1.719 -12.945 1.00 93.88 339 LYS A CA 1
ATOM 2671 C C . LYS A 1 339 ? 8.879 0.328 -12.440 1.00 93.88 339 LYS A C 1
ATOM 2673 O O . LYS A 1 339 ? 9.402 -0.460 -13.215 1.00 93.88 339 LYS A O 1
ATOM 2678 N N . ASN A 1 340 ? 8.581 -0.008 -11.184 1.00 91.19 340 ASN A N 1
ATOM 2679 C CA . ASN A 1 340 ? 8.838 -1.360 -10.670 1.00 91.19 340 ASN A CA 1
ATOM 2680 C C . ASN A 1 340 ? 7.930 -2.385 -11.356 1.00 91.19 340 ASN A C 1
ATOM 2682 O O . ASN A 1 340 ? 8.383 -3.469 -11.707 1.00 91.19 340 ASN A O 1
ATOM 2686 N N . LEU A 1 341 ? 6.661 -2.022 -11.566 1.00 94.75 341 LEU A N 1
ATOM 2687 C CA . LEU A 1 341 ? 5.705 -2.840 -12.306 1.00 94.75 341 LEU A CA 1
ATOM 2688 C C . LEU A 1 341 ? 6.203 -3.081 -13.741 1.00 94.75 341 LEU A C 1
ATOM 2690 O O . LEU A 1 341 ? 6.302 -4.228 -14.167 1.00 94.75 341 LEU A O 1
ATOM 2694 N N . ASP A 1 342 ? 6.581 -2.010 -14.436 1.00 95.94 342 ASP A N 1
ATOM 2695 C CA . ASP A 1 342 ? 7.108 -2.043 -15.803 1.00 95.94 342 ASP A CA 1
ATOM 2696 C C . ASP A 1 342 ? 8.378 -2.891 -15.941 1.00 95.94 342 ASP A C 1
ATOM 2698 O O . ASP A 1 342 ? 8.443 -3.762 -16.805 1.00 95.94 342 ASP A O 1
ATOM 2702 N N . ASN A 1 343 ? 9.363 -2.702 -15.056 1.00 93.44 343 ASN A N 1
ATOM 2703 C CA . ASN A 1 343 ? 10.600 -3.484 -15.089 1.00 93.44 343 ASN A CA 1
ATOM 2704 C C . ASN A 1 343 ? 10.328 -4.986 -14.949 1.00 93.44 343 ASN A C 1
ATOM 2706 O O . ASN A 1 343 ? 10.930 -5.785 -15.659 1.00 93.44 343 ASN A O 1
ATOM 2710 N N . LEU A 1 344 ? 9.432 -5.379 -14.040 1.00 93.88 344 LEU A N 1
ATOM 2711 C CA . LEU A 1 344 ? 9.114 -6.789 -13.812 1.00 93.88 344 LEU A CA 1
ATOM 2712 C C . LEU A 1 344 ? 8.298 -7.390 -14.963 1.00 93.88 344 LEU A C 1
ATOM 2714 O O . LEU A 1 344 ? 8.517 -8.546 -15.313 1.00 93.88 344 LEU A O 1
ATOM 2718 N N . LEU A 1 345 ? 7.400 -6.620 -15.589 1.00 95.44 345 LEU A N 1
ATOM 2719 C CA . LEU A 1 345 ? 6.711 -7.062 -16.807 1.00 95.44 345 LEU A CA 1
ATOM 2720 C C . LEU A 1 345 ? 7.672 -7.226 -17.985 1.00 95.44 345 LEU A C 1
ATOM 2722 O O . LEU A 1 345 ? 7.514 -8.164 -18.761 1.00 95.44 345 LEU A O 1
ATOM 2726 N N . HIS A 1 346 ? 8.664 -6.346 -18.108 1.00 94.31 346 HIS A N 1
ATOM 2727 C CA . HIS A 1 346 ? 9.699 -6.476 -19.126 1.00 94.31 346 HIS A CA 1
ATOM 2728 C C . HIS A 1 346 ? 10.572 -7.716 -18.883 1.00 94.31 346 HIS A C 1
ATOM 2730 O O . HIS A 1 346 ? 10.768 -8.513 -19.794 1.00 94.31 346 HIS A O 1
ATOM 2736 N N . ILE A 1 347 ? 11.012 -7.941 -17.639 1.00 92.31 347 ILE A N 1
ATOM 2737 C CA . ILE A 1 347 ? 11.742 -9.157 -17.240 1.00 92.31 347 ILE A CA 1
ATOM 2738 C C . ILE A 1 347 ? 10.935 -10.415 -17.570 1.00 92.31 347 ILE A C 1
ATOM 2740 O O . ILE A 1 347 ? 11.487 -11.354 -18.130 1.00 92.31 347 ILE A O 1
ATOM 2744 N N . ASN A 1 348 ? 9.626 -10.420 -17.298 1.00 94.12 348 ASN A N 1
ATOM 2745 C CA . ASN A 1 348 ? 8.757 -11.564 -17.577 1.00 94.12 348 ASN A CA 1
ATOM 2746 C C . ASN A 1 348 ? 8.815 -12.034 -19.044 1.00 94.12 348 ASN A C 1
ATOM 2748 O O . ASN A 1 348 ? 8.680 -13.223 -19.306 1.00 94.12 348 ASN A O 1
ATOM 2752 N N . GLN A 1 349 ? 9.059 -11.136 -20.005 1.00 92.50 349 GLN A N 1
ATOM 2753 C CA . GLN A 1 349 ? 9.184 -11.509 -21.420 1.00 92.50 349 GLN A CA 1
ATOM 2754 C C . GLN A 1 349 ? 10.446 -12.330 -21.726 1.00 92.50 349 GLN A C 1
ATOM 2756 O O . GLN A 1 349 ? 10.483 -13.036 -22.732 1.00 92.50 349 GLN A O 1
ATOM 2761 N N . GLY A 1 350 ? 11.480 -12.209 -20.891 1.00 90.81 350 GLY A N 1
ATOM 2762 C CA . GLY A 1 350 ? 12.746 -12.923 -21.035 1.00 90.81 350 GLY A CA 1
ATOM 2763 C C . GLY A 1 350 ? 12.826 -14.233 -20.251 1.00 90.81 350 GLY A C 1
ATOM 2764 O O . GLY A 1 350 ? 13.813 -14.946 -20.406 1.00 90.81 350 GLY A O 1
ATOM 2765 N N . LEU A 1 351 ? 11.828 -14.554 -19.418 1.00 92.56 351 LEU A N 1
ATOM 2766 C CA . LEU A 1 351 ? 11.853 -15.748 -18.571 1.00 92.56 351 LEU A CA 1
ATOM 2767 C C . LEU A 1 351 ? 11.511 -17.012 -19.365 1.00 92.56 351 LEU A C 1
ATOM 2769 O O . LEU A 1 351 ? 10.488 -17.088 -20.049 1.00 92.56 351 LEU A O 1
ATOM 2773 N N . GLY A 1 352 ? 12.343 -18.041 -19.219 1.00 93.38 352 GLY A N 1
ATOM 2774 C CA . GLY A 1 352 ? 12.043 -19.391 -19.675 1.00 93.38 352 GLY A CA 1
ATOM 2775 C C . GLY A 1 352 ? 11.134 -20.148 -18.703 1.00 93.38 352 GLY A C 1
ATOM 2776 O O . GLY A 1 352 ? 10.952 -19.776 -17.544 1.00 93.38 352 GLY A O 1
ATOM 2777 N N . ALA A 1 353 ? 10.592 -21.285 -19.150 1.00 93.06 353 ALA A N 1
ATOM 2778 C CA . ALA A 1 353 ? 9.766 -22.150 -18.301 1.00 93.06 353 ALA A CA 1
ATOM 2779 C C . ALA A 1 353 ? 10.527 -22.691 -17.071 1.00 93.06 353 ALA A C 1
ATOM 2781 O O . ALA A 1 353 ? 9.926 -22.888 -16.014 1.00 93.06 353 ALA A O 1
ATOM 2782 N N . SER A 1 354 ? 11.843 -22.909 -17.196 1.00 93.88 354 SER A N 1
ATOM 2783 C CA . SER A 1 354 ? 12.719 -23.271 -16.074 1.00 93.88 354 SER A CA 1
ATOM 2784 C C . SER A 1 354 ? 12.755 -22.174 -15.016 1.00 93.88 354 SER A C 1
ATOM 2786 O O . SER A 1 354 ? 12.578 -22.467 -13.837 1.00 93.88 354 SER A O 1
ATOM 2788 N N . ASP A 1 355 ? 12.902 -20.921 -15.445 1.00 93.31 355 ASP A N 1
ATOM 2789 C CA . ASP A 1 355 ? 13.040 -19.770 -14.554 1.00 93.31 355 ASP A CA 1
ATOM 2790 C C . ASP A 1 355 ? 11.720 -19.514 -13.824 1.00 93.31 355 ASP A C 1
ATOM 2792 O O . ASP A 1 355 ? 11.696 -19.306 -12.616 1.00 93.31 355 ASP A O 1
ATOM 2796 N N . VAL A 1 356 ? 10.586 -19.629 -14.523 1.00 93.69 356 VAL A N 1
ATOM 2797 C CA . VAL A 1 356 ? 9.258 -19.533 -13.896 1.00 93.69 356 VAL A CA 1
ATOM 2798 C C . VAL A 1 356 ? 9.040 -20.655 -12.874 1.00 93.69 356 VAL A C 1
ATOM 2800 O O . VAL A 1 356 ? 8.506 -20.409 -11.790 1.00 93.69 356 VAL A O 1
ATOM 2803 N N . SER A 1 357 ? 9.469 -21.884 -13.180 1.00 94.06 357 SER A N 1
ATOM 2804 C CA . SER A 1 357 ? 9.368 -23.013 -12.247 1.00 94.06 357 SER A CA 1
ATOM 2805 C C . SER A 1 357 ? 10.232 -22.804 -11.001 1.00 94.06 357 SER A C 1
ATOM 2807 O O . SER A 1 357 ? 9.777 -23.069 -9.886 1.00 94.06 357 SER A O 1
ATOM 2809 N N . GLU A 1 358 ? 11.462 -22.321 -11.169 1.00 92.62 358 GLU A N 1
ATOM 2810 C CA . GLU A 1 358 ? 12.359 -22.020 -10.054 1.00 92.62 358 GLU A CA 1
ATOM 2811 C C . GLU A 1 358 ? 11.823 -20.851 -9.216 1.00 92.62 358 GLU A C 1
ATOM 2813 O O . GLU A 1 358 ? 11.743 -20.955 -7.989 1.00 92.62 358 GLU A O 1
ATOM 2818 N N . TYR A 1 359 ? 11.334 -19.789 -9.865 1.00 92.19 359 TYR A N 1
ATOM 2819 C CA . TYR A 1 359 ? 10.687 -18.666 -9.195 1.00 92.19 359 TYR A CA 1
ATOM 2820 C C . TYR A 1 359 ? 9.502 -19.124 -8.351 1.00 92.19 359 TYR A C 1
ATOM 2822 O O . TYR A 1 359 ? 9.395 -18.769 -7.178 1.00 92.19 359 TYR A O 1
ATOM 2830 N N . SER A 1 360 ? 8.625 -19.942 -8.936 1.00 92.50 360 SER A N 1
ATOM 2831 C CA . SER A 1 360 ? 7.448 -20.493 -8.269 1.00 92.50 360 SER A CA 1
ATOM 2832 C C . SER A 1 360 ? 7.829 -21.311 -7.035 1.00 92.50 360 SER A C 1
ATOM 2834 O O . SER A 1 360 ? 7.279 -21.090 -5.951 1.00 92.50 360 SER A O 1
ATOM 2836 N N . ASN A 1 361 ? 8.837 -22.181 -7.154 1.00 92.06 361 ASN A N 1
ATOM 2837 C CA . ASN A 1 361 ? 9.359 -22.941 -6.023 1.00 92.06 361 ASN A CA 1
ATOM 2838 C C . ASN A 1 361 ? 9.911 -22.017 -4.923 1.00 92.06 361 ASN A C 1
ATOM 2840 O O . ASN A 1 361 ? 9.598 -22.192 -3.745 1.00 92.06 361 ASN A O 1
ATOM 2844 N N . ASN A 1 362 ? 10.646 -20.969 -5.298 1.00 91.00 362 ASN A N 1
ATOM 2845 C CA . ASN A 1 362 ? 11.187 -19.997 -4.350 1.00 91.00 362 ASN A CA 1
ATOM 2846 C C . ASN A 1 362 ? 10.086 -19.190 -3.649 1.00 91.00 362 ASN A C 1
ATOM 2848 O O . ASN A 1 362 ? 10.160 -18.974 -2.437 1.00 91.00 362 ASN A O 1
ATOM 2852 N N . GLN A 1 363 ? 9.022 -18.797 -4.358 1.00 91.31 363 GLN A N 1
ATOM 2853 C CA . GLN A 1 363 ? 7.863 -18.140 -3.745 1.00 91.31 363 GLN A CA 1
ATOM 2854 C C . GLN A 1 363 ? 7.108 -19.081 -2.796 1.00 91.31 363 GLN A C 1
ATOM 2856 O O . GLN A 1 363 ? 6.679 -18.649 -1.722 1.00 91.31 363 GLN A O 1
ATOM 2861 N N . LEU A 1 364 ? 6.990 -20.369 -3.133 1.00 91.00 364 LEU A N 1
ATOM 2862 C CA . LEU A 1 364 ? 6.384 -21.375 -2.261 1.00 91.00 364 LEU A CA 1
ATOM 2863 C C . LEU A 1 364 ? 7.204 -21.575 -0.982 1.00 91.00 364 LEU A C 1
ATOM 2865 O O . LEU A 1 364 ? 6.656 -21.506 0.121 1.00 91.00 364 LEU A O 1
ATOM 2869 N N . ILE A 1 365 ? 8.520 -21.765 -1.104 1.00 91.25 365 ILE A N 1
ATOM 2870 C CA . ILE A 1 365 ? 9.401 -21.908 0.057 1.00 91.25 365 ILE A CA 1
ATOM 2871 C C . ILE A 1 365 ? 9.376 -20.628 0.897 1.00 91.25 365 ILE A C 1
ATOM 2873 O O . ILE A 1 365 ? 9.328 -20.705 2.128 1.00 91.25 365 ILE A O 1
ATOM 2877 N N . ARG A 1 366 ? 9.331 -19.444 0.272 1.00 88.81 366 ARG A N 1
ATOM 2878 C CA . ARG A 1 366 ? 9.169 -18.170 0.982 1.00 88.81 366 ARG A CA 1
ATOM 2879 C C . ARG A 1 366 ? 7.859 -18.126 1.762 1.00 88.81 366 ARG A C 1
ATOM 2881 O O . ARG A 1 366 ? 7.881 -17.738 2.928 1.00 88.81 366 ARG A O 1
ATOM 2888 N N . LEU A 1 367 ? 6.747 -18.559 1.167 1.00 88.56 367 LEU A N 1
ATOM 2889 C CA . LEU A 1 367 ? 5.444 -18.631 1.830 1.00 88.56 367 LEU A CA 1
ATOM 2890 C C . LEU A 1 367 ? 5.479 -19.576 3.043 1.00 88.56 367 LEU A C 1
ATOM 2892 O O . LEU A 1 367 ? 5.045 -19.210 4.135 1.00 88.56 367 LEU A O 1
ATOM 2896 N N . ILE A 1 368 ? 6.058 -20.766 2.887 1.00 89.81 368 ILE A N 1
ATOM 2897 C CA . ILE A 1 368 ? 6.207 -21.747 3.972 1.00 89.81 368 ILE A CA 1
ATOM 2898 C C . ILE A 1 368 ? 7.132 -21.207 5.074 1.00 89.81 368 ILE A C 1
ATOM 2900 O O . ILE A 1 368 ? 6.856 -21.355 6.267 1.00 89.81 368 ILE A O 1
ATOM 2904 N N . SER A 1 369 ? 8.198 -20.503 4.691 1.00 87.94 369 SER A N 1
ATOM 2905 C CA . SER A 1 369 ? 9.198 -19.924 5.597 1.00 87.94 369 SER A CA 1
ATOM 2906 C C . SER A 1 369 ? 8.635 -18.879 6.563 1.00 87.94 369 SER A C 1
ATOM 2908 O O . SER A 1 369 ? 9.259 -18.592 7.593 1.00 87.94 369 SER A O 1
ATOM 2910 N N . ILE A 1 370 ? 7.457 -18.321 6.269 1.00 82.50 370 ILE A N 1
ATOM 2911 C CA . ILE A 1 370 ? 6.734 -17.385 7.141 1.00 82.50 370 ILE A CA 1
ATOM 2912 C C . ILE A 1 370 ? 6.316 -18.051 8.448 1.00 82.50 370 ILE A C 1
ATOM 2914 O O . ILE A 1 370 ? 6.252 -17.373 9.480 1.00 82.50 370 ILE A O 1
ATOM 2918 N N . LEU A 1 371 ? 6.017 -19.351 8.404 1.00 83.62 371 LEU A N 1
ATOM 2919 C CA . LEU A 1 371 ? 5.522 -20.084 9.555 1.00 83.62 371 LEU A CA 1
ATOM 2920 C C . LEU A 1 371 ? 6.572 -20.091 10.684 1.00 83.62 371 LEU A C 1
ATOM 2922 O O . LEU A 1 371 ? 7.786 -20.139 10.428 1.00 83.62 371 LEU A O 1
ATOM 2926 N N . PRO A 1 372 ? 6.132 -20.014 11.954 1.00 79.50 372 PRO A N 1
ATOM 2927 C CA . PRO A 1 372 ? 7.036 -20.135 13.088 1.00 79.50 372 PRO A CA 1
ATOM 2928 C C . PRO A 1 372 ? 7.687 -21.522 13.102 1.00 79.50 372 PRO A C 1
ATOM 2930 O O . PRO A 1 372 ? 7.049 -22.525 12.784 1.00 79.50 372 PRO A O 1
ATOM 2933 N N . ASN A 1 373 ? 8.959 -21.590 13.498 1.00 80.00 373 ASN A N 1
ATOM 2934 C CA . ASN A 1 373 ? 9.633 -22.874 13.684 1.00 80.00 373 ASN A CA 1
ATOM 2935 C C . ASN A 1 373 ? 8.905 -23.683 14.783 1.00 80.00 373 ASN A C 1
ATOM 2937 O O . ASN A 1 373 ? 8.455 -23.077 15.758 1.00 80.00 373 ASN A O 1
ATOM 2941 N N . PRO A 1 374 ? 8.778 -25.018 14.649 1.00 87.50 374 PRO A N 1
ATOM 2942 C CA . PRO A 1 374 ? 9.410 -25.890 13.650 1.00 87.50 374 PRO A CA 1
ATOM 2943 C C . PRO A 1 374 ? 8.575 -26.140 12.378 1.00 87.50 374 PRO A C 1
ATOM 2945 O O . PRO A 1 374 ? 8.958 -26.977 11.568 1.00 87.50 374 PRO A O 1
ATOM 2948 N N . LEU A 1 375 ? 7.451 -25.437 12.176 1.00 89.19 375 LEU A N 1
ATOM 2949 C CA . LEU A 1 375 ? 6.495 -25.751 11.104 1.00 89.19 375 LEU A CA 1
ATOM 2950 C C . LEU A 1 375 ? 7.099 -25.795 9.687 1.00 89.19 375 LEU A C 1
ATOM 2952 O O . LEU A 1 375 ? 6.743 -26.724 8.970 1.00 89.19 375 LEU A O 1
ATOM 2956 N N . PRO A 1 376 ? 8.020 -24.898 9.265 1.00 90.19 376 PRO A N 1
ATOM 2957 C CA . PRO A 1 376 ? 8.642 -25.001 7.941 1.00 90.19 376 PRO A CA 1
ATOM 2958 C C . PRO A 1 376 ? 9.351 -26.342 7.698 1.00 90.19 376 PRO A C 1
ATOM 2960 O O . PRO A 1 376 ? 9.261 -26.892 6.603 1.00 90.19 376 PRO A O 1
ATOM 2963 N N . GLY A 1 377 ? 9.974 -26.913 8.735 1.00 91.31 377 GLY A N 1
ATOM 2964 C CA . GLY A 1 377 ? 10.664 -28.200 8.644 1.00 91.31 377 GLY A CA 1
ATOM 2965 C C . GLY A 1 377 ? 9.719 -29.375 8.381 1.00 91.31 377 GLY A C 1
ATOM 2966 O O . GLY A 1 377 ? 10.123 -30.344 7.748 1.00 91.31 377 GLY A O 1
ATOM 2967 N N . LEU A 1 378 ? 8.441 -29.272 8.777 1.00 93.56 378 LEU A N 1
ATOM 2968 C CA . LEU A 1 378 ? 7.420 -30.278 8.445 1.00 93.56 378 LEU A CA 1
ATOM 2969 C C . LEU A 1 378 ? 7.102 -30.316 6.943 1.00 93.56 378 LEU A C 1
ATOM 2971 O O . LEU A 1 378 ? 6.644 -31.337 6.443 1.00 93.56 378 LEU A O 1
ATOM 2975 N N . PHE A 1 379 ? 7.358 -29.216 6.233 1.00 93.31 379 PHE A N 1
ATOM 2976 C CA . PHE A 1 379 ? 7.201 -29.102 4.783 1.00 93.31 379 PHE A CA 1
ATOM 2977 C C . PHE A 1 379 ? 8.530 -29.288 4.034 1.00 93.31 379 PHE A C 1
ATOM 2979 O O . PHE A 1 379 ? 8.611 -28.978 2.850 1.00 93.31 379 PHE A O 1
ATOM 2986 N N . GLY A 1 380 ? 9.577 -29.763 4.717 1.00 93.19 380 GLY A N 1
ATOM 2987 C CA . GLY A 1 380 ? 10.891 -30.000 4.119 1.00 93.19 380 GLY A CA 1
ATOM 2988 C C . GLY A 1 380 ? 11.733 -28.743 3.892 1.00 93.19 380 GLY A C 1
ATOM 2989 O O . GLY A 1 380 ? 12.774 -28.841 3.254 1.00 93.19 380 GLY A O 1
ATOM 2990 N N . VAL A 1 381 ? 11.323 -27.580 4.414 1.00 92.94 381 VAL A N 1
ATOM 2991 C CA . VAL A 1 381 ? 12.118 -26.347 4.321 1.00 92.94 381 VAL A CA 1
ATOM 2992 C C . VAL A 1 381 ? 13.160 -26.328 5.432 1.00 92.94 381 VAL A C 1
ATOM 2994 O O . VAL A 1 381 ? 12.812 -26.242 6.617 1.00 92.94 381 VAL A O 1
ATOM 2997 N N . THR A 1 382 ? 14.438 -26.390 5.058 1.00 92.31 382 THR A N 1
ATOM 2998 C CA . THR A 1 382 ? 15.545 -26.358 6.023 1.00 92.31 382 THR A CA 1
ATOM 2999 C C . THR A 1 382 ? 15.808 -24.932 6.536 1.00 92.31 382 THR A C 1
ATOM 3001 O O . THR A 1 382 ? 15.418 -23.949 5.892 1.00 92.31 382 THR A O 1
ATOM 3004 N N . PRO A 1 383 ? 16.448 -24.767 7.712 1.00 86.06 383 PRO A N 1
ATOM 3005 C CA . PRO A 1 383 ? 16.864 -23.453 8.200 1.00 86.06 383 PRO A CA 1
ATOM 3006 C C . PRO A 1 383 ? 17.744 -22.687 7.204 1.00 86.06 383 PRO A C 1
ATOM 3008 O O . PRO A 1 383 ? 17.567 -21.479 7.069 1.00 86.06 383 PRO A O 1
ATOM 3011 N N . GLU A 1 384 ? 18.622 -23.387 6.483 1.00 87.12 384 GLU A N 1
ATOM 3012 C CA . GLU A 1 384 ? 19.534 -22.813 5.488 1.00 87.12 384 GLU A CA 1
ATOM 3013 C C . GLU A 1 384 ? 18.758 -22.260 4.288 1.00 87.12 384 GLU A C 1
ATOM 3015 O O . GLU A 1 384 ? 18.916 -21.091 3.946 1.00 87.12 384 GLU A O 1
ATOM 3020 N N . GLN A 1 385 ? 17.825 -23.040 3.726 1.00 86.75 385 GLN A N 1
ATOM 3021 C CA . GLN A 1 385 ? 16.951 -22.586 2.632 1.00 86.75 385 GLN A CA 1
ATOM 3022 C C . GLN A 1 385 ? 16.113 -21.373 3.043 1.00 86.75 385 GLN A C 1
ATOM 3024 O O . GLN A 1 385 ? 15.916 -20.425 2.282 1.00 86.75 385 GLN A O 1
ATOM 3029 N N . LYS A 1 386 ? 15.609 -21.388 4.281 1.00 84.69 386 LYS A N 1
ATOM 3030 C CA . LYS A 1 386 ? 14.867 -20.262 4.844 1.00 84.69 386 LYS A CA 1
ATOM 3031 C C . LYS A 1 386 ? 15.744 -19.021 4.971 1.00 84.69 386 LYS A C 1
ATOM 3033 O O . LYS A 1 386 ? 15.234 -17.915 4.805 1.00 84.69 386 LYS A O 1
ATOM 3038 N N . GLU A 1 387 ? 17.013 -19.159 5.324 1.00 83.38 387 GLU A N 1
ATOM 3039 C CA . GLU A 1 387 ? 17.929 -18.027 5.422 1.00 83.38 387 GLU A CA 1
ATOM 3040 C C . GLU A 1 387 ? 18.250 -17.457 4.039 1.00 83.38 387 GLU A C 1
ATOM 3042 O O . GLU A 1 387 ? 18.009 -16.270 3.822 1.00 83.38 387 GLU A O 1
ATOM 3047 N N . GLU A 1 388 ? 18.647 -18.311 3.098 1.00 84.75 388 GLU A N 1
ATOM 3048 C CA . GLU A 1 388 ? 18.956 -17.964 1.706 1.00 84.75 388 GLU A CA 1
ATOM 3049 C C . GLU A 1 388 ? 17.804 -17.200 1.036 1.00 84.75 388 GLU A C 1
ATOM 3051 O O . GLU A 1 388 ? 17.962 -16.074 0.563 1.00 84.75 388 GLU A O 1
ATOM 3056 N N . ILE A 1 389 ? 16.585 -17.740 1.098 1.00 83.19 389 ILE A N 1
ATOM 3057 C CA . ILE A 1 389 ? 15.421 -17.128 0.440 1.00 83.19 389 ILE A CA 1
ATOM 3058 C C . ILE A 1 389 ? 15.015 -15.800 1.081 1.00 83.19 389 ILE A C 1
ATOM 3060 O O . ILE A 1 389 ? 14.357 -14.979 0.440 1.00 83.19 389 ILE A O 1
ATOM 3064 N N . ASN A 1 390 ? 15.384 -15.554 2.339 1.00 79.06 390 ASN A N 1
ATOM 3065 C CA . ASN A 1 390 ? 15.115 -14.282 3.009 1.00 79.06 390 ASN A CA 1
ATOM 3066 C C . ASN A 1 390 ? 16.218 -13.230 2.790 1.00 79.06 390 ASN A C 1
ATOM 3068 O O . ASN A 1 390 ? 16.002 -12.074 3.167 1.00 79.06 390 ASN A O 1
ATOM 3072 N N . GLN A 1 391 ? 17.365 -13.590 2.203 1.00 79.69 391 GLN A N 1
ATOM 3073 C CA . GLN A 1 391 ? 18.443 -12.644 1.880 1.00 79.69 391 GLN A CA 1
ATOM 3074 C C . GLN A 1 391 ? 18.101 -11.790 0.651 1.00 79.69 391 GLN A C 1
ATOM 3076 O O . GLN A 1 391 ? 18.315 -10.574 0.667 1.00 79.69 391 GLN A O 1
ATOM 3081 N N . PHE A 1 392 ? 17.481 -12.399 -0.361 1.00 80.69 392 PHE A N 1
ATOM 3082 C CA . PHE A 1 392 ? 17.099 -11.749 -1.617 1.00 80.69 392 PHE A CA 1
ATOM 3083 C C . PHE A 1 392 ? 15.636 -11.304 -1.605 1.00 80.69 392 PHE A C 1
ATOM 3085 O O . PHE A 1 392 ? 14.804 -11.895 -0.929 1.00 80.69 392 PHE A O 1
ATOM 3092 N N . SER A 1 393 ? 15.270 -10.258 -2.337 1.00 83.06 393 SER A N 1
ATOM 3093 C CA . SER A 1 393 ? 13.867 -9.979 -2.672 1.00 83.06 393 SER A CA 1
ATOM 3094 C C . SER A 1 393 ? 13.421 -10.818 -3.874 1.00 83.06 393 SER A C 1
ATOM 3096 O O . SER A 1 393 ? 14.251 -11.302 -4.642 1.00 83.06 393 SER A O 1
ATOM 3098 N N . SER A 1 394 ? 12.110 -10.962 -4.090 1.00 85.31 394 SER A N 1
ATOM 3099 C CA . SER A 1 394 ? 11.619 -11.642 -5.296 1.00 85.31 394 SER A CA 1
ATOM 3100 C C . SER A 1 394 ? 12.054 -10.920 -6.579 1.00 85.31 394 SER A C 1
ATOM 3102 O O . SER A 1 394 ? 12.351 -11.568 -7.577 1.00 85.31 394 SER A O 1
ATOM 3104 N N . ALA A 1 395 ? 12.178 -9.588 -6.531 1.00 87.81 395 ALA A N 1
ATOM 3105 C CA . ALA A 1 395 ? 12.690 -8.795 -7.642 1.00 87.81 395 ALA A CA 1
ATOM 3106 C C . ALA A 1 395 ? 14.196 -9.005 -7.882 1.00 87.81 395 ALA A C 1
ATOM 3108 O O . ALA A 1 395 ? 14.611 -9.029 -9.035 1.00 87.81 395 ALA A O 1
ATOM 3109 N N . ASP A 1 396 ? 15.008 -9.195 -6.831 1.00 87.06 396 ASP A N 1
ATOM 3110 C CA . ASP A 1 396 ? 16.433 -9.539 -6.989 1.00 87.06 396 ASP A CA 1
ATOM 3111 C C . ASP A 1 396 ? 16.590 -10.877 -7.707 1.00 87.06 396 ASP A C 1
ATOM 3113 O O . ASP A 1 396 ? 17.427 -11.000 -8.594 1.00 87.06 396 ASP A O 1
ATOM 3117 N N . TRP A 1 397 ? 15.764 -11.862 -7.343 1.00 87.06 397 TRP A N 1
ATOM 3118 C CA . TRP A 1 397 ? 15.804 -13.181 -7.964 1.00 87.06 397 TRP A CA 1
ATOM 3119 C C . TRP A 1 397 ? 15.434 -13.108 -9.450 1.00 87.06 397 TRP A C 1
ATOM 3121 O O . TRP A 1 397 ? 16.188 -13.568 -10.305 1.00 87.06 397 TRP A O 1
ATOM 3131 N N . LEU A 1 398 ? 14.315 -12.446 -9.766 1.00 88.94 398 LEU A N 1
ATOM 3132 C CA . LEU A 1 398 ? 13.865 -12.259 -11.146 1.00 88.94 398 LEU A CA 1
ATOM 3133 C C . LEU A 1 398 ? 14.899 -11.496 -11.980 1.00 88.94 398 LEU A C 1
ATOM 3135 O O . LEU A 1 398 ? 15.188 -11.875 -13.110 1.00 88.94 398 LEU A O 1
ATOM 3139 N N . PHE A 1 399 ? 15.507 -10.455 -11.416 1.00 87.38 399 PHE A N 1
ATOM 3140 C CA . PHE A 1 399 ? 16.570 -9.722 -12.093 1.00 87.38 399 PHE A CA 1
ATOM 3141 C C . PHE A 1 399 ? 17.824 -10.585 -12.305 1.00 87.38 399 PHE A C 1
ATOM 3143 O O . PHE A 1 399 ? 18.362 -10.615 -13.411 1.00 87.38 399 PHE A O 1
ATOM 3150 N N . GLY A 1 400 ? 18.251 -11.324 -11.277 1.00 85.25 400 GLY A N 1
ATOM 3151 C CA . GLY A 1 400 ? 19.424 -12.197 -11.318 1.00 85.25 400 GLY A CA 1
ATOM 3152 C C . GLY A 1 400 ? 19.313 -13.322 -12.348 1.00 85.25 400 GLY A C 1
ATOM 3153 O O . GLY A 1 400 ? 20.322 -13.668 -12.963 1.00 85.25 400 GLY A O 1
ATOM 3154 N N . SER A 1 401 ? 18.096 -13.823 -12.597 1.00 83.38 401 SER A N 1
ATOM 3155 C CA . SER A 1 401 ? 17.834 -14.836 -13.633 1.00 83.38 401 SER A CA 1
ATOM 3156 C C . SER A 1 401 ? 18.192 -14.356 -15.048 1.00 83.38 401 SER A C 1
ATOM 3158 O O . SER A 1 401 ? 18.623 -15.151 -15.877 1.00 83.38 401 SER A O 1
ATOM 3160 N N . ILE A 1 402 ? 18.108 -13.044 -15.307 1.00 81.81 402 ILE A N 1
ATOM 3161 C CA . ILE A 1 402 ? 18.410 -12.450 -16.618 1.00 81.81 402 ILE A CA 1
ATOM 3162 C C . ILE A 1 402 ? 19.807 -11.824 -16.654 1.00 81.81 402 ILE A C 1
ATOM 3164 O O . ILE A 1 402 ? 20.503 -11.911 -17.664 1.00 81.81 402 ILE A O 1
ATOM 3168 N N . SER A 1 403 ? 20.249 -11.177 -15.570 1.00 76.75 403 SER A N 1
ATOM 3169 C CA . SER A 1 403 ? 21.522 -10.445 -15.557 1.00 76.75 403 SER A CA 1
ATOM 3170 C C . SER A 1 403 ? 22.749 -11.326 -15.325 1.00 76.75 403 SER A C 1
ATOM 3172 O O . SER A 1 403 ? 23.868 -10.817 -15.397 1.00 76.75 403 SER A O 1
ATOM 3174 N N . SER A 1 404 ? 22.576 -12.621 -15.027 1.00 67.56 404 SER A N 1
ATOM 3175 C CA . SER A 1 404 ? 23.632 -13.559 -14.595 1.00 67.56 404 SER A CA 1
ATOM 3176 C C . SER A 1 404 ? 24.408 -13.119 -13.339 1.00 67.56 404 SER A C 1
ATOM 3178 O O . SER A 1 404 ? 25.431 -13.708 -12.992 1.00 67.56 404 SER A O 1
ATOM 3180 N N . SER A 1 405 ? 23.914 -12.098 -12.628 1.00 65.81 405 SER A N 1
ATOM 3181 C CA . SER A 1 405 ? 24.493 -11.584 -11.386 1.00 65.81 405 SER A CA 1
ATOM 3182 C C . SER A 1 405 ? 23.414 -11.363 -10.326 1.00 65.81 405 SER A C 1
ATOM 3184 O O . SER A 1 405 ? 22.631 -10.413 -10.376 1.00 65.81 405 SER A O 1
ATOM 3186 N N . LEU A 1 406 ? 23.395 -12.245 -9.326 1.00 61.06 406 LEU A N 1
ATOM 3187 C CA . LEU A 1 406 ? 22.640 -12.057 -8.087 1.00 61.06 406 LEU A CA 1
ATOM 3188 C C . LEU A 1 406 ? 23.445 -11.138 -7.166 1.00 61.06 406 LEU A C 1
ATOM 3190 O O . LEU A 1 406 ? 24.164 -11.583 -6.278 1.00 61.06 406 LEU A O 1
ATOM 3194 N N . GLU A 1 407 ? 23.366 -9.834 -7.403 1.00 62.62 407 GLU A N 1
ATOM 3195 C CA . GLU A 1 407 ? 23.825 -8.869 -6.406 1.00 62.62 407 GLU A CA 1
ATOM 3196 C C . GLU A 1 407 ? 22.719 -8.647 -5.365 1.00 62.62 407 GLU A C 1
ATOM 3198 O O . GLU A 1 407 ? 21.551 -8.481 -5.722 1.00 62.62 407 GLU A O 1
ATOM 3203 N N . GLU A 1 408 ? 23.078 -8.596 -4.077 1.00 59.44 408 GLU A N 1
ATOM 3204 C CA . GLU A 1 408 ? 22.161 -8.303 -2.963 1.00 59.44 408 GLU A CA 1
ATOM 3205 C C . GLU A 1 408 ? 21.666 -6.842 -2.994 1.00 59.44 408 GLU A C 1
ATOM 3207 O O . GLU A 1 408 ? 22.039 -5.997 -2.177 1.00 59.44 408 GLU A O 1
ATOM 3212 N N . ARG A 1 409 ? 20.817 -6.510 -3.968 1.00 65.75 409 ARG A N 1
ATOM 3213 C CA . ARG A 1 409 ? 20.360 -5.136 -4.221 1.00 65.75 409 ARG A CA 1
ATOM 3214 C C . ARG A 1 409 ? 19.081 -4.779 -3.464 1.00 65.75 409 ARG A C 1
ATOM 3216 O O . ARG A 1 409 ? 18.798 -3.589 -3.303 1.00 65.75 409 ARG A O 1
ATOM 3223 N N . ARG A 1 410 ? 18.340 -5.774 -2.952 1.00 73.69 410 ARG A N 1
ATOM 3224 C CA . ARG A 1 410 ? 17.034 -5.616 -2.283 1.00 73.69 410 ARG A CA 1
ATOM 3225 C C . ARG A 1 410 ? 16.072 -4.784 -3.125 1.00 73.69 410 ARG A C 1
ATOM 3227 O O . ARG A 1 410 ? 15.484 -3.817 -2.628 1.00 73.69 410 ARG A O 1
ATOM 3234 N N . LEU A 1 411 ? 15.960 -5.154 -4.400 1.00 81.62 411 LEU A N 1
ATOM 3235 C CA . LEU A 1 411 ? 15.068 -4.517 -5.361 1.00 81.62 411 LEU A CA 1
ATOM 3236 C C . LEU A 1 411 ? 13.607 -4.570 -4.894 1.00 81.62 411 LEU A C 1
ATOM 3238 O O . LEU A 1 411 ? 13.162 -5.484 -4.198 1.00 81.62 411 LEU A O 1
ATOM 3242 N N . THR A 1 412 ? 12.840 -3.544 -5.253 1.00 82.88 412 THR A N 1
ATOM 3243 C CA . THR A 1 412 ? 11.434 -3.463 -4.850 1.00 82.88 412 THR A CA 1
ATOM 3244 C C . THR A 1 412 ? 10.562 -4.317 -5.779 1.00 82.88 412 THR A C 1
ATOM 3246 O O . THR A 1 412 ? 10.587 -4.128 -6.993 1.00 82.88 412 THR A O 1
ATOM 3249 N N . GLY A 1 413 ? 9.760 -5.224 -5.212 1.00 87.44 413 GLY A N 1
ATOM 3250 C CA . GLY A 1 413 ? 8.804 -6.048 -5.961 1.00 87.44 413 GLY A CA 1
ATOM 3251 C C . GLY A 1 413 ? 7.488 -5.338 -6.299 1.00 87.44 413 GLY A C 1
ATOM 3252 O O . GLY A 1 413 ? 7.230 -4.213 -5.857 1.00 87.44 413 GLY A O 1
ATOM 3253 N N . ASN A 1 414 ? 6.634 -6.014 -7.071 1.00 91.56 414 ASN A N 1
ATOM 3254 C CA . ASN A 1 414 ? 5.258 -5.590 -7.312 1.00 91.56 414 ASN A CA 1
ATOM 3255 C C . ASN A 1 414 ? 4.346 -6.809 -7.499 1.00 91.56 414 ASN A C 1
ATOM 3257 O O . ASN A 1 414 ? 4.599 -7.673 -8.334 1.00 91.56 414 ASN A O 1
ATOM 3261 N N . PHE A 1 415 ? 3.252 -6.851 -6.744 1.00 92.19 415 PHE A N 1
ATOM 3262 C CA . PHE A 1 415 ? 2.355 -7.999 -6.721 1.00 92.19 415 PHE A CA 1
ATOM 3263 C C . PHE A 1 415 ? 1.654 -8.265 -8.065 1.00 92.19 415 PHE A C 1
ATOM 3265 O O . PHE A 1 415 ? 1.302 -9.414 -8.319 1.00 92.19 415 PHE A O 1
ATOM 3272 N N . ILE A 1 416 ? 1.426 -7.253 -8.918 1.00 94.94 416 ILE A N 1
ATOM 3273 C CA . ILE A 1 416 ? 0.754 -7.433 -10.219 1.00 94.94 416 ILE A CA 1
ATOM 3274 C C . ILE A 1 416 ? 1.589 -8.346 -11.131 1.00 94.94 416 ILE A C 1
ATOM 3276 O O . ILE A 1 416 ? 1.114 -9.440 -11.445 1.00 94.94 416 ILE A O 1
ATOM 3280 N N . PRO A 1 417 ? 2.822 -7.967 -11.525 1.00 94.88 417 PRO A N 1
ATOM 3281 C CA . PRO A 1 417 ? 3.667 -8.807 -12.358 1.00 94.88 417 PRO A CA 1
ATOM 3282 C C . PRO A 1 417 ? 4.029 -10.111 -11.655 1.00 94.88 417 PRO A C 1
ATOM 3284 O O . PRO A 1 417 ? 4.027 -11.133 -12.319 1.00 94.88 417 PRO A O 1
ATOM 3287 N N . ASP A 1 418 ? 4.224 -10.137 -10.331 1.00 94.00 418 ASP A N 1
ATOM 3288 C CA . ASP A 1 418 ? 4.453 -11.405 -9.620 1.00 94.00 418 ASP A CA 1
ATOM 3289 C C . ASP A 1 418 ? 3.296 -12.389 -9.799 1.00 94.00 418 ASP A C 1
ATOM 3291 O O . ASP A 1 418 ? 3.513 -13.578 -10.019 1.00 94.00 418 ASP A O 1
ATOM 3295 N N . THR A 1 419 ? 2.055 -11.904 -9.716 1.00 94.94 419 THR A N 1
ATOM 3296 C CA . THR A 1 419 ? 0.882 -12.760 -9.919 1.00 94.94 419 THR A CA 1
ATOM 3297 C C . THR A 1 419 ? 0.813 -13.236 -11.370 1.00 94.94 419 THR A C 1
ATOM 3299 O O . THR A 1 419 ? 0.487 -14.397 -11.602 1.00 94.94 419 THR A O 1
ATOM 3302 N N . ILE A 1 420 ? 1.148 -12.369 -12.334 1.00 96.69 420 ILE A N 1
ATOM 3303 C CA . ILE A 1 420 ? 1.203 -12.712 -13.764 1.00 96.69 420 ILE A CA 1
ATOM 3304 C C . ILE A 1 420 ? 2.294 -13.756 -14.035 1.00 96.69 420 ILE A C 1
ATOM 3306 O O . ILE A 1 420 ? 2.009 -14.751 -14.682 1.00 96.69 420 ILE A O 1
ATOM 3310 N N . ILE A 1 421 ? 3.501 -13.594 -13.495 1.00 95.38 421 ILE A N 1
ATOM 3311 C CA . ILE A 1 421 ? 4.605 -14.550 -13.677 1.00 95.38 421 ILE A CA 1
ATOM 3312 C C . ILE A 1 421 ? 4.226 -15.923 -13.101 1.00 95.38 421 ILE A C 1
ATOM 3314 O O . ILE A 1 421 ? 4.478 -16.950 -13.722 1.00 95.38 421 ILE A O 1
ATOM 3318 N N . LEU A 1 422 ? 3.606 -15.959 -11.916 1.00 94.44 422 LEU A N 1
ATOM 3319 C CA . LEU A 1 422 ? 3.304 -17.215 -11.222 1.00 94.44 422 LEU A CA 1
ATOM 3320 C C . LEU A 1 422 ? 2.102 -17.975 -11.793 1.00 94.44 422 LEU A C 1
ATOM 3322 O O . LEU A 1 422 ? 2.068 -19.202 -11.715 1.00 94.44 422 LEU A O 1
ATOM 3326 N N . TYR A 1 423 ? 1.091 -17.263 -12.293 1.00 95.56 423 TYR A N 1
ATOM 3327 C CA . TYR A 1 423 ? -0.206 -17.859 -12.639 1.00 95.56 423 TYR A CA 1
ATOM 3328 C C . TYR A 1 423 ? -0.668 -17.564 -14.066 1.00 95.56 423 TYR A C 1
ATOM 3330 O O . TYR A 1 423 ? -1.703 -18.093 -14.477 1.00 95.56 423 TYR A O 1
ATOM 3338 N N . ASP A 1 424 ? 0.066 -16.736 -14.807 1.00 94.81 424 ASP A N 1
ATOM 3339 C CA . ASP A 1 424 ? -0.197 -16.358 -16.195 1.00 94.81 424 ASP A CA 1
ATOM 3340 C C . ASP A 1 424 ? -1.677 -15.987 -16.416 1.00 94.81 424 ASP A C 1
ATOM 3342 O O . ASP A 1 424 ? -2.212 -15.100 -15.741 1.00 94.81 424 ASP A O 1
ATOM 3346 N N . PHE A 1 425 ? -2.387 -16.710 -17.283 1.00 95.25 425 PHE A N 1
ATOM 3347 C CA . PHE A 1 425 ? -3.805 -16.500 -17.566 1.00 95.25 425 PHE A CA 1
ATOM 3348 C C . PHE A 1 425 ? -4.706 -16.562 -16.319 1.00 95.25 425 PHE A C 1
ATOM 3350 O O . PHE A 1 425 ? -5.742 -15.895 -16.258 1.00 95.25 425 PHE A O 1
ATOM 3357 N N . PHE A 1 426 ? -4.328 -17.336 -15.297 1.00 97.12 426 PHE A N 1
ATOM 3358 C CA . PHE A 1 426 ? -5.096 -17.458 -14.057 1.00 97.12 426 PHE A CA 1
ATOM 3359 C C . PHE A 1 426 ? -4.842 -16.319 -13.060 1.00 97.12 426 PHE A C 1
ATOM 3361 O O . PHE A 1 426 ? -5.570 -16.216 -12.066 1.00 97.12 426 PHE A O 1
ATOM 3368 N N . ALA A 1 427 ? -3.871 -15.435 -13.317 1.00 96.56 427 ALA A N 1
ATOM 3369 C CA . ALA A 1 427 ? -3.485 -14.361 -12.404 1.00 96.56 427 ALA A CA 1
ATOM 3370 C C . ALA A 1 427 ? -4.665 -13.481 -11.937 1.00 96.56 427 ALA A C 1
ATOM 3372 O O . ALA A 1 427 ? -4.804 -13.284 -10.723 1.00 96.56 427 ALA A O 1
ATOM 3373 N N . PRO A 1 428 ? -5.584 -13.031 -12.819 1.00 96.50 428 PRO A N 1
ATOM 3374 C CA . PRO A 1 428 ? -6.801 -12.331 -12.416 1.00 96.50 428 PRO A CA 1
ATOM 3375 C C . PRO A 1 428 ? -7.644 -13.038 -11.353 1.00 96.50 428 PRO A C 1
ATOM 3377 O O . PRO A 1 428 ? -8.133 -12.400 -10.422 1.00 96.50 428 PRO A O 1
ATOM 3380 N N . PHE A 1 429 ? -7.826 -14.353 -11.479 1.00 97.38 429 PHE A N 1
ATOM 3381 C CA . PHE A 1 429 ? -8.698 -15.131 -10.598 1.00 97.38 429 PHE A CA 1
ATOM 3382 C C . PHE A 1 429 ? -8.061 -15.346 -9.226 1.00 97.38 429 PHE A C 1
ATOM 3384 O O . PHE A 1 429 ? -8.736 -15.206 -8.203 1.00 97.38 429 PHE A O 1
ATOM 3391 N N . ILE A 1 430 ? -6.756 -15.628 -9.198 1.00 95.75 430 ILE A N 1
ATOM 3392 C CA . ILE A 1 430 ? -5.991 -15.756 -7.952 1.00 95.75 430 ILE A CA 1
ATOM 3393 C C . ILE A 1 430 ? -5.982 -14.426 -7.200 1.00 95.75 430 ILE A C 1
ATOM 3395 O O . ILE A 1 430 ? -6.276 -14.384 -6.002 1.00 95.75 430 ILE A O 1
ATOM 3399 N N . TYR A 1 431 ? -5.737 -13.326 -7.913 1.00 94.81 431 TYR A N 1
ATOM 3400 C CA . TYR A 1 431 ? -5.808 -11.994 -7.331 1.00 94.81 431 TYR A CA 1
ATOM 3401 C C . TYR A 1 431 ? -7.211 -11.677 -6.799 1.00 94.81 431 TYR A C 1
ATOM 3403 O O . TYR A 1 431 ? -7.352 -11.204 -5.670 1.00 94.81 431 TYR A O 1
ATOM 3411 N N . ALA A 1 432 ? -8.262 -12.002 -7.558 1.00 96.94 432 ALA A N 1
ATOM 3412 C CA . ALA A 1 432 ? -9.640 -11.795 -7.130 1.00 96.94 432 ALA A CA 1
ATOM 3413 C C . ALA A 1 432 ? -9.948 -12.513 -5.807 1.00 96.94 432 ALA A C 1
ATOM 3415 O O . ALA A 1 432 ? -10.523 -11.898 -4.903 1.00 96.94 432 ALA A O 1
ATOM 3416 N N . LEU A 1 433 ? -9.538 -13.781 -5.680 1.00 95.88 433 LEU A N 1
ATOM 3417 C CA . LEU A 1 433 ? -9.705 -14.587 -4.469 1.00 95.88 433 LEU A CA 1
ATOM 3418 C C . LEU A 1 433 ? -8.958 -13.979 -3.277 1.00 95.88 433 LEU A C 1
ATOM 3420 O O . LEU A 1 433 ? -9.523 -13.851 -2.189 1.00 95.88 433 LEU A O 1
ATOM 3424 N N . LEU A 1 434 ? -7.712 -13.557 -3.489 1.00 93.19 434 LEU A N 1
ATOM 3425 C CA . LEU A 1 434 ? -6.906 -12.927 -2.450 1.00 93.19 434 LEU A CA 1
ATOM 3426 C C . LEU A 1 434 ? -7.543 -11.621 -1.960 1.00 93.19 434 LEU A C 1
ATOM 3428 O O . LEU A 1 434 ? -7.657 -11.408 -0.753 1.00 93.19 434 LEU A O 1
ATOM 3432 N N . MET A 1 435 ? -8.055 -10.790 -2.872 1.00 94.38 435 MET A N 1
ATOM 3433 C CA . MET A 1 435 ? -8.761 -9.557 -2.514 1.00 94.38 435 MET A CA 1
ATOM 3434 C C . MET A 1 435 ? -10.034 -9.824 -1.699 1.00 94.38 435 MET A C 1
ATOM 3436 O O . MET A 1 435 ? -10.302 -9.096 -0.744 1.00 94.38 435 MET A O 1
ATOM 3440 N N . LEU A 1 436 ? -10.794 -10.888 -1.995 1.00 95.88 436 LEU A N 1
ATOM 3441 C CA . LEU A 1 436 ? -11.962 -11.274 -1.186 1.00 95.88 436 LEU A CA 1
ATOM 3442 C C . LEU A 1 436 ? -11.574 -11.610 0.262 1.00 95.88 436 LEU A C 1
ATOM 3444 O O . LEU A 1 436 ? -12.254 -11.182 1.203 1.00 95.88 436 LEU A O 1
ATOM 3448 N N . ILE A 1 437 ? -10.471 -12.340 0.449 1.00 93.50 437 ILE A N 1
ATOM 3449 C CA . ILE A 1 437 ? -9.935 -12.677 1.775 1.00 93.50 437 ILE A CA 1
ATOM 3450 C C . ILE A 1 437 ? -9.487 -11.401 2.497 1.00 93.50 437 ILE A C 1
ATOM 3452 O O . ILE A 1 437 ? -9.902 -11.156 3.633 1.00 93.50 437 ILE A O 1
ATOM 3456 N N . ILE A 1 438 ? -8.700 -10.556 1.823 1.00 92.19 438 ILE A N 1
ATOM 3457 C CA . ILE A 1 438 ? -8.179 -9.297 2.369 1.00 92.19 438 ILE A CA 1
ATOM 3458 C C . ILE A 1 438 ? -9.317 -8.380 2.813 1.00 92.19 438 ILE A C 1
ATOM 3460 O O . ILE A 1 438 ? -9.285 -7.877 3.938 1.00 92.19 438 ILE A O 1
ATOM 3464 N N . PHE A 1 439 ? -10.343 -8.183 1.982 1.00 94.31 439 PHE A N 1
ATOM 3465 C CA . PHE A 1 439 ? -11.485 -7.335 2.326 1.00 94.31 439 PHE A CA 1
ATOM 3466 C C . PHE A 1 439 ? -12.253 -7.868 3.534 1.00 94.31 439 PHE A C 1
ATOM 3468 O O . PHE A 1 439 ? -12.556 -7.100 4.449 1.00 94.31 439 PHE A O 1
ATOM 3475 N N . THR A 1 440 ? -12.496 -9.180 3.579 1.00 94.25 440 THR A N 1
ATOM 3476 C CA . THR A 1 440 ? -13.223 -9.824 4.681 1.00 94.25 440 THR A CA 1
ATOM 3477 C C . THR A 1 440 ? -12.483 -9.680 6.011 1.00 94.25 440 THR A C 1
ATOM 3479 O O . THR A 1 440 ? -13.090 -9.302 7.015 1.00 94.25 440 THR A O 1
ATOM 3482 N N . ILE A 1 441 ? -11.170 -9.936 6.025 1.00 91.75 441 ILE A N 1
ATOM 3483 C CA . ILE A 1 441 ? -10.338 -9.804 7.230 1.00 91.75 441 ILE A CA 1
ATOM 3484 C C . ILE A 1 441 ? -10.217 -8.332 7.637 1.00 91.75 441 ILE A C 1
ATOM 3486 O O . ILE A 1 441 ? -10.397 -7.996 8.807 1.00 91.75 441 ILE A O 1
ATOM 3490 N N . SER A 1 442 ? -9.956 -7.436 6.684 1.00 91.19 442 SER A N 1
ATOM 3491 C CA . SER A 1 442 ? -9.735 -6.013 6.964 1.00 91.19 442 SER A CA 1
ATOM 3492 C C . SER A 1 442 ? -10.970 -5.358 7.579 1.00 91.19 442 SER A C 1
ATOM 3494 O O . SER A 1 442 ? -10.871 -4.668 8.593 1.00 91.19 442 SER A O 1
ATOM 3496 N N . ASP A 1 443 ? -12.160 -5.611 7.037 1.00 92.62 443 ASP A N 1
ATOM 3497 C CA . ASP A 1 443 ? -13.416 -5.068 7.571 1.00 92.62 443 ASP A CA 1
ATOM 3498 C C . ASP A 1 443 ? -13.928 -5.784 8.828 1.00 92.62 443 ASP A C 1
ATOM 3500 O O . ASP A 1 443 ? -14.984 -5.418 9.361 1.00 92.62 443 ASP A O 1
ATOM 3504 N N . ALA A 1 444 ? -13.198 -6.777 9.340 1.00 91.75 444 ALA A N 1
ATOM 3505 C CA . ALA A 1 444 ? -13.451 -7.310 10.670 1.00 91.75 444 ALA A CA 1
ATOM 3506 C C . ALA A 1 444 ? -12.946 -6.361 11.780 1.00 91.75 444 ALA A C 1
ATOM 3508 O O . ALA A 1 444 ? -13.483 -6.348 12.891 1.00 91.75 444 ALA A O 1
ATOM 3509 N N . PHE A 1 445 ? -11.972 -5.495 11.470 1.00 90.44 445 PHE A N 1
ATOM 3510 C CA . PHE A 1 445 ? -11.378 -4.523 12.398 1.00 90.44 445 PHE A CA 1
ATOM 3511 C C . PHE A 1 445 ? -12.124 -3.185 12.422 1.00 90.44 445 PHE A C 1
ATOM 3513 O O . PHE A 1 445 ? -11.535 -2.114 12.224 1.00 90.44 445 PHE A O 1
ATOM 3520 N N . VAL A 1 446 ? -13.430 -3.232 12.680 1.00 90.62 446 VAL A N 1
ATOM 3521 C CA . VAL A 1 446 ? -14.311 -2.058 12.658 1.00 90.62 446 VAL A CA 1
ATOM 3522 C C . VAL A 1 446 ? -15.065 -1.855 13.973 1.00 90.62 446 VAL A C 1
ATOM 3524 O O . VAL A 1 446 ? -15.342 -2.799 14.711 1.00 90.62 446 VAL A O 1
ATOM 3527 N N . ILE A 1 447 ? -15.420 -0.606 14.271 1.00 85.50 447 ILE A N 1
ATOM 3528 C CA . ILE A 1 447 ? -16.133 -0.191 15.485 1.00 85.50 447 ILE A CA 1
ATOM 3529 C C . ILE A 1 447 ? -17.449 0.477 15.081 1.00 85.50 447 ILE A C 1
ATOM 3531 O O . ILE A 1 447 ? -17.429 1.344 14.207 1.00 85.50 447 ILE A O 1
ATOM 3535 N N . PRO A 1 448 ? -18.587 0.141 15.715 1.00 83.19 448 PRO A N 1
ATOM 3536 C CA . PRO A 1 448 ? -19.842 0.833 15.451 1.00 83.19 448 PRO A CA 1
ATOM 3537 C C . PRO A 1 448 ? -19.742 2.320 15.830 1.00 83.19 448 PRO A C 1
ATOM 3539 O O . PRO A 1 448 ? -19.242 2.678 16.901 1.00 83.19 448 PRO A O 1
ATOM 3542 N N . LEU A 1 449 ? -20.234 3.193 14.951 1.00 77.69 449 LEU A N 1
ATOM 3543 C CA . LEU A 1 449 ? -20.239 4.648 15.122 1.00 77.69 449 LEU A CA 1
ATOM 3544 C C . LEU A 1 449 ? -21.435 5.170 15.925 1.00 77.69 449 LEU A C 1
ATOM 3546 O O . LEU A 1 449 ? -21.534 6.369 16.134 1.00 77.69 449 LEU A O 1
ATOM 3550 N N . GLY A 1 450 ? -22.317 4.313 16.433 1.00 71.50 450 GLY A N 1
ATOM 3551 C CA . GLY A 1 450 ? -23.472 4.731 17.224 1.00 71.50 450 GLY A CA 1
ATOM 3552 C C . GLY A 1 450 ? -24.323 3.545 17.665 1.00 71.50 450 GLY A C 1
ATOM 3553 O O . GLY A 1 450 ? -23.836 2.418 17.736 1.00 71.50 450 GLY A O 1
ATOM 3554 N N . ARG A 1 451 ? -25.605 3.801 17.958 1.00 62.84 451 ARG A N 1
ATOM 3555 C CA . ARG A 1 451 ? -26.586 2.742 18.268 1.00 62.84 451 ARG A CA 1
ATOM 3556 C C . ARG A 1 451 ? -27.08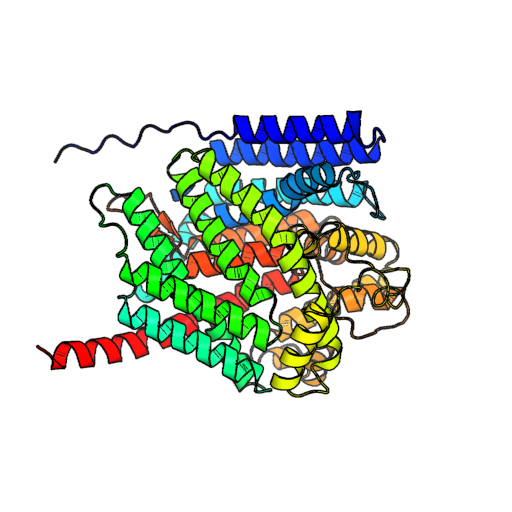8 2.004 17.023 1.00 62.84 451 ARG A C 1
ATOM 3558 O O . ARG A 1 451 ? -27.618 0.909 17.158 1.00 62.84 451 ARG A O 1
ATOM 3565 N N . SER A 1 452 ? -26.943 2.588 15.831 1.00 63.84 452 SER A N 1
ATOM 3566 C CA . SER A 1 452 ? -27.294 1.912 14.581 1.00 63.84 452 SER A CA 1
ATOM 3567 C C . SER A 1 452 ? -26.250 0.850 14.246 1.00 63.84 452 SER A C 1
ATOM 3569 O O . SER A 1 452 ? -25.060 1.164 14.184 1.00 63.84 452 SER A O 1
ATOM 3571 N N . ASN A 1 453 ? -26.694 -0.371 13.957 1.00 64.12 453 ASN A N 1
ATOM 3572 C CA . ASN A 1 453 ? -25.812 -1.492 13.625 1.00 64.12 453 ASN A CA 1
ATOM 3573 C C . ASN A 1 453 ? -25.144 -1.388 12.239 1.00 64.12 453 ASN A C 1
ATOM 3575 O O . ASN A 1 453 ? -24.299 -2.221 11.933 1.00 64.12 453 ASN A O 1
ATOM 3579 N N . ASP A 1 454 ? -25.467 -0.370 11.434 1.00 70.44 454 ASP A N 1
ATOM 3580 C CA . ASP A 1 454 ? -25.049 -0.297 10.024 1.00 70.44 454 ASP A CA 1
ATOM 3581 C C . ASP A 1 454 ? -23.933 0.722 9.740 1.00 70.44 454 ASP A C 1
ATOM 3583 O O . ASP A 1 454 ? -23.444 0.814 8.613 1.00 70.44 454 ASP A O 1
ATOM 3587 N N . LEU A 1 455 ? -23.531 1.514 10.740 1.00 80.75 455 LEU A N 1
ATOM 3588 C CA . LEU A 1 455 ? -22.488 2.530 10.594 1.00 80.75 455 LEU A CA 1
ATOM 3589 C C . LEU A 1 455 ? -21.245 2.108 11.363 1.00 80.75 455 LEU A C 1
ATOM 3591 O O . LEU A 1 455 ? -21.264 2.054 12.594 1.00 80.75 455 LEU A O 1
ATOM 3595 N N . PHE A 1 456 ? -20.153 1.873 10.644 1.00 85.44 456 PHE A N 1
ATOM 3596 C CA . PHE A 1 456 ? -18.874 1.501 11.226 1.00 85.44 456 PHE A CA 1
ATOM 3597 C C . PHE A 1 456 ? -17.777 2.500 10.871 1.00 85.44 456 PHE A C 1
ATOM 3599 O O . PHE A 1 456 ? -17.778 3.106 9.805 1.00 85.44 456 PHE A O 1
ATOM 3606 N N . ALA A 1 457 ? -16.810 2.639 11.769 1.00 85.94 457 ALA A N 1
ATOM 3607 C CA . ALA A 1 457 ? -15.522 3.260 11.504 1.00 85.94 457 ALA A CA 1
ATOM 3608 C C . ALA A 1 457 ? -14.411 2.216 11.618 1.00 85.94 457 ALA A C 1
ATOM 3610 O O . ALA A 1 457 ? -14.569 1.239 12.356 1.00 85.94 457 ALA A O 1
ATOM 3611 N N . PRO A 1 458 ? -13.265 2.434 10.960 1.00 88.31 458 PRO A N 1
ATOM 3612 C CA . PRO A 1 458 ? -12.051 1.690 11.255 1.00 88.31 458 PRO A CA 1
ATOM 3613 C C . PRO A 1 458 ? -11.741 1.723 12.758 1.00 88.31 458 PRO A C 1
ATOM 3615 O O . PRO A 1 458 ? -11.748 2.789 13.377 1.00 88.31 458 PRO A O 1
ATOM 3618 N N . SER A 1 459 ? -11.457 0.571 13.365 1.00 88.69 459 SER A N 1
ATOM 3619 C CA . SER A 1 459 ? -10.802 0.553 14.681 1.00 88.69 459 SER A CA 1
ATOM 3620 C C . SER A 1 459 ? -9.390 1.149 14.569 1.00 88.69 459 SER A C 1
ATOM 3622 O O . SER A 1 459 ? -8.856 1.192 13.462 1.00 88.69 459 SER A O 1
ATOM 3624 N N . PRO A 1 460 ? -8.729 1.573 15.665 1.00 86.50 460 PRO A N 1
ATOM 3625 C CA . PRO A 1 460 ? -7.358 2.077 15.572 1.00 86.50 460 PRO A CA 1
ATOM 3626 C C . PRO A 1 460 ? -6.418 1.051 14.925 1.00 86.50 460 PRO A C 1
ATOM 3628 O O . PRO A 1 460 ? -5.632 1.396 14.050 1.00 86.50 460 PRO A O 1
ATOM 3631 N N . LEU A 1 461 ? -6.578 -0.226 15.283 1.00 87.25 461 LEU A N 1
ATOM 3632 C CA . LEU A 1 461 ? -5.854 -1.340 14.681 1.00 87.25 461 LEU A CA 1
ATOM 3633 C C . LEU A 1 461 ? -6.236 -1.543 13.200 1.00 87.25 461 LEU A C 1
ATOM 3635 O O . LEU A 1 461 ? -5.365 -1.723 12.356 1.00 87.25 461 LEU A O 1
ATOM 3639 N N . GLY A 1 462 ? -7.520 -1.411 12.861 1.00 88.38 462 GLY A N 1
ATOM 3640 C CA . GLY A 1 462 ? -8.008 -1.430 11.479 1.00 88.38 462 GLY A CA 1
ATOM 3641 C C . GLY A 1 462 ? -7.423 -0.313 10.611 1.00 88.38 462 GLY A C 1
ATOM 3642 O O . GLY A 1 462 ? -7.082 -0.561 9.461 1.00 88.38 462 GLY A O 1
ATOM 3643 N N . MET A 1 463 ? -7.221 0.890 11.161 1.00 87.25 463 MET A N 1
ATOM 3644 C CA . MET A 1 463 ? -6.544 1.987 10.454 1.00 87.25 463 MET A CA 1
ATOM 3645 C C . MET A 1 463 ? -5.074 1.665 10.194 1.00 87.25 463 MET A C 1
ATOM 3647 O O . MET A 1 463 ? -4.587 1.923 9.094 1.00 87.25 463 MET A O 1
ATOM 3651 N N . LEU A 1 464 ? -4.375 1.074 11.173 1.00 87.62 464 LEU A N 1
ATOM 3652 C CA . LEU A 1 464 ? -3.004 0.592 10.976 1.00 87.62 464 LEU A CA 1
ATOM 3653 C C . LEU A 1 464 ? -2.954 -0.428 9.830 1.00 87.62 464 LEU A C 1
ATOM 3655 O O . LEU A 1 464 ? -2.153 -0.254 8.911 1.00 87.62 464 LEU A O 1
ATOM 3659 N N . PHE A 1 465 ? -3.867 -1.404 9.816 1.00 85.44 465 PHE A N 1
ATOM 3660 C CA . PHE A 1 465 ? -3.948 -2.404 8.747 1.00 85.44 465 PHE A CA 1
ATOM 3661 C C . PHE A 1 465 ? -4.298 -1.819 7.383 1.00 85.44 465 PHE A C 1
ATOM 3663 O O . PHE A 1 465 ? -3.679 -2.190 6.386 1.00 85.44 465 PHE A O 1
ATOM 3670 N N . ALA A 1 466 ? -5.242 -0.879 7.323 1.00 83.38 466 ALA A N 1
ATOM 3671 C CA . ALA A 1 466 ? -5.575 -0.189 6.084 1.00 83.38 466 ALA A CA 1
ATOM 3672 C C . ALA A 1 466 ? -4.354 0.573 5.541 1.00 83.38 466 ALA A C 1
ATOM 3674 O O . ALA A 1 466 ? -4.023 0.435 4.368 1.00 83.38 466 ALA A O 1
ATOM 3675 N N . SER A 1 467 ? -3.621 1.299 6.397 1.00 85.06 467 SER A N 1
ATOM 3676 C CA . SER A 1 467 ? -2.415 2.024 5.968 1.00 85.06 467 SER A CA 1
ATOM 3677 C C . SER A 1 467 ? -1.310 1.104 5.440 1.00 85.06 467 SER A C 1
ATOM 3679 O O . SER A 1 467 ? -0.635 1.441 4.471 1.00 85.06 467 SER A O 1
ATOM 3681 N N . GLN A 1 468 ? -1.140 -0.074 6.040 1.00 84.00 468 GLN A N 1
ATOM 3682 C CA . GLN A 1 468 ? -0.154 -1.056 5.588 1.00 84.00 468 GLN A CA 1
ATOM 3683 C C . GLN A 1 468 ? -0.543 -1.687 4.269 1.00 84.00 468 GLN A C 1
ATOM 3685 O O . GLN A 1 468 ? 0.314 -1.872 3.419 1.00 84.00 468 GLN A O 1
ATOM 3690 N N . ASN A 1 469 ? -1.825 -1.977 4.077 1.00 82.69 469 ASN A N 1
ATOM 3691 C CA . ASN A 1 469 ? -2.323 -2.465 2.804 1.00 82.69 469 ASN A CA 1
ATOM 3692 C C . ASN A 1 469 ? -2.029 -1.486 1.675 1.00 82.69 469 ASN A C 1
ATOM 3694 O O . ASN A 1 469 ? -1.462 -1.888 0.667 1.00 82.69 469 ASN A O 1
ATOM 3698 N N . ILE A 1 470 ? -2.329 -0.199 1.876 1.00 84.19 470 ILE A N 1
ATOM 3699 C CA . ILE A 1 470 ? -2.004 0.855 0.903 1.00 84.19 470 ILE A CA 1
ATOM 3700 C C . ILE A 1 470 ? -0.509 0.813 0.541 1.00 84.19 470 ILE A C 1
ATOM 3702 O O . ILE A 1 470 ? -0.158 0.935 -0.629 1.00 84.19 470 ILE A O 1
ATOM 3706 N N . MET A 1 471 ? 0.364 0.560 1.519 1.00 78.56 471 MET A N 1
ATOM 3707 C CA . MET A 1 471 ? 1.803 0.393 1.288 1.00 78.56 471 MET A CA 1
ATOM 3708 C C . MET A 1 471 ? 2.172 -0.917 0.584 1.00 78.56 471 MET A C 1
ATOM 3710 O O . MET A 1 471 ? 3.033 -0.908 -0.289 1.00 78.56 471 MET A O 1
ATOM 3714 N N . PHE A 1 472 ? 1.539 -2.042 0.921 1.00 80.12 472 PHE A N 1
ATOM 3715 C CA . PHE A 1 472 ? 1.799 -3.319 0.253 1.00 80.12 472 PHE A CA 1
ATOM 3716 C C . PHE A 1 472 ? 1.425 -3.265 -1.224 1.00 80.12 472 PHE A C 1
ATOM 3718 O O . PHE A 1 472 ? 2.177 -3.769 -2.050 1.00 80.12 472 PHE A O 1
ATOM 3725 N N . PHE A 1 473 ? 0.335 -2.585 -1.579 1.00 76.56 473 PHE A N 1
ATOM 3726 C CA . PHE A 1 473 ? 0.014 -2.342 -2.983 1.00 76.56 473 PHE A CA 1
ATOM 3727 C C . PHE A 1 473 ? 1.089 -1.502 -3.679 1.00 76.56 473 PHE A C 1
ATOM 3729 O O . PHE A 1 473 ? 1.365 -1.726 -4.852 1.00 76.56 473 PHE A O 1
ATOM 3736 N N . ALA A 1 474 ? 1.727 -0.574 -2.964 1.00 73.81 474 ALA A N 1
ATOM 3737 C CA . ALA A 1 474 ? 2.764 0.279 -3.525 1.00 73.81 474 ALA A CA 1
ATOM 3738 C C . ALA A 1 474 ? 4.138 -0.407 -3.674 1.00 73.81 474 ALA A C 1
ATOM 3740 O O . ALA A 1 474 ? 4.953 0.052 -4.465 1.00 73.81 474 ALA A O 1
ATOM 3741 N N . SER A 1 475 ? 4.461 -1.462 -2.923 1.00 67.88 475 SER A N 1
ATOM 3742 C CA . SER A 1 475 ? 5.840 -1.989 -2.944 1.00 67.88 475 SER A CA 1
ATOM 3743 C C . SER A 1 475 ? 6.012 -3.460 -2.566 1.00 67.88 475 SER A C 1
ATOM 3745 O O . SER A 1 475 ? 7.139 -3.895 -2.342 1.00 67.88 475 SER A O 1
ATOM 3747 N N . GLY A 1 476 ? 4.922 -4.204 -2.395 1.00 79.44 476 GLY A N 1
ATOM 3748 C CA . GLY A 1 476 ? 4.947 -5.605 -1.982 1.00 79.44 476 GLY A CA 1
ATOM 3749 C C . GLY A 1 476 ? 4.838 -6.565 -3.160 1.00 79.44 476 GLY A C 1
ATOM 3750 O O . GLY A 1 476 ? 4.182 -6.265 -4.157 1.00 79.44 476 GLY A O 1
ATOM 3751 N N . THR A 1 477 ? 5.449 -7.735 -3.006 1.00 86.12 477 THR A N 1
ATOM 3752 C CA . THR A 1 477 ? 5.221 -8.917 -3.848 1.00 86.12 477 THR A CA 1
ATOM 3753 C C . THR A 1 477 ? 3.896 -9.601 -3.494 1.00 86.12 477 THR A C 1
ATOM 3755 O O . THR A 1 477 ? 3.277 -9.294 -2.467 1.00 86.12 477 THR A O 1
ATOM 3758 N N . LEU A 1 478 ? 3.452 -10.573 -4.299 1.00 86.56 478 LEU A N 1
ATOM 3759 C CA . LEU A 1 478 ? 2.280 -11.394 -3.950 1.00 86.56 478 LEU A CA 1
ATOM 3760 C C . LEU A 1 478 ? 2.481 -12.132 -2.614 1.00 86.56 478 LEU A C 1
ATOM 3762 O O . LEU A 1 478 ? 1.567 -12.219 -1.781 1.00 86.56 478 LEU A O 1
ATOM 3766 N N . VAL A 1 479 ? 3.696 -12.639 -2.393 1.00 85.31 479 VAL A N 1
ATOM 3767 C CA . VAL A 1 479 ? 4.051 -13.288 -1.134 1.00 85.31 479 VAL A CA 1
ATOM 3768 C C . VAL A 1 479 ? 4.045 -12.266 -0.009 1.00 85.31 479 VAL A C 1
ATOM 3770 O O . VAL A 1 479 ? 3.397 -12.535 0.991 1.00 85.31 479 VAL A O 1
ATOM 3773 N N . ASP A 1 480 ? 4.626 -11.074 -0.168 1.00 83.69 480 ASP A N 1
ATOM 3774 C CA . ASP A 1 480 ? 4.590 -10.030 0.872 1.00 83.69 480 ASP A CA 1
ATOM 3775 C C . ASP A 1 480 ? 3.164 -9.620 1.243 1.00 83.69 480 ASP A C 1
ATOM 3777 O O . ASP A 1 480 ? 2.874 -9.430 2.425 1.00 83.69 480 ASP A O 1
ATOM 3781 N N . LEU A 1 481 ? 2.255 -9.538 0.264 1.00 83.62 481 LEU A N 1
ATOM 3782 C CA . LEU A 1 481 ? 0.838 -9.291 0.522 1.00 83.62 481 LEU A CA 1
ATOM 3783 C C . LEU A 1 481 ? 0.260 -10.410 1.402 1.00 83.62 481 LEU A C 1
ATOM 3785 O O . LEU A 1 481 ? -0.392 -10.137 2.410 1.00 83.62 481 LEU A O 1
ATOM 3789 N N . THR A 1 482 ? 0.550 -11.670 1.082 1.00 83.12 482 THR A N 1
ATOM 3790 C CA . THR A 1 482 ? 0.080 -12.831 1.853 1.00 83.12 482 THR A CA 1
ATOM 3791 C C . THR A 1 482 ? 0.715 -12.887 3.249 1.00 83.12 482 THR A C 1
ATOM 3793 O O . THR A 1 482 ? 0.012 -13.053 4.248 1.00 83.12 482 THR A O 1
ATOM 3796 N N . VAL A 1 483 ? 2.029 -12.662 3.354 1.00 80.44 483 VAL A N 1
ATOM 3797 C CA . VAL A 1 483 ? 2.788 -12.568 4.614 1.00 80.44 483 VAL A CA 1
ATOM 3798 C C . VAL A 1 483 ? 2.209 -11.467 5.492 1.00 80.44 483 VAL A C 1
ATOM 3800 O O . VAL A 1 483 ? 1.981 -11.675 6.686 1.00 80.44 483 VAL A O 1
ATOM 3803 N N . GLY A 1 484 ? 1.959 -10.294 4.912 1.00 78.56 484 GLY A N 1
ATOM 3804 C CA . GLY A 1 484 ? 1.390 -9.145 5.601 1.00 78.56 484 GLY A CA 1
ATOM 3805 C C . GLY A 1 484 ? 0.040 -9.486 6.230 1.00 78.56 484 GLY A C 1
ATOM 3806 O O . GLY A 1 484 ? -0.200 -9.206 7.404 1.00 78.56 484 GLY A O 1
ATOM 3807 N N . HIS A 1 485 ? -0.826 -10.181 5.498 1.00 80.19 485 HIS A N 1
ATOM 3808 C CA . HIS A 1 485 ? -2.160 -10.515 5.996 1.00 80.19 485 HIS A CA 1
ATOM 3809 C C . HIS A 1 485 ? -2.196 -11.692 6.962 1.00 80.19 485 HIS A C 1
ATOM 3811 O O . HIS A 1 485 ? -2.995 -11.678 7.892 1.00 80.19 485 HIS A O 1
ATOM 3817 N N . VAL A 1 486 ? -1.354 -12.706 6.775 1.00 79.06 486 VAL A N 1
ATOM 3818 C CA . VAL A 1 486 ? -1.362 -13.892 7.641 1.00 79.06 486 VAL A CA 1
ATOM 3819 C C . VAL A 1 486 ? -0.529 -13.647 8.891 1.00 79.06 486 VAL A C 1
ATOM 3821 O O . VAL A 1 486 ? -0.992 -13.840 10.014 1.00 79.06 486 VAL A O 1
ATOM 3824 N N . ARG A 1 487 ? 0.716 -13.206 8.711 1.00 80.06 487 ARG A N 1
ATOM 3825 C CA . ARG A 1 487 ? 1.677 -13.084 9.803 1.00 80.06 487 ARG A CA 1
ATOM 3826 C C . ARG A 1 487 ? 1.597 -11.731 10.469 1.00 80.06 487 ARG A C 1
ATOM 3828 O O . ARG A 1 487 ? 1.461 -11.680 11.686 1.00 80.06 487 ARG A O 1
ATOM 3835 N N . TYR A 1 488 ? 1.721 -10.647 9.711 1.00 80.00 488 TYR A N 1
ATOM 3836 C CA . TYR A 1 488 ? 1.826 -9.326 10.322 1.00 80.00 488 TYR A CA 1
ATOM 3837 C C . TYR A 1 488 ? 0.519 -8.943 11.022 1.00 80.00 488 TYR A C 1
ATOM 3839 O O . TYR A 1 488 ? 0.548 -8.485 12.161 1.00 80.00 488 TYR A O 1
ATOM 3847 N N . LEU A 1 489 ? -0.629 -9.240 10.408 1.00 82.69 489 LEU A N 1
ATOM 3848 C CA . LEU A 1 489 ? -1.932 -9.051 11.043 1.00 82.69 489 LEU A CA 1
ATOM 3849 C C . LEU A 1 489 ? -2.053 -9.790 12.372 1.00 82.69 489 LEU A C 1
ATOM 3851 O O . LEU A 1 489 ? -2.420 -9.189 13.383 1.00 82.69 489 LEU A O 1
ATOM 3855 N N . LEU A 1 490 ? -1.707 -11.077 12.386 1.00 83.88 490 LEU A N 1
ATOM 3856 C CA . LEU A 1 490 ? -1.744 -11.889 13.593 1.00 83.88 490 LEU A CA 1
ATOM 3857 C C . LEU A 1 490 ? -0.766 -11.351 14.645 1.00 83.88 490 LEU A C 1
ATOM 3859 O O . LEU A 1 490 ? -1.150 -11.138 15.790 1.00 83.88 490 LEU A O 1
ATOM 3863 N N . GLN A 1 491 ? 0.476 -11.071 14.250 1.00 85.88 491 GLN A N 1
ATOM 3864 C CA . GLN A 1 491 ? 1.536 -10.605 15.141 1.00 85.88 491 GLN A CA 1
ATOM 3865 C C . GLN A 1 491 ? 1.218 -9.241 15.752 1.00 85.88 491 GLN A C 1
ATOM 3867 O O . GLN A 1 491 ? 1.304 -9.095 16.967 1.00 85.88 491 GLN A O 1
ATOM 3872 N N . THR A 1 492 ? 0.801 -8.259 14.953 1.00 85.19 492 THR A N 1
ATOM 3873 C CA . THR A 1 492 ? 0.424 -6.933 15.454 1.00 85.19 492 THR A CA 1
ATOM 3874 C C . THR A 1 492 ? -0.852 -6.989 16.289 1.00 85.19 492 THR A C 1
ATOM 3876 O O . THR A 1 492 ? -0.941 -6.280 17.288 1.00 85.19 492 THR A O 1
ATOM 3879 N N . SER A 1 493 ? -1.813 -7.860 15.956 1.00 86.81 493 SER A N 1
ATOM 3880 C CA . SER A 1 493 ? -3.006 -8.065 16.792 1.00 86.81 493 SER A CA 1
ATOM 3881 C C . SER A 1 493 ? -2.643 -8.665 18.152 1.00 86.81 493 SER A C 1
ATOM 3883 O O . SER A 1 493 ? -3.084 -8.159 19.182 1.00 86.81 493 SER A O 1
ATOM 3885 N N . VAL A 1 494 ? -1.800 -9.702 18.182 1.00 88.00 494 VAL A N 1
ATOM 3886 C CA . VAL A 1 494 ? -1.315 -10.319 19.427 1.00 88.00 494 VAL A CA 1
ATOM 3887 C C . VAL A 1 494 ? -0.485 -9.325 20.239 1.00 88.00 494 VAL A C 1
ATOM 3889 O O . VAL A 1 494 ? -0.717 -9.179 21.436 1.00 88.00 494 VAL A O 1
ATOM 3892 N N . ALA A 1 495 ? 0.427 -8.591 19.597 1.00 88.50 495 ALA A N 1
ATOM 3893 C CA . ALA A 1 495 ? 1.226 -7.549 20.235 1.00 88.50 495 ALA A CA 1
ATOM 3894 C C . ALA A 1 495 ? 0.334 -6.468 20.860 1.00 88.50 495 ALA A C 1
ATOM 3896 O O . ALA A 1 495 ? 0.488 -6.140 22.035 1.00 88.50 495 ALA A O 1
ATOM 3897 N N . PHE A 1 496 ? -0.657 -5.979 20.108 1.00 88.31 496 PHE A N 1
ATOM 3898 C CA . PHE A 1 496 ? -1.651 -5.036 20.609 1.00 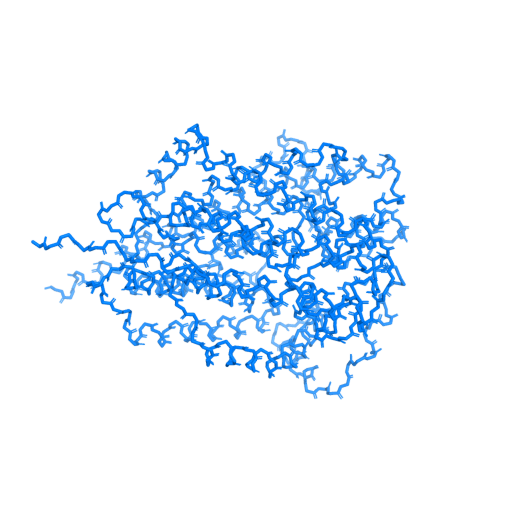88.31 496 PHE A CA 1
ATOM 3899 C C . PHE A 1 496 ? -2.397 -5.597 21.821 1.00 88.31 496 PHE A C 1
ATOM 3901 O O . PHE A 1 496 ? -2.523 -4.894 22.818 1.00 88.31 496 PHE A O 1
ATOM 3908 N N . PHE A 1 497 ? -2.862 -6.849 21.766 1.00 86.81 497 PHE A N 1
ATOM 3909 C CA . PHE A 1 497 ? -3.597 -7.477 22.865 1.00 86.81 497 PHE A CA 1
ATOM 3910 C C . PHE A 1 497 ? -2.749 -7.593 24.131 1.00 86.81 497 PHE A C 1
ATOM 3912 O O . PHE A 1 497 ? -3.187 -7.172 25.200 1.00 86.81 497 PHE A O 1
ATOM 3919 N N . LEU A 1 498 ? -1.525 -8.112 24.006 1.00 88.19 498 LEU A N 1
ATOM 3920 C CA . LEU A 1 498 ? -0.602 -8.256 25.129 1.00 88.19 498 LEU A CA 1
ATOM 3921 C C . LEU A 1 498 ? -0.301 -6.895 25.759 1.00 88.19 498 LEU A C 1
ATOM 3923 O O . LEU A 1 498 ? -0.444 -6.734 26.971 1.00 88.19 498 LEU A O 1
ATOM 3927 N N . SER A 1 499 ? 0.039 -5.893 24.944 1.00 87.56 499 SER A N 1
ATOM 3928 C CA . SER A 1 499 ? 0.286 -4.537 25.435 1.00 87.56 499 SER A CA 1
ATOM 3929 C C . SER A 1 499 ? -0.961 -3.929 26.073 1.00 87.56 499 SER A C 1
ATOM 3931 O O . SER A 1 499 ? -0.878 -3.368 27.161 1.00 87.56 499 SER A O 1
ATOM 3933 N N . PHE A 1 500 ? -2.127 -4.057 25.441 1.00 86.25 500 PHE A N 1
ATOM 3934 C CA . PHE A 1 500 ? -3.371 -3.486 25.944 1.00 86.25 500 PHE A CA 1
ATOM 3935 C C . PHE A 1 500 ? -3.794 -4.117 27.269 1.00 86.25 500 PHE A C 1
ATOM 3937 O O . PHE A 1 500 ? -4.100 -3.382 28.206 1.00 86.25 500 PHE A O 1
ATOM 3944 N N . PHE A 1 501 ? -3.791 -5.447 27.373 1.00 86.56 501 PHE A N 1
ATOM 3945 C CA . PHE A 1 501 ? -4.212 -6.156 28.578 1.00 86.56 501 PHE A CA 1
ATOM 3946 C C . PHE A 1 501 ? -3.281 -5.864 29.759 1.00 86.56 501 PHE A C 1
ATOM 3948 O O . PHE A 1 501 ? -3.751 -5.481 30.834 1.00 86.56 501 PHE A O 1
ATOM 3955 N N . LEU A 1 502 ? -1.964 -5.972 29.550 1.00 87.88 502 LEU A N 1
ATOM 3956 C CA . LEU A 1 502 ? -0.972 -5.727 30.598 1.00 87.88 502 LEU A CA 1
ATOM 3957 C C . LEU A 1 502 ? -1.012 -4.268 31.064 1.00 87.88 502 LEU A C 1
ATOM 3959 O O . LEU A 1 502 ? -1.180 -3.995 32.252 1.00 87.88 502 LEU A O 1
ATOM 3963 N N . LEU A 1 503 ? -0.928 -3.317 30.132 1.00 87.75 503 LEU A N 1
ATOM 3964 C CA . LEU A 1 503 ? -0.814 -1.899 30.475 1.00 87.75 503 LEU A CA 1
ATOM 3965 C C . LEU A 1 503 ? -2.128 -1.311 30.987 1.00 87.75 503 LEU A C 1
ATOM 3967 O O . LEU A 1 503 ? -2.102 -0.445 31.859 1.00 87.75 503 LEU A O 1
ATOM 3971 N N . SER A 1 504 ? -3.280 -1.784 30.503 1.00 82.38 504 SER A N 1
ATOM 3972 C CA . SER A 1 504 ? -4.573 -1.355 31.053 1.00 82.38 504 SER A CA 1
ATOM 3973 C C . SER A 1 504 ? -4.780 -1.876 32.472 1.00 82.38 504 SER A C 1
ATOM 3975 O O . SER A 1 504 ? -5.321 -1.151 33.303 1.00 82.38 504 SER A O 1
ATOM 3977 N N . SER A 1 505 ? -4.327 -3.097 32.775 1.00 85.62 505 SER A N 1
ATOM 3978 C CA . SER A 1 505 ? -4.388 -3.652 34.133 1.00 85.62 505 SER A CA 1
ATOM 3979 C C . SER A 1 505 ? -3.517 -2.847 35.099 1.00 85.62 505 SER A C 1
ATOM 3981 O O . SER A 1 505 ? -3.994 -2.448 36.159 1.00 85.62 505 SER A O 1
ATOM 3983 N N . ILE A 1 506 ? -2.289 -2.514 34.686 1.00 85.81 506 ILE A N 1
ATOM 3984 C CA . ILE A 1 506 ? -1.371 -1.660 35.454 1.00 85.81 506 ILE A CA 1
ATOM 3985 C C . ILE A 1 506 ? -1.974 -0.264 35.661 1.00 85.81 506 ILE A C 1
ATOM 3987 O O . ILE A 1 506 ? -2.034 0.227 36.786 1.00 85.81 506 ILE A O 1
ATOM 3991 N N . ALA A 1 507 ? -2.483 0.369 34.600 1.00 83.88 507 ALA A N 1
ATOM 3992 C CA . ALA A 1 507 ? -3.080 1.700 34.695 1.00 83.88 507 ALA A CA 1
ATOM 3993 C C . ALA A 1 507 ? -4.306 1.721 35.624 1.00 83.88 507 ALA A C 1
ATOM 3995 O O . ALA A 1 507 ? -4.454 2.636 36.428 1.00 83.88 507 ALA A O 1
ATOM 3996 N N . ASN A 1 508 ? -5.174 0.709 35.545 1.00 82.44 508 ASN A N 1
ATOM 3997 C CA . ASN A 1 508 ? -6.350 0.614 36.409 1.00 82.44 508 ASN A CA 1
ATOM 3998 C C . ASN A 1 508 ? -5.984 0.354 37.875 1.00 82.44 508 ASN A C 1
ATOM 4000 O O . ASN A 1 508 ? -6.696 0.837 38.752 1.00 82.44 508 ASN A O 1
ATOM 4004 N N . PHE A 1 509 ? -4.901 -0.383 38.140 1.00 85.94 509 PHE A N 1
ATOM 4005 C CA . PHE A 1 509 ? -4.385 -0.584 39.493 1.00 85.94 509 PHE A CA 1
ATOM 4006 C C . PHE A 1 509 ? -3.970 0.752 40.125 1.00 85.94 509 PHE A C 1
ATOM 4008 O O . PHE A 1 509 ? -4.467 1.089 41.193 1.00 85.94 509 PHE A O 1
ATOM 4015 N N . PHE A 1 510 ? -3.169 1.561 39.421 1.00 84.25 510 PHE A N 1
ATOM 4016 C CA . PHE A 1 510 ? -2.715 2.861 39.932 1.00 84.25 510 PHE A CA 1
ATOM 4017 C C . PHE A 1 510 ? -3.828 3.906 40.070 1.00 84.25 510 PHE A C 1
ATOM 4019 O O . PHE A 1 510 ? -3.798 4.712 40.996 1.00 84.25 510 PHE A O 1
ATOM 4026 N N . ILE A 1 511 ? -4.817 3.902 39.169 1.00 81.31 511 ILE A N 1
ATOM 4027 C CA . ILE A 1 511 ? -5.957 4.825 39.268 1.00 81.31 511 ILE A CA 1
ATOM 4028 C C . ILE A 1 511 ? -6.814 4.483 40.492 1.00 81.31 511 ILE A C 1
ATOM 4030 O O . ILE A 1 511 ? -7.192 5.381 41.231 1.00 81.31 511 ILE A O 1
ATOM 4034 N N . LYS A 1 512 ? -7.074 3.194 40.750 1.00 78.75 512 LYS A N 1
ATOM 4035 C CA . LYS A 1 512 ? -7.871 2.764 41.910 1.00 78.75 512 LYS A CA 1
ATOM 4036 C C . LYS A 1 512 ? -7.207 3.027 43.259 1.00 78.75 512 LYS A C 1
ATOM 4038 O O . LYS A 1 512 ? -7.910 3.052 44.251 1.00 78.75 512 LYS A O 1
ATOM 4043 N N . THR A 1 513 ? -5.885 3.164 43.313 1.00 69.25 513 THR A N 1
ATOM 4044 C CA . THR A 1 513 ? -5.166 3.467 44.563 1.00 69.25 513 THR A CA 1
ATOM 4045 C C . THR A 1 513 ? -5.154 4.955 44.922 1.00 69.25 513 THR A C 1
ATOM 4047 O O . THR A 1 513 ? -4.630 5.309 45.972 1.00 69.25 513 THR A O 1
ATOM 4050 N N . GLN A 1 514 ? -5.653 5.829 44.040 1.00 62.22 514 GLN A N 1
ATOM 4051 C CA . GLN A 1 514 ? -5.748 7.274 44.285 1.00 62.22 514 GLN A CA 1
ATOM 4052 C C . GLN A 1 514 ? -7.150 7.730 44.718 1.00 62.22 514 GLN A C 1
ATOM 4054 O O . GLN A 1 514 ? -7.282 8.868 45.166 1.00 62.22 514 GLN A O 1
ATOM 4059 N N . ASP A 1 515 ? -8.146 6.850 44.592 1.00 50.94 515 ASP A N 1
ATOM 4060 C CA . ASP A 1 515 ? -9.490 6.992 45.163 1.00 50.94 515 ASP A CA 1
ATOM 4061 C C . ASP A 1 515 ? -9.544 6.253 46.510 1.00 50.94 515 ASP A C 1
ATOM 4063 O O . ASP A 1 515 ? -10.208 6.768 47.440 1.00 50.94 515 ASP A O 1
#

Foldseek 3Di:
DDDPDDPPPDQFPLVVLLVVLVVLLCCQCPPQHVDPLLNLLSVLLSVLSVVVSVLLSVDLCQQQVLLNLLLVLLNCQARVLLSVQCSVVSHTSCPPFPCSNCLSVLSSLLSVLSSVLVVCCVPDPVLVVLLVVLLVVCVVFPFDLDDLQLLLLLLVLLLVLLVVLLVDDDDSSVLSPLSVLSLCLLVLSLLVLCLLCLLDVPRDRDDPVSVVSNVVSLVSLVVSCLLSLPPCSNVLNVLLVVSSCCSSCSNVVDHDDVVVVVCVVVVCVVCQVVVQLLNVLSVVLVVCSVPDDSVVSSVSSVVSSPPPDDPPDPCVPDPPLDDQDPGPTPVSSQSHRSRQSSSLLVLLVVDDPVLLVVLLVLLVLQLLLLDPPPRSVVVVNDPVSSVVSVQADSSLSSVCVPVVDSDSPNDFHAASSLLCSNPPVCSSVVSSVLSSVLSSNLSSQWDASDPDPSGIDGRSLSSSLSSVSSSCNRTNHNSRSVSCRPPSSVSNSVSSSVSSVVSVVVVVVVVVVVD

pLDDT: mean 83.7, std 12.27, range [37.31, 98.56]

Radius of gyration: 23.14 Å; chains: 1; bounding box: 66×57×75 Å

Sequence (515 aa):
MPASSAPARKEFPYTVSLILLAVFLIVQVASIESSFQNLLAASLLYIAYFFSSLYFKSLRIFAYPNSFLILLGFVIGFCAMPLVLRTLEGKSLVDGLYEPISTFGSIFLFTLISLASHYLYTRSRSLSDLRAVLIRLFRQNFNQTPRTVPLILIASVGLGALFISSASDGAFSKLLKAFSPLINLPLAAYLLLHIKSQANSGSKSPSRPLLIIVGILYAATLFIGMYFNTRFAFIQPLILVFSALCFVRLGLAVPFRANVIIALLIGSFLLNSFLTNLSYSIAMSRAYRSTIDPAELVSLTIENFTKEKADNIVYQGKSLWWNERYYNSEFSNRFSPIKNLDNLLHINQGLGASDVSEYSNNQLIRLISILPNPLPGLFGVTPEQKEEINQFSSADWLFGSISSSLEERRLTGNFIPDTIILYDFFAPFIYALLMLIIFTISDAFVIPLGRSNDLFAPSPLGMLFASQNIMFFASGTLVDLTVGHVRYLLQTSVAFFLSFFLLSSIANFFIKTQD

Secondary structure (DSSP, 8-state):
----PPPP-PPPTHHHHHHHHHHHHHHIIIII---HHHHHHHHHHHHHHHHHHHHHHHS-GGGSHHHHHHHHHHHIIIIIHHHHHHHHTT--SSTT-SSHHHHHHHHHHHHHHHHHHHHHHHH-HHHHHHHHHHHHHHHTTT-S---HHHHHHHHHHHHHHHHHHHH--SHHHHHHTTTGGGGGHHHHHHHHHHHHHHH-TTSPPPPHHHHHHHHHHHHHHHHHHHHTT-HHHHHHHHHHHHHHHHHHHHHS-PPPPHHHHHHHHHHHHHHHHHHHHHHHHHHHHHTTTTTS-HHHHHHHHHHHHHS---SSSSGGGS-TT-----SSSHHHHHH--HHHHHHHHHHHTT--HHHHHHHHHHHHHHHHHTSPTTHHHHTT--HHHHHHHHHS-HHHHHHHHHHS----------HHHHHHHHHGGGHHHHHHHHHHHHHHHHTTSEEESSSSTT-EEE-HHHHHHHHHHHHHHHH--HHHHHHIIIIIHHHHHHHHHHHHHHHHHHHHHHHHT--